Protein AF-A0A8J2KY41-F1 (afdb_monomer_lite)

Structure (mmCIF, N/CA/C/O backbone):
data_AF-A0A8J2KY41-F1
#
_entry.id   AF-A0A8J2KY41-F1
#
loop_
_atom_site.group_PDB
_atom_site.id
_atom_site.type_symbol
_atom_site.label_atom_id
_atom_site.label_alt_id
_atom_site.label_comp_id
_atom_site.label_asym_id
_atom_site.label_entity_id
_atom_site.label_seq_id
_atom_site.pdbx_PDB_ins_code
_atom_site.Cartn_x
_atom_site.Cartn_y
_atom_site.Cartn_z
_atom_site.occupancy
_atom_site.B_iso_or_equiv
_atom_site.auth_seq_id
_atom_site.auth_comp_id
_atom_site.auth_asym_id
_atom_site.auth_atom_id
_atom_site.pdbx_PDB_model_num
ATOM 1 N N . SER A 1 1 ? -44.365 -17.331 -13.940 1.00 38.38 1 SER A N 1
ATOM 2 C CA . SER A 1 1 ? -45.331 -16.239 -14.181 1.00 38.38 1 SER A CA 1
ATOM 3 C C . SER A 1 1 ? -45.467 -15.436 -12.897 1.00 38.38 1 SER A C 1
ATOM 5 O O . SER A 1 1 ? -45.402 -16.023 -11.831 1.00 38.38 1 SER A O 1
ATOM 7 N N . VAL A 1 2 ? -45.612 -14.108 -12.963 1.00 37.94 2 VAL A N 1
ATOM 8 C CA . VAL A 1 2 ? -45.698 -13.218 -11.773 1.00 37.94 2 VAL A CA 1
ATOM 9 C C . VAL A 1 2 ? -47.130 -13.176 -11.193 1.00 37.94 2 VAL A C 1
ATOM 11 O O . VAL A 1 2 ? -47.463 -12.345 -10.361 1.00 37.94 2 VAL A O 1
ATOM 14 N N . SER A 1 3 ? -48.003 -14.088 -11.625 1.00 38.97 3 SER A N 1
ATOM 15 C CA . SER A 1 3 ? -49.424 -14.139 -11.258 1.00 38.97 3 SER A CA 1
ATOM 16 C C . SER A 1 3 ? -49.702 -14.623 -9.829 1.00 38.97 3 SER A C 1
ATOM 18 O O . SER A 1 3 ? -50.835 -14.493 -9.370 1.00 38.97 3 SER A O 1
ATOM 20 N N . ASP A 1 4 ? -48.692 -15.145 -9.127 1.00 46.12 4 ASP A N 1
ATOM 21 C CA . ASP A 1 4 ? -48.891 -15.864 -7.859 1.00 46.12 4 ASP A CA 1
ATOM 22 C C . ASP A 1 4 ? -48.496 -15.054 -6.616 1.00 46.12 4 ASP A C 1
ATOM 24 O O . ASP A 1 4 ? -48.674 -15.514 -5.490 1.00 46.12 4 ASP A O 1
ATOM 28 N N . VAL A 1 5 ? -48.017 -13.815 -6.776 1.00 53.19 5 VAL A N 1
ATOM 29 C CA . VAL A 1 5 ? -47.635 -12.961 -5.639 1.00 53.19 5 VAL A CA 1
ATOM 30 C C . VAL A 1 5 ? -48.867 -12.226 -5.090 1.00 53.19 5 VAL A C 1
ATOM 32 O O . VAL A 1 5 ? -48.998 -11.008 -5.188 1.00 53.19 5 VAL A O 1
ATOM 35 N N . LYS A 1 6 ? -49.821 -12.971 -4.522 1.00 50.59 6 LYS A N 1
ATOM 36 C CA . LYS A 1 6 ? -50.889 -12.392 -3.690 1.00 50.59 6 LYS A CA 1
ATOM 37 C C . LYS A 1 6 ? -50.361 -12.230 -2.261 1.00 50.59 6 LYS A C 1
ATOM 39 O O . LYS A 1 6 ? -49.942 -13.210 -1.661 1.00 50.59 6 LYS A O 1
ATOM 44 N N . GLY A 1 7 ? -50.403 -11.011 -1.714 1.00 63.09 7 GLY A N 1
ATOM 45 C CA . GLY A 1 7 ? -50.144 -10.761 -0.283 1.00 63.09 7 GLY A CA 1
ATOM 46 C C . GLY A 1 7 ? -49.012 -9.787 0.065 1.00 63.09 7 GLY A C 1
ATOM 47 O O . GLY A 1 7 ? -48.775 -9.554 1.246 1.00 63.09 7 GLY A O 1
ATOM 48 N N . VAL A 1 8 ? -48.325 -9.182 -0.909 1.00 68.50 8 VAL A N 1
ATOM 49 C CA . VAL A 1 8 ? -47.316 -8.144 -0.619 1.00 68.50 8 VAL A CA 1
ATOM 50 C C . VAL A 1 8 ? -48.023 -6.837 -0.251 1.00 68.50 8 VAL A C 1
ATOM 52 O O . VAL A 1 8 ? -48.616 -6.193 -1.110 1.00 68.50 8 VAL A O 1
ATOM 55 N N . GLY A 1 9 ? -47.982 -6.460 1.031 1.00 72.25 9 GLY A N 1
ATOM 56 C CA . GLY A 1 9 ? -48.594 -5.219 1.528 1.00 72.25 9 GLY A CA 1
ATOM 57 C C . GLY A 1 9 ? -47.709 -3.978 1.373 1.00 72.25 9 GLY A C 1
ATOM 58 O O . GLY A 1 9 ? -48.222 -2.877 1.186 1.00 72.25 9 GLY A O 1
ATOM 59 N N . GLN A 1 10 ? -46.384 -4.143 1.424 1.00 76.81 10 GLN A N 1
ATOM 60 C CA . GLN A 1 10 ? -45.406 -3.054 1.321 1.00 76.81 10 GLN A CA 1
ATOM 61 C C . GLN A 1 10 ? -44.188 -3.488 0.506 1.00 76.81 10 GLN A C 1
ATOM 63 O O . GLN A 1 10 ? -43.802 -4.656 0.524 1.00 76.81 10 GLN A O 1
ATOM 68 N N . VAL A 1 11 ? -43.569 -2.530 -0.180 1.00 78.88 11 VAL A N 1
ATOM 69 C CA . VAL A 1 11 ? -42.325 -2.706 -0.932 1.00 78.88 11 VAL A CA 1
ATOM 70 C C . VAL A 1 11 ? -41.296 -1.716 -0.412 1.00 78.88 11 VAL A C 1
ATOM 72 O O . VAL A 1 11 ? -41.572 -0.521 -0.322 1.00 78.88 11 VAL A O 1
ATOM 75 N N . ILE A 1 12 ? -40.101 -2.205 -0.100 1.00 78.44 12 ILE A N 1
ATOM 76 C CA . ILE A 1 12 ? -38.950 -1.374 0.256 1.00 78.44 12 ILE A CA 1
ATOM 77 C C . ILE A 1 12 ? -37.969 -1.453 -0.910 1.00 78.44 12 ILE A C 1
ATOM 79 O O . ILE A 1 12 ? -37.575 -2.544 -1.321 1.00 78.44 12 ILE A O 1
ATOM 83 N N . LEU A 1 13 ? -37.605 -0.302 -1.470 1.00 81.19 13 LEU A N 1
ATOM 84 C CA . LEU A 1 13 ? -36.593 -0.220 -2.519 1.00 81.19 13 LEU A CA 1
ATOM 85 C C . LEU A 1 13 ? -35.202 -0.194 -1.876 1.00 81.19 13 LEU A C 1
ATOM 87 O O . LEU A 1 13 ? -34.995 0.482 -0.873 1.00 81.19 13 LEU A O 1
ATOM 91 N N . VAL A 1 14 ? -34.259 -0.958 -2.427 1.00 74.62 14 VAL A N 1
ATOM 92 C CA . VAL A 1 14 ? -32.922 -1.140 -1.848 1.00 74.62 14 VAL A CA 1
ATOM 93 C C . VAL A 1 14 ? -31.858 -1.028 -2.940 1.00 74.62 14 VAL A C 1
ATOM 95 O O . VAL A 1 14 ? -31.965 -1.669 -3.983 1.00 74.62 14 VAL A O 1
ATOM 98 N N . GLY A 1 15 ? -30.817 -0.231 -2.692 1.00 66.44 15 GLY A N 1
ATOM 99 C CA . GLY A 1 15 ? -29.701 0.024 -3.604 1.00 66.44 15 GLY A CA 1
ATOM 100 C C . GLY A 1 15 ? -29.922 1.234 -4.518 1.00 66.44 15 GLY A C 1
ATOM 101 O O . GLY A 1 15 ? -31.019 1.455 -5.029 1.00 66.44 15 GLY A O 1
ATOM 102 N N . GLY A 1 16 ? -28.863 2.012 -4.777 1.00 69.69 16 GLY A N 1
ATOM 103 C CA . GLY A 1 16 ? -28.950 3.319 -5.455 1.00 69.69 16 GLY A CA 1
ATOM 104 C C . GLY A 1 16 ? -29.598 3.299 -6.849 1.00 69.69 16 GLY A C 1
ATOM 105 O O . GLY A 1 16 ? -30.277 4.250 -7.231 1.00 69.69 16 GLY A O 1
ATOM 106 N N . SER A 1 17 ? -29.492 2.187 -7.587 1.00 74.44 17 SER A N 1
ATOM 107 C CA . SER A 1 17 ? -30.153 2.042 -8.897 1.00 74.44 17 SER A CA 1
ATOM 108 C C . SER A 1 17 ? -31.683 2.060 -8.804 1.00 74.44 17 SER A C 1
ATOM 110 O O . SER A 1 17 ? -32.346 2.457 -9.759 1.00 74.44 17 SER A O 1
ATOM 112 N N . THR A 1 18 ? -32.269 1.696 -7.658 1.00 76.44 18 THR A N 1
ATOM 113 C CA . THR A 1 18 ? -33.731 1.692 -7.466 1.00 76.44 18 THR A CA 1
ATOM 114 C C . THR A 1 18 ? -34.354 3.089 -7.418 1.00 76.44 18 THR A C 1
ATOM 116 O O . THR A 1 18 ? -35.566 3.205 -7.581 1.00 76.44 18 THR A O 1
ATOM 119 N N . ARG A 1 19 ? -33.542 4.157 -7.313 1.00 69.88 19 ARG A N 1
ATOM 120 C CA . ARG A 1 19 ? -33.988 5.557 -7.445 1.00 69.88 19 ARG A CA 1
ATOM 121 C C . ARG A 1 19 ? -34.394 5.935 -8.873 1.00 69.88 19 ARG A C 1
ATOM 123 O O . ARG A 1 19 ? -34.979 6.995 -9.079 1.00 69.88 19 ARG A O 1
ATOM 130 N N . ILE A 1 20 ? -34.074 5.109 -9.874 1.00 82.44 20 ILE A N 1
ATOM 131 C CA . ILE A 1 20 ? -34.474 5.364 -11.260 1.00 82.44 20 ILE A CA 1
ATOM 132 C C . ILE A 1 20 ? -36.014 5.351 -11.329 1.00 82.44 20 ILE A C 1
ATOM 134 O O . ILE A 1 20 ? -36.612 4.295 -11.107 1.00 82.44 20 ILE A O 1
ATOM 138 N N . PRO A 1 21 ? -36.681 6.453 -11.733 1.00 80.25 21 PRO A N 1
ATOM 139 C CA . PRO A 1 21 ? -38.149 6.547 -11.711 1.00 80.25 21 PRO A CA 1
ATOM 140 C C . PRO A 1 21 ? -38.854 5.456 -12.526 1.00 80.25 21 PRO A C 1
ATOM 142 O O . PRO A 1 21 ? -39.981 5.049 -12.244 1.00 80.25 21 PRO A O 1
ATOM 145 N N . ARG A 1 22 ? -38.173 4.943 -13.557 1.00 82.25 22 ARG A N 1
ATOM 146 C CA . ARG A 1 22 ? -38.662 3.833 -14.376 1.00 82.25 22 ARG A CA 1
ATOM 147 C C . ARG A 1 22 ? -38.748 2.520 -13.594 1.00 82.25 22 ARG A C 1
ATOM 149 O O . ARG A 1 22 ? -39.677 1.761 -13.845 1.00 82.25 22 ARG A O 1
ATOM 156 N N . ILE A 1 23 ? -37.826 2.261 -12.667 1.00 78.69 23 ILE A N 1
ATOM 157 C CA . ILE A 1 23 ? -37.836 1.056 -11.827 1.00 78.69 23 ILE A CA 1
ATOM 158 C C . ILE A 1 23 ? -39.015 1.114 -10.863 1.00 78.69 23 ILE A C 1
ATOM 160 O O . ILE A 1 23 ? -39.795 0.169 -10.816 1.00 78.69 23 ILE A O 1
ATOM 164 N N . GLU A 1 24 ? -39.225 2.248 -10.193 1.00 79.44 24 GLU A N 1
ATOM 165 C CA . GLU A 1 24 ? -40.389 2.436 -9.323 1.00 79.44 24 GLU A CA 1
ATOM 166 C C . GLU A 1 24 ? -41.705 2.239 -10.095 1.00 79.44 24 GLU A C 1
ATOM 168 O O . GLU A 1 24 ? -42.598 1.520 -9.650 1.00 79.44 24 GLU A O 1
ATOM 173 N N . LYS A 1 25 ? -41.806 2.799 -11.308 1.00 81.88 25 LYS A N 1
ATOM 174 C CA . LYS A 1 25 ? -42.982 2.623 -12.171 1.00 81.88 25 LYS A CA 1
ATOM 175 C C . LYS A 1 25 ? -43.214 1.158 -12.556 1.00 81.88 25 LYS A C 1
ATOM 177 O O . LYS A 1 25 ? -44.358 0.714 -12.566 1.00 81.88 25 LYS A O 1
ATOM 182 N N . ILE A 1 26 ? -42.153 0.406 -12.855 1.00 82.81 26 ILE A N 1
ATOM 183 C CA . ILE A 1 26 ? -42.236 -1.033 -13.150 1.00 82.81 26 ILE A CA 1
ATOM 184 C C . ILE A 1 26 ? -42.711 -1.806 -11.915 1.00 82.81 26 ILE A C 1
ATOM 186 O O . ILE A 1 26 ? -43.617 -2.627 -12.026 1.00 82.81 26 ILE A O 1
ATOM 190 N N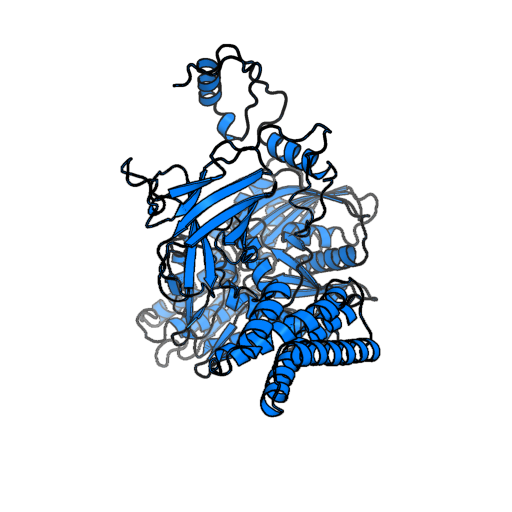 . VAL A 1 27 ? -42.162 -1.508 -10.737 1.00 81.06 27 VAL A N 1
ATOM 191 C CA . VAL A 1 27 ? -42.556 -2.144 -9.471 1.00 81.06 27 VAL A CA 1
ATOM 192 C C . VAL A 1 27 ? -44.030 -1.874 -9.158 1.00 81.06 27 VAL A C 1
ATOM 194 O O . VAL A 1 27 ? -44.756 -2.812 -8.841 1.00 81.06 27 VAL A O 1
ATOM 197 N N . ARG A 1 28 ? -44.511 -0.636 -9.339 1.00 78.56 28 ARG A N 1
ATOM 198 C CA . ARG A 1 28 ? -45.935 -0.281 -9.166 1.00 78.56 28 ARG A CA 1
ATOM 199 C C . ARG A 1 28 ? -46.855 -1.004 -10.152 1.00 78.56 28 ARG A C 1
ATOM 201 O O . ARG A 1 28 ? -47.964 -1.374 -9.786 1.00 78.56 28 ARG A O 1
ATOM 208 N N . LEU A 1 29 ? -46.409 -1.218 -11.392 1.00 80.44 29 LEU A N 1
ATOM 209 C CA . LEU A 1 29 ? -47.174 -1.974 -12.391 1.00 80.44 29 LEU A CA 1
ATOM 210 C C . LEU A 1 29 ? -47.257 -3.469 -12.050 1.00 80.44 29 LEU A C 1
ATOM 212 O O . LEU A 1 29 ? -48.286 -4.092 -12.311 1.00 80.44 29 LEU A O 1
ATOM 216 N N . LEU A 1 30 ? -46.186 -4.031 -11.478 1.00 77.94 30 LEU A N 1
ATOM 217 C CA . LEU A 1 30 ? -46.100 -5.441 -11.089 1.00 77.94 30 LEU A CA 1
ATOM 218 C C . LEU A 1 30 ? -46.841 -5.741 -9.778 1.00 77.94 30 LEU A C 1
ATOM 220 O O . LEU A 1 30 ? -47.462 -6.792 -9.659 1.00 77.94 30 LEU A O 1
ATOM 224 N N . LEU A 1 31 ? -46.791 -4.826 -8.807 1.00 78.38 31 LEU A N 1
ATOM 225 C CA . LEU A 1 31 ? -47.319 -4.999 -7.452 1.00 78.38 31 LEU A CA 1
ATOM 226 C C . LEU A 1 31 ? -48.402 -3.953 -7.163 1.00 78.38 31 LEU A C 1
ATOM 228 O O . LEU A 1 31 ? -48.263 -3.119 -6.273 1.00 78.38 31 LEU A O 1
ATOM 232 N N . GLN A 1 32 ? -49.489 -4.005 -7.937 1.00 67.38 32 GLN A N 1
ATOM 233 C CA . GLN A 1 32 ? -50.530 -2.964 -8.016 1.00 67.38 32 GLN A CA 1
ATOM 234 C C . GLN A 1 32 ? -51.146 -2.544 -6.666 1.00 67.38 32 GLN A C 1
ATOM 236 O O . GLN A 1 32 ? -51.634 -1.423 -6.554 1.00 67.38 32 GLN A O 1
ATOM 241 N N . ASN A 1 33 ? -51.094 -3.410 -5.646 1.00 67.56 33 ASN A N 1
ATOM 242 C CA . ASN A 1 33 ? -51.681 -3.175 -4.321 1.00 67.56 33 ASN A CA 1
ATOM 243 C C . ASN A 1 33 ? -50.651 -2.923 -3.205 1.00 67.56 33 ASN A C 1
ATOM 245 O O . ASN A 1 33 ? -51.050 -2.735 -2.058 1.00 67.56 33 ASN A O 1
ATOM 249 N N . ALA A 1 34 ? -49.350 -2.955 -3.503 1.00 75.25 34 ALA A N 1
ATOM 250 C CA . ALA A 1 34 ? -48.311 -2.824 -2.488 1.00 75.25 34 ALA A CA 1
ATOM 251 C C . ALA A 1 34 ? -47.829 -1.371 -2.372 1.00 75.25 34 ALA A C 1
ATOM 253 O O . ALA A 1 34 ? -47.460 -0.736 -3.364 1.00 75.25 34 ALA A O 1
ATOM 254 N N . GLU A 1 35 ? -47.801 -0.837 -1.153 1.00 79.00 35 GLU A N 1
ATOM 255 C CA . GLU A 1 35 ? -47.298 0.514 -0.899 1.00 79.00 35 GLU A CA 1
ATOM 256 C C . GLU A 1 35 ? -45.763 0.530 -0.957 1.00 79.00 35 GLU A C 1
ATOM 258 O O . GLU A 1 35 ? -45.100 -0.174 -0.194 1.00 79.00 35 GLU A O 1
ATOM 263 N N . ILE A 1 36 ? -45.176 1.345 -1.839 1.00 79.56 36 ILE A N 1
ATOM 264 C CA . ILE A 1 36 ? -43.725 1.575 -1.843 1.00 79.56 36 ILE A CA 1
ATOM 265 C C . ILE A 1 36 ? -43.378 2.533 -0.701 1.00 79.56 36 ILE A C 1
ATOM 267 O O . ILE A 1 36 ? -43.750 3.708 -0.745 1.00 79.56 36 ILE A O 1
ATOM 271 N N . LYS A 1 37 ? -42.658 2.038 0.308 1.00 74.88 37 LYS A N 1
ATOM 272 C CA . LYS A 1 37 ? -42.205 2.830 1.452 1.00 74.88 37 LYS A CA 1
ATOM 273 C C . LYS A 1 37 ? -40.851 3.472 1.187 1.00 74.88 37 LYS A C 1
ATOM 275 O O . LYS A 1 37 ? -39.844 2.786 1.045 1.00 74.88 37 LYS A O 1
ATOM 280 N N . ASN A 1 38 ? -40.837 4.800 1.259 1.00 68.31 38 ASN A N 1
ATOM 281 C CA . ASN A 1 38 ? -39.639 5.636 1.128 1.00 68.31 38 ASN A CA 1
ATOM 282 C C . ASN A 1 38 ? -39.134 6.158 2.486 1.00 68.31 38 ASN A C 1
ATOM 284 O O . ASN A 1 38 ? -38.423 7.155 2.550 1.00 68.31 38 ASN A O 1
ATOM 288 N N . THR A 1 39 ? -39.545 5.529 3.591 1.00 68.75 39 THR A N 1
ATOM 289 C CA . THR A 1 39 ? -39.224 5.973 4.960 1.00 68.75 39 THR A CA 1
ATOM 290 C C . THR A 1 39 ? -37.815 5.599 5.411 1.00 68.75 39 THR A C 1
ATOM 292 O O . THR A 1 39 ? -37.392 6.019 6.482 1.00 68.75 39 THR A O 1
ATOM 295 N N . ILE A 1 40 ? -37.114 4.774 4.636 1.00 65.69 40 ILE A N 1
ATOM 296 C CA . ILE A 1 40 ? -35.756 4.322 4.921 1.00 65.69 40 ILE A CA 1
ATOM 297 C C . ILE A 1 40 ? -34.921 4.652 3.693 1.00 65.69 40 ILE A C 1
ATOM 299 O O . ILE A 1 40 ? -35.371 4.455 2.563 1.00 65.69 40 ILE A O 1
ATOM 303 N N . ASP A 1 41 ? -33.728 5.189 3.910 1.00 76.31 41 ASP A N 1
ATOM 304 C CA . ASP A 1 41 ? -32.839 5.520 2.813 1.00 76.31 41 ASP A CA 1
ATOM 305 C C . ASP A 1 41 ? -32.323 4.240 2.136 1.00 76.31 41 ASP A C 1
ATOM 307 O O . ASP A 1 41 ? -31.746 3.348 2.761 1.00 76.31 41 ASP A O 1
ATOM 311 N N . VAL A 1 42 ? -32.577 4.147 0.831 1.00 72.88 42 VAL A N 1
ATOM 312 C CA . VAL A 1 42 ? -32.357 2.946 0.014 1.00 72.88 42 VAL A CA 1
ATOM 313 C C . VAL A 1 42 ? -30.880 2.562 -0.091 1.00 72.88 42 VAL A C 1
ATOM 315 O O . VAL A 1 42 ? -30.567 1.421 -0.426 1.00 72.88 42 VAL A O 1
ATOM 318 N N . GLU A 1 43 ? -29.970 3.501 0.179 1.00 66.81 43 GLU A N 1
ATOM 319 C CA . GLU A 1 43 ? -28.520 3.276 0.172 1.00 66.81 43 GLU A CA 1
ATOM 320 C C . GLU A 1 43 ? -28.002 2.736 1.504 1.00 66.81 43 GLU A C 1
ATOM 322 O O . GLU A 1 43 ? -27.067 1.938 1.517 1.00 66.81 43 GLU A O 1
ATOM 327 N N . THR A 1 44 ? -28.647 3.102 2.611 1.00 65.50 44 THR A N 1
ATOM 328 C CA . THR A 1 44 ? -28.196 2.768 3.967 1.00 65.50 44 THR A CA 1
ATOM 329 C C . THR A 1 44 ? -28.999 1.640 4.605 1.00 65.50 44 THR A C 1
ATOM 331 O O . THR A 1 44 ? -28.516 1.014 5.540 1.00 65.50 44 THR A O 1
ATOM 334 N N . VAL A 1 45 ? -30.187 1.295 4.093 1.00 71.56 45 VAL A N 1
ATOM 335 C CA . VAL A 1 45 ? -31.068 0.262 4.681 1.00 71.56 45 VAL A CA 1
ATOM 336 C C . VAL A 1 45 ? -30.400 -1.110 4.842 1.00 71.56 45 VAL A C 1
ATOM 338 O O . VAL A 1 45 ? -30.654 -1.803 5.826 1.00 71.56 45 VAL A O 1
ATOM 341 N N . VAL A 1 46 ? -29.505 -1.487 3.922 1.00 64.31 46 VAL A N 1
ATOM 342 C CA . VAL A 1 46 ? -28.731 -2.739 4.025 1.00 64.31 46 VAL A CA 1
ATOM 343 C C . VAL A 1 46 ? -27.713 -2.654 5.158 1.00 64.31 46 VAL A C 1
ATOM 345 O O . VAL A 1 46 ? -27.629 -3.570 5.974 1.00 64.31 46 VAL A O 1
ATOM 348 N N . ALA A 1 47 ? -26.971 -1.547 5.234 1.00 60.06 47 ALA A N 1
ATOM 349 C CA . ALA A 1 47 ? -25.984 -1.308 6.282 1.00 60.06 47 ALA A CA 1
ATOM 350 C C . ALA A 1 47 ? -26.648 -1.199 7.664 1.00 60.06 47 ALA A C 1
ATOM 352 O O . ALA A 1 47 ? -26.168 -1.790 8.627 1.00 60.06 47 ALA A O 1
ATOM 353 N N . LEU A 1 48 ? -27.804 -0.537 7.748 1.00 63.19 48 LEU A N 1
ATOM 354 C CA . LEU A 1 48 ? -28.618 -0.427 8.955 1.00 63.19 48 LEU A CA 1
ATOM 355 C C . LEU A 1 48 ? -29.097 -1.805 9.433 1.00 63.19 48 LEU A C 1
ATOM 357 O O . LEU A 1 48 ? -28.967 -2.122 10.613 1.00 63.19 48 LEU A O 1
ATOM 361 N N . GLY A 1 49 ? -29.595 -2.647 8.521 1.00 59.22 49 GLY A N 1
ATOM 362 C CA . GLY A 1 49 ? -29.966 -4.030 8.831 1.00 59.22 49 GLY A CA 1
ATOM 363 C C . GLY A 1 49 ? -28.776 -4.859 9.325 1.00 59.22 49 GLY A C 1
ATOM 364 O O . GLY A 1 49 ? -28.891 -5.558 10.330 1.00 59.22 49 GLY A O 1
ATOM 365 N N . ALA A 1 50 ? -27.614 -4.724 8.679 1.00 53.72 50 ALA A N 1
ATOM 366 C CA . ALA A 1 50 ? -26.381 -5.387 9.098 1.00 53.72 50 ALA A CA 1
ATOM 367 C C . ALA A 1 50 ? -25.898 -4.913 10.482 1.00 53.72 50 ALA A C 1
ATOM 369 O O . ALA A 1 50 ? -25.479 -5.733 11.296 1.00 53.72 50 ALA A O 1
ATOM 370 N N . ALA A 1 51 ? -26.002 -3.616 10.784 1.00 53.19 51 ALA A N 1
ATOM 371 C CA . ALA A 1 51 ? -25.638 -3.044 12.080 1.00 53.19 51 ALA A CA 1
ATOM 372 C C . ALA A 1 51 ? -26.586 -3.494 13.206 1.00 53.19 51 ALA A C 1
ATOM 374 O O . ALA A 1 51 ? -26.131 -3.838 14.297 1.00 53.19 51 ALA A O 1
ATOM 375 N N . ILE A 1 52 ? -27.896 -3.549 12.938 1.00 57.66 52 ILE A N 1
ATOM 376 C CA . ILE A 1 52 ? -28.893 -4.097 13.871 1.00 57.66 52 ILE A CA 1
ATOM 377 C C . ILE A 1 52 ? -28.589 -5.574 14.152 1.00 57.66 52 ILE A C 1
ATOM 379 O O . ILE A 1 52 ? -28.546 -5.983 15.313 1.00 57.66 52 ILE A O 1
ATOM 383 N N . GLN A 1 53 ? -28.311 -6.363 13.110 1.00 52.72 53 GLN A N 1
ATOM 384 C CA . GLN A 1 53 ? -27.942 -7.770 13.258 1.00 52.72 53 GLN A CA 1
ATOM 385 C C . GLN A 1 53 ? -26.649 -7.938 14.066 1.00 52.72 53 GLN A C 1
ATOM 387 O O . GLN A 1 53 ? -26.609 -8.756 14.979 1.00 52.72 53 GLN A O 1
ATOM 392 N N . ALA A 1 54 ? -25.618 -7.136 13.789 1.00 48.62 54 ALA A N 1
ATOM 393 C CA . ALA A 1 54 ? -24.350 -7.165 14.518 1.00 48.62 54 ALA A CA 1
ATOM 394 C C . ALA A 1 54 ? -24.507 -6.838 16.015 1.00 48.62 54 ALA A C 1
ATOM 396 O O . ALA A 1 54 ? -23.755 -7.349 16.840 1.00 48.62 54 ALA A O 1
ATOM 397 N N . ASN A 1 55 ? -25.496 -6.013 16.374 1.00 43.56 55 ASN A N 1
ATOM 398 C CA . ASN A 1 55 ? -25.807 -5.668 17.763 1.00 43.56 55 ASN A CA 1
ATOM 399 C C . ASN A 1 55 ? -26.743 -6.686 18.452 1.00 43.56 55 ASN A C 1
ATOM 401 O O . ASN A 1 55 ? -26.966 -6.629 19.663 1.00 43.56 55 ASN A O 1
ATOM 405 N N . SER A 1 56 ? -27.294 -7.634 17.692 1.00 43.84 56 SER A N 1
ATOM 406 C CA . SER A 1 56 ? -28.088 -8.743 18.215 1.00 43.84 56 SER A CA 1
ATOM 407 C C . SER A 1 56 ? -27.117 -9.822 18.683 1.00 43.84 56 SER A C 1
ATOM 409 O O . SER A 1 56 ? -26.438 -10.421 17.856 1.00 43.84 56 SER A O 1
ATOM 411 N N . LYS A 1 57 ? -27.002 -10.077 19.994 1.00 38.47 57 LYS A N 1
ATOM 412 C CA . LYS A 1 57 ? -26.108 -11.132 20.509 1.00 38.47 57 LYS A CA 1
ATOM 413 C C . LYS A 1 57 ? -26.421 -12.467 19.807 1.00 38.47 57 LYS A C 1
ATOM 415 O O . LYS A 1 57 ? -27.525 -12.972 20.018 1.00 38.47 57 LYS A O 1
ATOM 420 N N . PRO A 1 58 ? -25.508 -13.072 19.024 1.00 40.91 58 PRO A N 1
ATOM 421 C CA . PRO A 1 58 ? -25.741 -14.421 18.532 1.00 40.91 58 PRO A CA 1
ATOM 422 C C . PRO A 1 58 ? -25.617 -15.392 19.716 1.00 40.91 58 PRO A C 1
ATOM 424 O O . PRO A 1 58 ? -24.599 -15.370 20.412 1.00 40.91 58 PRO A O 1
ATOM 427 N N . PRO A 1 59 ? -26.609 -16.256 19.986 1.00 38.41 59 PRO A N 1
ATOM 428 C CA . PRO A 1 59 ? -26.446 -17.332 20.945 1.00 38.41 59 PRO A CA 1
ATOM 429 C C . PRO A 1 59 ? -25.828 -18.535 20.223 1.00 38.41 59 PRO A C 1
ATOM 431 O O . PRO A 1 59 ? -26.500 -19.540 20.061 1.00 38.41 59 PRO A O 1
ATOM 434 N N . PHE A 1 60 ? -24.586 -18.449 19.735 1.00 40.53 60 PHE A N 1
ATOM 435 C CA . PHE A 1 60 ? -23.900 -19.626 19.185 1.00 40.53 60 PHE A CA 1
ATOM 436 C C . PHE A 1 60 ? -22.393 -19.589 19.443 1.00 40.53 60 PHE A C 1
ATOM 438 O O . PHE A 1 60 ? -21.716 -18.602 19.171 1.00 40.53 60 PHE A O 1
ATOM 445 N N . THR A 1 61 ? -21.887 -20.697 19.981 1.00 36.09 61 THR A N 1
ATOM 446 C CA . THR A 1 61 ? -20.471 -21.040 20.102 1.00 36.09 61 THR A CA 1
ATOM 447 C C . THR A 1 61 ? -19.928 -21.470 18.734 1.00 36.09 61 THR A C 1
ATOM 449 O O . THR A 1 61 ? -20.594 -22.201 18.003 1.00 36.09 61 THR A O 1
ATOM 452 N N . GLU A 1 62 ? -18.717 -21.031 18.377 1.00 36.91 62 GLU A N 1
ATOM 453 C CA . GLU A 1 62 ? -18.128 -21.197 17.032 1.00 36.91 62 GLU A CA 1
ATOM 454 C C . GLU A 1 62 ? -17.885 -22.655 16.590 1.00 36.91 62 GLU A C 1
ATOM 456 O O . GLU A 1 62 ? -17.614 -22.908 15.417 1.00 36.91 62 GLU A O 1
ATOM 461 N N . HIS A 1 63 ? -18.062 -23.650 17.460 1.00 39.19 63 HIS A N 1
ATOM 462 C CA . HIS A 1 63 ? -17.890 -25.058 17.105 1.00 39.19 63 HIS A CA 1
ATOM 463 C C . HIS A 1 63 ? -18.855 -25.946 17.908 1.00 39.19 63 HIS A C 1
ATOM 465 O O . HIS A 1 63 ? -18.604 -26.187 19.085 1.00 39.19 63 HIS A O 1
ATOM 471 N N . PRO A 1 64 ? -19.963 -26.444 17.326 1.00 38.59 64 PRO A N 1
ATOM 472 C CA . PRO A 1 64 ? -20.698 -27.544 17.936 1.00 38.59 64 PRO A CA 1
ATOM 473 C C . PRO A 1 64 ? -19.904 -28.843 17.737 1.00 38.59 64 PRO A C 1
ATOM 475 O O . PRO A 1 64 ? -19.603 -29.228 16.603 1.00 38.59 64 PRO A O 1
ATOM 478 N N . ASP A 1 65 ? -19.551 -29.502 18.838 1.00 40.06 65 ASP A N 1
ATOM 479 C CA . ASP A 1 65 ? -18.898 -30.812 18.833 1.00 40.06 65 ASP A CA 1
ATOM 480 C C . ASP A 1 65 ? -19.817 -31.888 18.231 1.00 40.06 65 ASP A C 1
ATOM 482 O O . ASP A 1 65 ? -21.046 -31.812 18.314 1.00 40.06 65 ASP A O 1
ATOM 486 N N . ALA A 1 66 ? -19.224 -32.933 17.645 1.00 39.00 66 ALA A N 1
ATOM 487 C CA . ALA A 1 66 ? -19.921 -33.968 16.870 1.00 39.00 66 ALA A CA 1
ATOM 488 C C . ALA A 1 66 ? -21.045 -34.715 17.625 1.00 39.00 66 ALA A C 1
ATOM 490 O O . ALA A 1 66 ? -21.932 -35.278 16.986 1.00 39.00 66 ALA A O 1
ATOM 491 N N . SER A 1 67 ? -21.053 -34.691 18.960 1.00 39.72 67 SER A N 1
ATOM 492 C CA . SER A 1 67 ? -22.105 -35.279 19.802 1.00 39.72 67 SER A CA 1
ATOM 493 C C . SER A 1 67 ? -23.364 -34.408 19.943 1.00 39.72 67 SER A C 1
ATOM 495 O O . SER A 1 67 ? -24.380 -34.892 20.435 1.00 39.72 67 SER A O 1
ATOM 497 N N . THR A 1 68 ? -23.328 -33.143 19.507 1.00 44.72 68 THR A N 1
ATOM 498 C CA . THR A 1 68 ? -24.424 -32.166 19.695 1.00 44.72 68 THR A CA 1
ATOM 499 C C . THR A 1 68 ? -25.252 -31.886 18.438 1.00 44.72 68 THR A C 1
ATOM 501 O O . THR A 1 68 ? -26.303 -31.258 18.515 1.00 44.72 68 THR A O 1
ATOM 504 N N . LEU A 1 69 ? -24.841 -32.398 17.274 1.00 41.91 69 LEU A N 1
ATOM 505 C CA . LEU A 1 69 ? -25.543 -32.166 16.002 1.00 41.91 69 LEU A CA 1
ATOM 506 C C . LEU A 1 69 ? -26.896 -32.891 15.903 1.00 41.91 69 LEU A C 1
ATOM 508 O O . LEU A 1 69 ? -27.767 -32.451 15.160 1.00 41.91 69 LEU A O 1
ATOM 512 N N . SER A 1 70 ? -27.094 -33.977 16.653 1.00 38.56 70 SER A N 1
ATOM 513 C CA . SER A 1 70 ? -28.349 -34.741 16.669 1.00 38.56 70 SER A CA 1
ATOM 514 C C . SER A 1 70 ? -29.400 -34.208 17.651 1.00 38.56 70 SER A C 1
ATOM 516 O O . SER A 1 70 ? -30.519 -34.711 17.647 1.00 38.56 70 SER A O 1
ATOM 518 N N . SER A 1 71 ? -29.056 -33.239 18.507 1.00 37.97 71 SER A N 1
ATOM 519 C CA . SER A 1 71 ? -29.901 -32.767 19.619 1.00 37.97 71 SER A CA 1
ATOM 520 C C . SER A 1 71 ? -30.294 -31.287 19.542 1.00 37.97 71 SER A C 1
ATOM 522 O O . SER A 1 71 ? -30.901 -30.765 20.476 1.00 37.97 71 SER A O 1
ATOM 524 N N . LEU A 1 72 ? -29.981 -30.599 18.443 1.00 37.81 72 LEU A N 1
ATOM 525 C CA . LEU A 1 72 ? -30.368 -29.204 18.239 1.00 37.81 72 LEU A CA 1
ATOM 526 C C . LEU A 1 72 ? -31.830 -29.113 17.768 1.00 37.81 72 LEU A C 1
ATOM 528 O O . LEU A 1 72 ? -32.106 -29.143 16.571 1.00 37.81 72 LEU A O 1
ATOM 532 N N . GLU A 1 73 ? -32.770 -28.964 18.704 1.00 37.56 73 GLU A N 1
ATOM 533 C CA . GLU A 1 73 ? -34.035 -28.288 18.394 1.00 37.56 73 GLU A CA 1
ATOM 534 C C . GLU A 1 73 ? -33.797 -26.767 18.331 1.00 37.56 73 GLU A C 1
ATOM 536 O O . GLU A 1 73 ? -33.056 -26.224 19.157 1.00 37.56 73 GLU A O 1
ATOM 541 N N . PRO A 1 74 ? -34.397 -26.050 17.364 1.00 35.72 74 PRO A N 1
ATOM 542 C CA . PRO A 1 74 ? -34.212 -24.610 17.247 1.00 35.72 74 PRO A CA 1
ATOM 543 C C . PRO A 1 74 ? -34.887 -23.876 18.423 1.00 35.72 74 PRO A C 1
ATOM 545 O O . PRO A 1 74 ? -36.081 -24.079 18.660 1.00 35.72 74 PRO A O 1
ATOM 548 N N . PRO A 1 75 ? -34.181 -22.992 19.156 1.00 32.44 75 PRO A N 1
ATOM 549 C CA . PRO A 1 75 ? -34.807 -22.185 20.195 1.00 32.44 75 PRO A CA 1
ATOM 550 C C . PRO A 1 75 ? -35.709 -21.096 19.590 1.00 32.44 75 PRO A C 1
ATOM 552 O O . PRO A 1 75 ? -35.344 -20.389 18.652 1.00 32.44 75 PRO A O 1
ATOM 555 N N . LEU A 1 76 ? -36.894 -20.944 20.182 1.00 38.97 76 LEU A N 1
ATOM 556 C CA . LEU A 1 76 ? -37.910 -19.936 19.869 1.00 38.97 76 LEU A CA 1
ATOM 557 C C . LEU A 1 76 ? -37.614 -18.594 20.573 1.00 38.97 76 LEU A C 1
ATOM 559 O O . LEU A 1 76 ? -38.037 -18.444 21.713 1.00 38.97 76 LEU A O 1
ATOM 563 N N . VAL A 1 77 ? -36.972 -17.610 19.914 1.00 30.16 77 VAL A N 1
ATOM 564 C CA . VAL A 1 77 ? -37.087 -16.146 20.202 1.00 30.16 77 VAL A CA 1
ATOM 565 C C . VAL A 1 77 ? -36.787 -15.329 18.912 1.00 30.16 77 VAL A C 1
ATOM 567 O O . VAL A 1 77 ? -35.919 -15.734 18.140 1.00 30.16 77 VAL A O 1
ATOM 570 N N . PRO A 1 78 ? -37.483 -14.199 18.623 1.00 38.56 78 PRO A N 1
ATOM 571 C CA . PRO A 1 78 ? -37.910 -13.854 17.266 1.00 38.56 78 PRO A CA 1
ATOM 572 C C . PRO A 1 78 ? -37.242 -12.591 16.689 1.00 38.56 78 PRO A C 1
ATOM 574 O O . PRO A 1 78 ? -37.872 -11.548 16.607 1.00 38.56 78 PRO A O 1
ATOM 577 N N . VAL A 1 79 ? -35.993 -12.674 16.233 1.00 36.00 79 VAL A N 1
ATOM 578 C CA . VAL A 1 79 ? -35.515 -11.890 15.068 1.00 36.00 79 VAL A CA 1
ATOM 579 C C . VAL A 1 79 ? -34.518 -12.766 14.310 1.00 36.00 79 VAL A C 1
ATOM 581 O O . VAL A 1 79 ? -33.368 -12.419 14.074 1.00 36.00 79 VAL A O 1
ATOM 584 N N . ILE A 1 80 ? -34.949 -13.979 13.984 1.00 40.66 80 ILE A N 1
ATOM 585 C CA . ILE A 1 80 ? -34.338 -14.710 12.883 1.00 40.66 80 ILE A CA 1
ATOM 586 C C . ILE A 1 80 ? -35.001 -14.117 11.648 1.00 40.66 80 ILE A C 1
ATOM 588 O O . ILE A 1 80 ? -36.224 -13.951 11.618 1.00 40.66 80 ILE A O 1
ATOM 592 N N . ALA A 1 81 ? -34.213 -13.752 10.644 1.00 40.00 81 ALA A N 1
ATOM 593 C CA . ALA A 1 81 ? -34.737 -13.604 9.303 1.00 40.00 81 ALA A CA 1
ATOM 594 C C . ALA A 1 81 ? -35.340 -14.958 8.894 1.00 40.00 81 ALA A C 1
ATOM 596 O O . ALA A 1 81 ? -34.664 -15.779 8.280 1.00 40.00 81 ALA A O 1
ATOM 597 N N . ASN A 1 82 ? -36.599 -15.207 9.268 1.00 39.91 82 ASN A N 1
ATOM 598 C CA . ASN A 1 82 ? -37.448 -16.220 8.660 1.00 39.91 82 ASN A CA 1
ATOM 599 C C . ASN A 1 82 ? -37.547 -15.817 7.183 1.00 39.91 82 ASN A C 1
ATOM 601 O O . ASN A 1 82 ? -38.418 -15.029 6.814 1.00 39.91 82 ASN A O 1
ATOM 605 N N . GLY A 1 83 ? -36.569 -16.207 6.363 1.00 47.12 83 GLY A N 1
ATOM 606 C CA . GLY A 1 83 ? -36.522 -15.780 4.968 1.00 47.12 83 GLY A CA 1
ATOM 607 C C . GLY A 1 83 ? -35.170 -15.775 4.261 1.00 47.12 83 GLY A C 1
ATOM 608 O O . GLY A 1 83 ? -35.181 -15.679 3.034 1.00 47.12 83 GLY A O 1
ATOM 609 N N . VAL A 1 84 ? -34.017 -15.904 4.935 1.00 51.75 84 VAL A N 1
ATOM 610 C CA . VAL A 1 84 ? -32.774 -16.163 4.179 1.00 51.75 84 VAL A CA 1
ATOM 611 C C . VAL A 1 84 ? -32.772 -17.634 3.800 1.00 51.75 84 VAL A C 1
ATOM 613 O O . VAL A 1 84 ? -32.586 -18.511 4.640 1.00 51.75 84 VAL A O 1
ATOM 616 N N . SER A 1 85 ? -33.044 -17.893 2.529 1.00 60.28 85 SER A N 1
ATOM 617 C CA . SER A 1 85 ? -33.065 -19.231 1.964 1.00 60.28 85 SER A CA 1
ATOM 618 C C . SER A 1 85 ? -31.923 -19.424 0.977 1.00 60.28 85 SER A C 1
ATOM 620 O O . SER A 1 85 ? -31.410 -18.460 0.405 1.00 60.28 85 SER A O 1
ATOM 622 N N . THR A 1 86 ? -31.506 -20.670 0.778 1.00 61.25 86 THR A N 1
ATOM 623 C CA . THR A 1 86 ? -30.486 -21.020 -0.210 1.00 61.25 86 THR A CA 1
ATOM 624 C C . THR A 1 86 ? -30.891 -20.514 -1.601 1.00 61.25 86 THR A C 1
ATOM 626 O O . THR A 1 86 ? -31.953 -20.890 -2.110 1.00 61.25 86 THR A O 1
ATOM 629 N N . PRO A 1 87 ? -30.075 -19.663 -2.253 1.00 65.50 87 PRO A N 1
ATOM 630 C CA . PRO A 1 87 ? -30.439 -19.072 -3.541 1.00 65.50 87 PRO A CA 1
ATOM 631 C C . PRO A 1 87 ? -30.385 -20.086 -4.693 1.00 65.50 87 PRO A C 1
ATOM 633 O O . PRO A 1 87 ? -31.036 -19.885 -5.718 1.00 65.50 87 PRO A O 1
ATOM 636 N N . VAL A 1 88 ? -29.637 -21.176 -4.516 1.00 78.94 88 VAL A N 1
ATOM 637 C CA . VAL A 1 88 ? -29.455 -22.283 -5.462 1.00 78.94 88 VAL A CA 1
ATOM 638 C C . VAL A 1 88 ? -29.445 -23.612 -4.706 1.00 78.94 88 VAL A C 1
ATOM 640 O O . VAL A 1 88 ? -29.309 -23.635 -3.480 1.00 78.94 88 VAL A O 1
ATOM 643 N N . ALA A 1 89 ? -29.609 -24.723 -5.421 1.00 84.81 89 ALA A N 1
ATOM 644 C CA . ALA A 1 89 ? -29.453 -26.045 -4.826 1.00 84.81 89 ALA A CA 1
ATOM 645 C C . ALA A 1 89 ? -27.967 -26.373 -4.612 1.00 84.81 89 ALA A C 1
ATOM 647 O O . ALA A 1 89 ? -27.119 -25.981 -5.413 1.00 84.81 89 ALA A O 1
ATOM 648 N N . ILE A 1 90 ? -27.664 -27.120 -3.549 1.00 87.62 90 ILE A N 1
ATOM 649 C CA . ILE A 1 90 ? -26.326 -27.646 -3.255 1.00 87.62 90 ILE A CA 1
ATOM 650 C C . ILE A 1 90 ? -26.406 -29.166 -3.275 1.00 87.62 90 ILE A C 1
ATOM 652 O O . ILE A 1 90 ? -27.298 -29.778 -2.675 1.00 87.62 90 ILE A O 1
ATOM 656 N N . GLY A 1 91 ? -25.471 -29.786 -3.976 1.00 88.12 91 GLY A N 1
ATOM 657 C CA . GLY A 1 91 ? -25.472 -31.222 -4.183 1.00 88.12 91 GLY A CA 1
ATOM 658 C C . GLY A 1 91 ? -24.115 -31.743 -4.604 1.00 88.12 91 GLY A C 1
ATOM 659 O O . GLY A 1 91 ? -23.115 -31.030 -4.571 1.00 88.12 91 GLY A O 1
ATOM 660 N N . ILE A 1 92 ? -24.089 -33.002 -5.009 1.00 86.12 92 ILE A N 1
ATOM 661 C CA . ILE A 1 92 ? -22.872 -33.679 -5.449 1.00 86.12 92 ILE A CA 1
ATOM 662 C C . ILE A 1 92 ? -22.974 -34.089 -6.914 1.00 86.12 92 ILE A C 1
ATOM 664 O O . ILE A 1 92 ? -24.068 -34.359 -7.412 1.00 86.12 92 ILE A O 1
ATOM 668 N N . HIS A 1 93 ? -21.840 -34.173 -7.600 1.00 80.81 93 HIS A N 1
ATOM 669 C CA . HIS A 1 93 ? -21.775 -34.890 -8.869 1.00 80.81 93 HIS A CA 1
ATOM 670 C C . HIS A 1 93 ? -21.698 -36.393 -8.600 1.00 80.81 93 HIS A C 1
ATOM 672 O O . HIS A 1 93 ? -20.885 -36.839 -7.788 1.00 80.81 93 HIS A O 1
ATOM 678 N N . PHE A 1 94 ? -22.532 -37.173 -9.284 1.00 70.75 94 PHE A N 1
ATOM 679 C CA . PHE A 1 94 ? -22.471 -38.631 -9.243 1.00 70.75 94 PHE A CA 1
ATOM 680 C C . PHE A 1 94 ? -22.487 -39.207 -10.660 1.00 70.75 94 PHE A C 1
ATOM 682 O O . PHE A 1 94 ? -23.197 -38.727 -11.541 1.00 70.75 94 PHE A O 1
ATOM 689 N N . THR A 1 95 ? -21.699 -40.259 -10.872 1.00 55.44 95 THR A N 1
ATOM 690 C CA . THR A 1 95 ? -21.558 -40.940 -12.167 1.00 55.44 95 THR A CA 1
ATOM 691 C C . THR A 1 95 ? -22.466 -42.163 -12.306 1.00 55.44 95 THR A C 1
ATOM 693 O O . THR A 1 95 ? -22.724 -42.593 -13.428 1.00 55.44 95 THR A O 1
ATOM 696 N N . TYR A 1 96 ? -22.979 -42.729 -11.204 1.00 54.00 96 TYR A N 1
ATOM 697 C CA . TYR A 1 96 ? -23.829 -43.925 -11.245 1.00 54.00 96 TYR A CA 1
ATOM 698 C C . TYR A 1 96 ? -24.764 -44.019 -10.026 1.00 54.00 96 TYR A C 1
ATOM 700 O O . TYR A 1 96 ? -24.316 -44.361 -8.938 1.00 54.00 96 TYR A O 1
ATOM 708 N N . ASP A 1 97 ? -26.066 -43.769 -10.203 1.00 51.88 97 ASP A N 1
ATOM 709 C CA . ASP A 1 97 ? -27.103 -44.125 -9.220 1.00 51.88 97 ASP A CA 1
ATOM 710 C C . ASP A 1 97 ? -28.148 -45.025 -9.894 1.00 51.88 97 ASP A C 1
ATOM 712 O O . ASP A 1 97 ? -28.815 -44.625 -10.855 1.00 51.88 97 ASP A O 1
ATOM 716 N N . TRP A 1 98 ? -28.293 -46.257 -9.394 1.00 47.69 98 TRP A N 1
ATOM 717 C CA . TRP A 1 98 ? -29.218 -47.247 -9.951 1.00 47.69 98 TRP A CA 1
ATOM 718 C C . TRP A 1 98 ? -30.694 -46.818 -9.813 1.00 47.69 98 TRP A C 1
ATOM 720 O O . TRP A 1 98 ? -31.528 -47.256 -10.601 1.00 47.69 98 TRP A O 1
ATOM 730 N N . GLN A 1 99 ? -31.028 -45.930 -8.859 1.00 46.03 99 GLN A N 1
ATOM 731 C CA . GLN A 1 99 ? -32.403 -45.453 -8.660 1.00 46.03 99 GLN A CA 1
ATOM 732 C C . GLN A 1 99 ? -32.801 -44.382 -9.686 1.00 46.03 99 GLN A C 1
ATOM 734 O O . GLN A 1 99 ? -33.990 -44.153 -9.899 1.00 46.03 99 GLN A O 1
ATOM 739 N N . ILE A 1 100 ? -31.830 -43.737 -10.342 1.00 50.72 100 ILE A N 1
ATOM 740 C CA . ILE A 1 100 ? -32.056 -42.559 -11.197 1.00 50.72 100 ILE A CA 1
ATOM 741 C C . ILE A 1 100 ? -32.028 -42.916 -12.697 1.00 50.72 100 ILE A C 1
ATOM 743 O O . ILE A 1 100 ? -32.554 -42.170 -13.526 1.00 50.72 100 ILE A O 1
ATOM 747 N N . GLN A 1 101 ? -31.543 -44.109 -13.066 1.00 44.34 101 GLN A N 1
ATOM 748 C CA . GLN A 1 101 ? -31.528 -44.578 -14.463 1.00 44.34 101 GLN A CA 1
ATOM 749 C C . GLN A 1 101 ? -32.917 -44.809 -15.092 1.00 44.34 101 GLN A C 1
ATOM 751 O O . GLN A 1 101 ? -33.002 -45.003 -16.301 1.00 44.34 101 GLN A O 1
ATOM 756 N N . GLN A 1 102 ? -34.011 -44.726 -14.331 1.00 45.47 102 GLN A N 1
ATOM 757 C CA . GLN A 1 102 ? -35.368 -44.797 -14.892 1.00 45.47 102 GLN A CA 1
ATOM 758 C C . GLN A 1 102 ? -35.825 -43.477 -15.552 1.00 45.47 102 GLN A C 1
ATOM 760 O O . GLN A 1 102 ? -36.720 -43.519 -16.389 1.00 45.47 102 GLN A O 1
ATOM 765 N N . ASN A 1 103 ? -35.210 -42.322 -15.239 1.00 44.59 103 ASN A N 1
ATOM 766 C CA . ASN A 1 103 ? -35.775 -41.002 -15.584 1.00 44.59 103 ASN A CA 1
ATOM 767 C C . ASN A 1 103 ? -34.861 -40.032 -16.360 1.00 44.59 103 ASN A C 1
ATOM 769 O O . ASN A 1 103 ? -35.214 -38.867 -16.494 1.00 44.59 103 ASN A O 1
ATOM 773 N N . ASN A 1 104 ? -33.740 -40.495 -16.923 1.00 49.38 104 ASN A N 1
ATOM 774 C CA . ASN A 1 104 ? -33.061 -39.839 -18.051 1.00 49.38 104 ASN A CA 1
ATOM 775 C C . ASN A 1 104 ? -32.856 -38.298 -17.933 1.00 49.38 104 ASN A C 1
ATOM 777 O O . ASN A 1 104 ? -33.570 -37.581 -18.627 1.00 49.38 104 ASN A O 1
ATOM 781 N N . GLN A 1 105 ? -31.891 -37.807 -17.116 1.00 51.47 105 GLN A N 1
ATOM 782 C CA . GLN A 1 105 ? -31.166 -36.495 -17.233 1.00 51.47 105 GLN A CA 1
ATOM 783 C C . GLN A 1 105 ? -30.788 -35.790 -15.895 1.00 51.47 105 GLN A C 1
ATOM 785 O O . GLN A 1 105 ? -31.042 -34.597 -15.738 1.00 51.47 105 GLN A O 1
ATOM 790 N N . THR A 1 106 ? -30.134 -36.435 -14.921 1.00 61.66 106 THR A N 1
ATOM 791 C CA . THR A 1 106 ? -29.488 -35.666 -13.825 1.00 61.66 106 THR A CA 1
ATOM 792 C C . THR A 1 106 ? -28.221 -36.368 -13.324 1.00 61.66 106 THR A C 1
ATOM 794 O O . THR A 1 106 ? -28.332 -37.461 -12.777 1.00 61.66 106 THR A O 1
ATOM 797 N N . ASN A 1 107 ? -27.039 -35.760 -13.470 1.00 74.62 107 ASN A N 1
ATOM 798 C CA . ASN A 1 107 ? -25.805 -36.154 -12.753 1.00 74.62 107 ASN A CA 1
ATOM 799 C C . ASN A 1 107 ? -25.586 -35.277 -11.495 1.00 74.62 107 ASN A C 1
ATOM 801 O O . ASN A 1 107 ? -24.583 -35.431 -10.799 1.00 74.62 107 ASN A O 1
ATOM 805 N N . PHE A 1 108 ? -26.521 -34.363 -11.186 1.00 84.88 108 PHE A N 1
ATOM 806 C CA . PHE A 1 108 ? -26.493 -33.512 -9.996 1.00 84.88 108 PHE A CA 1
ATOM 807 C C . PHE A 1 108 ? -27.418 -34.019 -8.882 1.00 84.88 108 PHE A C 1
ATOM 809 O O . PHE A 1 108 ? -28.646 -33.947 -8.952 1.00 84.88 108 PHE A O 1
ATOM 816 N N . GLY A 1 109 ? -26.813 -34.546 -7.821 1.00 85.75 109 GLY A N 1
ATOM 817 C CA . GLY A 1 109 ? -27.483 -35.111 -6.660 1.00 85.75 109 GLY A CA 1
ATOM 818 C C . GLY A 1 109 ? -27.742 -34.060 -5.591 1.00 85.75 109 GLY A C 1
ATOM 819 O O . GLY A 1 109 ? -26.916 -33.878 -4.701 1.00 85.75 109 GLY A O 1
ATOM 820 N N . ILE A 1 110 ? -28.891 -33.383 -5.656 1.00 86.56 110 ILE A N 1
ATOM 821 C CA . ILE A 1 110 ? -29.264 -32.326 -4.697 1.00 86.56 110 ILE A CA 1
ATOM 822 C C . ILE A 1 110 ? -29.388 -32.897 -3.275 1.00 86.56 110 ILE A C 1
ATOM 824 O O . ILE A 1 110 ? -30.137 -33.861 -3.071 1.00 86.56 110 ILE A O 1
ATOM 828 N N . VAL A 1 111 ? -28.693 -32.270 -2.316 1.00 87.69 111 VAL A N 1
ATOM 829 C CA . VAL A 1 111 ? -28.759 -32.545 -0.866 1.00 87.69 111 VAL A CA 1
ATOM 830 C C . VAL A 1 111 ? -29.486 -31.413 -0.140 1.00 87.69 111 VAL A C 1
ATOM 832 O O . VAL A 1 111 ? -30.472 -31.674 0.544 1.00 87.69 111 VAL A O 1
ATOM 835 N N . ILE A 1 112 ? -29.064 -30.157 -0.337 1.00 85.38 112 ILE A N 1
ATOM 836 C CA . ILE A 1 112 ? -29.787 -28.974 0.151 1.00 85.38 112 ILE A CA 1
ATOM 837 C C . ILE A 1 112 ? -30.561 -28.372 -1.032 1.00 85.38 112 ILE A C 1
ATOM 839 O O . ILE A 1 112 ? -29.938 -27.870 -1.970 1.00 85.38 112 ILE A O 1
ATOM 843 N N . PRO A 1 113 ? -31.905 -28.414 -1.038 1.00 83.56 113 PRO A N 1
ATOM 844 C CA . PRO A 1 113 ? -32.688 -27.829 -2.119 1.00 83.56 113 PRO A CA 1
ATOM 845 C C . PRO A 1 113 ? -32.623 -26.299 -2.084 1.00 83.56 113 PRO A C 1
ATOM 847 O O . PRO A 1 113 ? -32.417 -25.698 -1.029 1.00 83.56 113 PRO A O 1
ATOM 850 N N . LYS A 1 114 ? -32.849 -25.669 -3.239 1.00 79.38 114 LYS A N 1
ATOM 851 C CA . LYS A 1 114 ? -33.079 -24.224 -3.349 1.00 79.38 114 LYS A CA 1
ATOM 852 C C . LYS A 1 114 ? -34.272 -23.807 -2.488 1.00 79.38 114 LYS A C 1
ATOM 854 O O . LYS A 1 114 ? -35.275 -24.518 -2.439 1.00 79.38 114 LYS A O 1
ATOM 859 N N . GLY A 1 115 ? -34.187 -22.643 -1.854 1.00 70.50 115 GLY A N 1
ATOM 860 C CA . GLY A 1 115 ? -35.259 -22.119 -1.011 1.00 70.50 115 GLY A CA 1
ATOM 861 C C . GLY A 1 115 ? -35.281 -22.709 0.404 1.00 70.50 115 GLY A C 1
ATOM 862 O O . GLY A 1 115 ? -36.219 -22.443 1.152 1.00 70.50 115 GLY A O 1
ATOM 863 N N . LYS A 1 116 ? -34.261 -23.479 0.805 1.00 76.31 116 LYS A N 1
ATOM 864 C CA . LYS A 1 116 ? -34.143 -23.997 2.174 1.00 76.31 116 LYS A CA 1
ATOM 865 C C . LYS A 1 116 ? -33.658 -22.890 3.108 1.00 76.31 116 LYS A C 1
ATOM 867 O O . LYS A 1 116 ? -32.648 -22.260 2.817 1.00 76.31 116 LYS A O 1
ATOM 872 N N . GLU A 1 117 ? -34.365 -22.654 4.210 1.00 71.00 117 GLU A N 1
ATOM 873 C CA . GLU A 1 117 ? -33.983 -21.655 5.222 1.00 71.00 117 GLU A CA 1
ATOM 874 C C . GLU A 1 117 ? -32.585 -21.928 5.794 1.00 71.00 117 GLU A C 1
ATOM 876 O O . GLU A 1 117 ? -32.212 -23.082 5.982 1.00 71.00 117 GLU A O 1
ATOM 881 N N . ILE A 1 118 ? -31.810 -20.876 6.050 1.00 62.53 118 ILE A N 1
ATOM 882 C CA . ILE A 1 118 ? -30.449 -20.942 6.594 1.00 62.53 118 ILE A CA 1
ATOM 883 C C . ILE A 1 118 ? -30.459 -20.377 8.030 1.00 62.53 118 ILE A C 1
ATOM 885 O O . ILE A 1 118 ? -31.073 -19.331 8.250 1.00 62.53 118 ILE A O 1
ATOM 889 N N . PRO A 1 119 ? -29.761 -20.999 9.004 1.00 64.88 119 PRO A N 1
ATOM 890 C CA . PRO A 1 119 ? -28.935 -22.200 8.876 1.00 64.88 119 PRO A CA 1
ATOM 891 C C . PRO A 1 119 ? -29.768 -23.464 8.646 1.00 64.88 119 PRO A C 1
ATOM 893 O O . PRO A 1 119 ? -30.857 -23.608 9.196 1.00 64.88 119 PRO A O 1
ATOM 896 N N . CYS A 1 120 ? -29.248 -24.404 7.856 1.00 69.31 120 CYS A N 1
ATOM 897 C CA . CYS A 1 120 ? -29.907 -25.692 7.648 1.00 69.31 120 CYS A CA 1
ATOM 898 C C . CYS A 1 120 ? -28.960 -26.874 7.720 1.00 69.31 120 CYS A C 1
ATOM 900 O O . CYS A 1 120 ? -27.789 -26.802 7.367 1.00 69.31 120 CYS A O 1
ATOM 902 N N . PHE A 1 121 ? -29.546 -27.999 8.113 1.00 79.94 121 PHE A N 1
ATOM 903 C CA . PHE A 1 121 ? -28.984 -29.327 7.974 1.00 79.94 121 PHE A CA 1
ATOM 904 C C . PHE A 1 121 ? -29.817 -30.117 6.958 1.00 79.94 121 PHE A C 1
ATOM 906 O O . PHE A 1 121 ? -31.051 -30.051 6.972 1.00 79.94 121 PHE A O 1
ATOM 913 N N . ALA A 1 122 ? -29.157 -30.866 6.081 1.00 77.69 122 ALA A N 1
ATOM 914 C CA . ALA A 1 122 ? -29.796 -31.813 5.179 1.00 77.69 122 ALA A CA 1
ATOM 915 C C . ALA A 1 122 ? -28.927 -33.059 5.015 1.00 77.69 122 ALA A C 1
ATOM 917 O O . ALA A 1 122 ? -27.701 -32.981 5.040 1.00 77.69 122 ALA A O 1
ATOM 918 N N . GLU A 1 123 ? -29.558 -34.208 4.798 1.00 83.69 123 GLU A N 1
ATOM 919 C CA . GLU A 1 123 ? -28.851 -35.446 4.500 1.00 83.69 123 GLU A CA 1
ATOM 920 C C . GLU A 1 123 ? -29.524 -36.223 3.375 1.00 83.69 123 GLU A C 1
ATOM 922 O O . GLU A 1 123 ? -30.744 -36.173 3.203 1.00 83.69 123 GLU A O 1
ATOM 927 N N . LYS A 1 124 ? -28.718 -36.944 2.594 1.00 83.12 124 LYS A N 1
ATOM 928 C CA . LYS A 1 124 ? -29.203 -37.808 1.520 1.00 83.12 124 LYS A CA 1
ATOM 929 C C . LYS A 1 124 ? -28.241 -38.960 1.272 1.00 83.12 124 LYS A C 1
ATOM 931 O O . LYS A 1 124 ? -27.026 -38.801 1.362 1.00 83.12 124 LYS A O 1
ATOM 936 N N . ASN A 1 125 ? -28.799 -40.121 0.947 1.00 81.50 125 ASN A N 1
ATOM 937 C CA . ASN A 1 125 ? -28.021 -41.309 0.625 1.00 81.50 125 ASN A CA 1
ATOM 938 C C . ASN A 1 125 ? -27.742 -41.365 -0.879 1.00 81.50 125 ASN A C 1
ATOM 940 O O . ASN A 1 125 ? -28.643 -41.121 -1.678 1.00 81.50 125 ASN A O 1
ATOM 944 N N . PHE A 1 126 ? -26.522 -41.744 -1.239 1.00 77.12 126 PHE A N 1
ATOM 945 C CA . PHE A 1 126 ? -26.075 -41.941 -2.612 1.00 77.12 126 PHE A CA 1
ATOM 946 C C . PHE A 1 126 ? -25.359 -43.280 -2.746 1.00 77.12 126 PHE A C 1
ATOM 948 O O . PHE A 1 126 ? -24.736 -43.767 -1.800 1.00 77.12 126 PHE A O 1
ATOM 955 N N . TRP A 1 127 ? -25.444 -43.866 -3.932 1.00 72.00 127 TRP A N 1
ATOM 956 C CA . TRP A 1 127 ? -24.714 -45.076 -4.289 1.00 72.00 127 TRP A CA 1
ATOM 957 C C . TRP A 1 127 ? -23.523 -44.692 -5.154 1.00 72.00 127 TRP A C 1
ATOM 959 O O . TRP A 1 127 ? -23.667 -43.877 -6.060 1.00 72.00 127 TRP A O 1
ATOM 969 N N . PHE A 1 128 ? -22.357 -45.275 -4.884 1.00 66.94 128 PHE A N 1
ATOM 970 C CA . PHE A 1 128 ? -21.159 -45.035 -5.684 1.00 66.94 128 PHE A CA 1
ATOM 971 C C . PHE A 1 128 ? -20.614 -46.350 -6.264 1.00 66.94 128 PHE A C 1
ATOM 973 O O . PHE A 1 128 ? -20.582 -47.368 -5.556 1.00 66.94 128 PHE A O 1
ATOM 980 N N . PRO A 1 129 ? -20.189 -46.361 -7.545 1.00 56.78 129 PRO A N 1
ATOM 981 C CA . PRO A 1 129 ? -19.395 -47.452 -8.099 1.00 56.78 129 PRO A CA 1
ATOM 982 C C . PRO A 1 129 ? -18.005 -47.442 -7.444 1.00 56.78 129 PRO A C 1
ATOM 984 O O . PRO A 1 129 ? -17.454 -46.378 -7.167 1.00 56.78 129 PRO A O 1
ATOM 987 N N . GLN A 1 130 ? -17.453 -48.616 -7.139 1.00 55.47 130 GLN A N 1
ATOM 988 C CA . GLN A 1 130 ? -16.148 -48.702 -6.486 1.00 55.47 130 GLN A CA 1
ATOM 989 C C . GLN A 1 130 ? -15.028 -48.651 -7.535 1.00 55.47 130 GLN A C 1
ATOM 991 O O . GLN A 1 130 ? -14.882 -49.604 -8.294 1.00 55.47 130 GLN A O 1
ATOM 996 N N . ASP A 1 131 ? -14.227 -47.581 -7.524 1.00 47.88 131 ASP A N 1
ATOM 997 C CA . ASP A 1 131 ? -12.912 -47.513 -8.176 1.00 47.88 131 ASP A CA 1
ATOM 998 C C . ASP A 1 131 ? -11.800 -47.343 -7.124 1.00 47.88 131 ASP A C 1
ATOM 1000 O O . ASP A 1 131 ? -12.028 -46.892 -6.001 1.00 47.88 131 ASP A O 1
ATOM 1004 N N . ASN A 1 132 ? -10.606 -47.824 -7.469 1.00 42.84 132 ASN A N 1
ATOM 1005 C CA . ASN A 1 132 ? -9.494 -48.132 -6.567 1.00 42.84 132 ASN A CA 1
ATOM 1006 C C . ASN A 1 132 ? -9.057 -46.987 -5.630 1.00 42.84 132 ASN A C 1
ATOM 1008 O O . ASN A 1 132 ? -8.461 -46.012 -6.073 1.00 42.84 132 ASN A O 1
ATOM 1012 N N . GLY A 1 133 ? -9.191 -47.208 -4.318 1.00 49.94 133 GLY A N 1
ATOM 1013 C CA . GLY A 1 133 ? -8.362 -46.581 -3.277 1.00 49.94 133 GLY A CA 1
ATOM 1014 C C . GLY A 1 133 ? -8.758 -45.170 -2.841 1.00 49.94 133 GLY A C 1
ATOM 1015 O O . GLY A 1 133 ? -8.713 -44.901 -1.648 1.00 49.94 133 GLY A O 1
ATOM 1016 N N . GLU A 1 134 ? -9.223 -44.318 -3.752 1.00 53.22 134 GLU A N 1
ATOM 1017 C CA . GLU A 1 134 ? -9.561 -42.917 -3.474 1.00 53.22 134 GLU A CA 1
ATOM 1018 C C . GLU A 1 134 ? -10.830 -42.526 -4.249 1.00 53.22 134 GLU A C 1
ATOM 1020 O O . GLU A 1 134 ? -10.888 -42.658 -5.471 1.00 53.22 134 GLU A O 1
ATOM 1025 N N . ALA A 1 135 ? -11.869 -42.057 -3.553 1.00 62.41 135 ALA A N 1
ATOM 1026 C CA . ALA A 1 135 ? -13.097 -41.562 -4.171 1.00 62.41 135 ALA A CA 1
ATOM 1027 C C . ALA A 1 135 ? -13.248 -40.058 -3.924 1.00 62.41 135 ALA A C 1
ATOM 1029 O O . ALA A 1 135 ? -13.416 -39.613 -2.793 1.00 62.41 135 ALA A O 1
ATOM 1030 N N . VAL A 1 136 ? -13.228 -39.261 -4.993 1.00 69.25 136 VAL A N 1
ATOM 1031 C CA . VAL A 1 136 ? -13.404 -37.805 -4.917 1.00 69.25 136 VAL A CA 1
ATOM 1032 C C . VAL A 1 136 ? -14.857 -37.447 -5.221 1.00 69.25 136 VAL A C 1
ATOM 1034 O O . VAL A 1 136 ? -15.292 -37.494 -6.371 1.00 69.25 136 VAL A O 1
ATOM 1037 N N . ILE A 1 137 ? -15.613 -37.058 -4.196 1.00 76.12 137 ILE A N 1
ATOM 1038 C CA . ILE A 1 137 ? -16.975 -36.537 -4.340 1.00 76.12 137 ILE A CA 1
ATOM 1039 C C . ILE A 1 137 ? -16.890 -35.031 -4.557 1.00 76.12 137 ILE A C 1
ATOM 1041 O O . ILE A 1 137 ? -16.515 -34.287 -3.659 1.00 76.12 137 ILE A O 1
ATOM 1045 N N . ARG A 1 138 ? -17.263 -34.553 -5.740 1.00 78.56 138 ARG A N 1
ATOM 1046 C CA . ARG A 1 138 ? -17.279 -33.114 -6.026 1.00 78.56 138 ARG A CA 1
ATOM 1047 C C . ARG A 1 138 ? -18.621 -32.501 -5.650 1.00 78.56 138 ARG A C 1
ATOM 1049 O O . ARG A 1 138 ? -19.667 -33.024 -6.037 1.00 78.56 138 ARG A O 1
ATOM 1056 N N . ILE A 1 139 ? -18.580 -31.401 -4.908 1.00 84.31 139 ILE A N 1
ATOM 1057 C CA . ILE A 1 139 ? -19.755 -30.664 -4.443 1.00 84.31 139 ILE A CA 1
ATOM 1058 C C . ILE A 1 139 ? -19.964 -29.461 -5.356 1.00 84.31 139 ILE A C 1
ATOM 1060 O O . ILE A 1 139 ? -19.023 -28.726 -5.652 1.00 84.31 139 ILE A O 1
ATOM 1064 N N . PHE A 1 140 ? -21.204 -29.265 -5.787 1.00 81.56 140 PHE A N 1
ATOM 1065 C CA . PHE A 1 140 ? -21.602 -28.212 -6.712 1.00 81.56 140 PHE A CA 1
ATOM 1066 C C . PHE A 1 140 ? -22.773 -27.414 -6.151 1.00 81.56 140 PHE A C 1
ATOM 1068 O O . PHE A 1 140 ? -23.595 -27.938 -5.391 1.00 81.56 140 PHE A O 1
ATOM 1075 N N . GLN A 1 141 ? -22.867 -26.162 -6.585 1.00 83.75 141 GLN A N 1
ATOM 1076 C CA . GLN A 1 141 ? -24.012 -25.297 -6.351 1.00 83.75 141 GLN A CA 1
ATOM 1077 C C . GLN A 1 141 ? -24.567 -24.772 -7.675 1.00 83.75 141 GLN A C 1
ATOM 1079 O O . GLN A 1 141 ? -23.818 -24.332 -8.545 1.00 83.75 141 GLN A O 1
ATOM 1084 N N . GLY A 1 142 ? -25.885 -24.815 -7.843 1.00 80.12 142 GLY A N 1
ATOM 1085 C CA . GLY A 1 142 ? -26.530 -24.261 -9.027 1.00 80.12 142 GLY A CA 1
ATOM 1086 C C . GLY A 1 142 ? -27.931 -24.802 -9.282 1.00 80.12 142 GLY A C 1
ATOM 1087 O O . GLY A 1 142 ? -28.458 -25.619 -8.528 1.00 80.12 142 GLY A O 1
ATOM 1088 N N . ASP A 1 143 ? -28.545 -24.291 -10.346 1.00 79.81 143 ASP A N 1
ATOM 1089 C CA . ASP A 1 143 ? -29.918 -24.615 -10.748 1.00 79.81 143 ASP A CA 1
ATOM 1090 C C . ASP A 1 143 ? -29.971 -25.653 -11.887 1.00 79.81 143 ASP A C 1
ATOM 1092 O O . ASP A 1 143 ? -31.053 -26.109 -12.259 1.00 79.81 143 ASP A O 1
ATOM 1096 N N . SER A 1 144 ? -28.823 -26.024 -12.468 1.00 80.81 144 SER A N 1
ATOM 1097 C CA . SER A 1 144 ? -28.767 -27.026 -13.530 1.00 80.81 144 SER A CA 1
ATOM 1098 C C . SER A 1 144 ? -28.925 -28.430 -12.953 1.00 80.81 144 SER A C 1
ATOM 1100 O O . SER A 1 144 ? -28.316 -28.790 -11.949 1.00 80.81 144 SER A O 1
ATOM 1102 N N . ASN A 1 145 ? -29.683 -29.263 -13.658 1.00 78.31 145 ASN A N 1
ATOM 1103 C CA . ASN A 1 145 ? -29.744 -30.710 -13.437 1.00 78.31 145 ASN A CA 1
ATOM 1104 C C . ASN A 1 145 ? -28.431 -31.430 -13.810 1.00 78.31 145 ASN A C 1
ATOM 1106 O O . ASN A 1 145 ? -28.225 -32.591 -13.448 1.00 78.31 145 ASN A O 1
ATOM 1110 N N . ASP A 1 146 ? -27.569 -30.728 -14.546 1.00 79.06 146 ASP A N 1
ATOM 1111 C CA . ASP A 1 146 ? -26.235 -31.143 -14.958 1.00 79.06 146 ASP A CA 1
ATOM 1112 C C . ASP A 1 146 ? -25.172 -30.482 -14.064 1.00 79.06 146 ASP A C 1
ATOM 1114 O O . ASP A 1 146 ? -24.999 -29.261 -14.130 1.00 79.06 146 ASP A O 1
ATOM 1118 N N . ALA A 1 147 ? -24.492 -31.271 -13.228 1.00 78.00 147 ALA A N 1
ATOM 1119 C CA . ALA A 1 147 ? -23.523 -30.816 -12.234 1.00 78.00 147 ALA A CA 1
ATOM 1120 C C . ALA A 1 147 ? -22.323 -30.107 -12.871 1.00 78.00 147 ALA A C 1
ATOM 1122 O O . ALA A 1 147 ? -21.838 -29.134 -12.311 1.00 78.00 147 ALA A O 1
ATOM 1123 N N . GLU A 1 148 ? -21.886 -30.519 -14.065 1.00 76.38 148 GLU A N 1
ATOM 1124 C CA . GLU A 1 148 ? -20.748 -29.893 -14.758 1.00 76.38 148 GLU A CA 1
ATOM 1125 C C . GLU A 1 148 ? -21.063 -28.479 -15.274 1.00 76.38 148 GLU A C 1
ATOM 1127 O O . GLU A 1 148 ? -20.156 -27.719 -15.610 1.00 76.38 148 GLU A O 1
ATOM 1132 N N . LYS A 1 149 ? -22.350 -28.109 -15.330 1.00 79.12 149 LYS A N 1
ATOM 1133 C CA . LYS A 1 149 ? -22.813 -26.750 -15.658 1.00 79.12 149 LYS A CA 1
ATOM 1134 C C . LYS A 1 149 ? -23.079 -25.892 -14.422 1.00 79.12 149 LYS A C 1
ATOM 1136 O O . LYS A 1 149 ? -23.456 -24.732 -14.573 1.00 79.12 149 LYS A O 1
ATOM 1141 N N . ASN A 1 150 ? -22.940 -26.469 -13.233 1.00 78.56 150 ASN A N 1
ATOM 1142 C CA . ASN A 1 150 ? -23.048 -25.776 -11.958 1.00 78.56 150 ASN A CA 1
ATOM 1143 C C . ASN A 1 150 ? -21.654 -25.369 -11.462 1.00 78.56 150 ASN A C 1
ATOM 1145 O O . ASN A 1 150 ? -20.638 -25.894 -11.916 1.00 78.56 150 ASN A O 1
ATOM 1149 N N . ASP A 1 151 ? -21.603 -24.446 -10.505 1.00 74.62 151 ASP A N 1
ATOM 1150 C CA . ASP A 1 151 ? -20.341 -23.980 -9.939 1.00 74.62 151 ASP A CA 1
ATOM 1151 C C . ASP A 1 151 ? -19.793 -25.016 -8.950 1.00 74.62 151 ASP A C 1
ATOM 1153 O O . ASP A 1 151 ? -20.473 -25.407 -7.997 1.00 74.62 151 ASP A O 1
ATOM 1157 N N . GLU A 1 152 ? -18.556 -25.471 -9.164 1.00 77.31 152 GLU A N 1
ATOM 1158 C CA . GLU A 1 152 ? -17.879 -26.381 -8.236 1.00 77.31 152 GLU A CA 1
ATOM 1159 C C . GLU A 1 152 ? -17.516 -25.630 -6.946 1.00 77.31 152 GLU A C 1
ATOM 1161 O O . GLU A 1 152 ? -16.744 -24.669 -6.962 1.00 77.31 152 GLU A O 1
ATOM 1166 N N . VAL A 1 153 ? -18.073 -26.089 -5.824 1.00 73.75 153 VAL A N 1
ATOM 1167 C CA . VAL A 1 153 ? -17.786 -25.577 -4.475 1.00 73.75 153 VAL A CA 1
ATOM 1168 C C . VAL A 1 153 ? -16.465 -26.157 -3.973 1.00 73.75 153 VAL A C 1
ATOM 1170 O O . VAL A 1 153 ? -15.634 -25.442 -3.421 1.00 73.75 153 VAL A O 1
ATOM 1173 N N . GLY A 1 154 ? -16.248 -27.456 -4.191 1.00 69.94 154 GLY A N 1
ATOM 1174 C CA . GLY A 1 154 ? -14.991 -28.116 -3.858 1.00 69.94 154 GLY A CA 1
ATOM 1175 C C . GLY A 1 154 ? -15.098 -29.641 -3.768 1.00 69.94 154 GLY A C 1
ATOM 1176 O O . GLY A 1 154 ? -16.203 -30.195 -3.756 1.00 69.94 154 GLY A O 1
ATOM 1177 N N . PRO A 1 155 ? -13.953 -30.340 -3.712 1.00 71.12 155 PRO A N 1
ATOM 1178 C CA . PRO A 1 155 ? -13.912 -31.786 -3.560 1.00 71.12 155 PRO A CA 1
ATOM 1179 C C . PRO A 1 155 ? -14.001 -32.224 -2.089 1.00 71.12 155 PRO A C 1
ATOM 1181 O O . PRO A 1 155 ? -13.413 -31.615 -1.199 1.00 71.12 155 PRO A O 1
ATOM 1184 N N . LEU A 1 156 ? -14.679 -33.346 -1.861 1.00 70.88 156 LEU A N 1
ATOM 1185 C CA . LEU A 1 156 ? -14.604 -34.189 -0.673 1.00 70.88 156 LEU A CA 1
ATOM 1186 C C . LEU A 1 156 ? -13.856 -35.468 -1.065 1.00 70.88 156 LEU A C 1
ATOM 1188 O O . LEU A 1 156 ? -14.382 -36.301 -1.802 1.00 70.88 156 LEU A O 1
ATOM 1192 N N . VAL A 1 157 ? -12.619 -35.607 -0.598 1.00 65.38 157 VAL A N 1
ATOM 1193 C CA . VAL A 1 157 ? -11.772 -36.771 -0.889 1.00 65.38 157 VAL A CA 1
ATOM 1194 C C . VAL A 1 157 ? -12.012 -37.847 0.170 1.00 65.38 157 VAL A C 1
ATOM 1196 O O . VAL A 1 157 ? -11.823 -37.607 1.361 1.00 65.38 157 VAL A O 1
ATOM 1199 N N . LEU A 1 158 ? -12.449 -39.028 -0.263 1.00 61.03 158 LEU A N 1
ATOM 1200 C CA . LEU A 1 158 ? -12.654 -40.208 0.570 1.00 61.03 158 LEU A CA 1
ATOM 1201 C C . LEU A 1 158 ? -11.533 -41.215 0.308 1.00 61.03 158 LEU A C 1
ATOM 1203 O O . LEU A 1 158 ? -11.423 -41.751 -0.791 1.00 61.03 158 LEU A O 1
ATOM 1207 N N . ASP A 1 159 ? -10.739 -41.504 1.331 1.00 51.16 159 ASP A N 1
ATOM 1208 C CA . ASP A 1 159 ? -9.648 -42.482 1.288 1.00 51.16 159 ASP A CA 1
ATOM 1209 C C . ASP A 1 159 ? -9.974 -43.686 2.200 1.00 51.16 159 ASP A C 1
ATOM 1211 O O . ASP A 1 159 ? -10.760 -43.577 3.148 1.00 51.16 159 ASP A O 1
ATOM 1215 N N . GLY A 1 160 ? -9.396 -44.856 1.921 1.00 49.16 160 GLY A N 1
ATOM 1216 C CA . GLY A 1 160 ? -9.524 -46.051 2.766 1.00 49.16 160 GLY A CA 1
ATOM 1217 C C . GLY A 1 160 ? -10.817 -46.858 2.589 1.00 49.16 160 GLY A C 1
ATOM 1218 O O . GLY A 1 160 ? -11.232 -47.567 3.506 1.00 49.16 160 GLY A O 1
ATOM 1219 N N . ILE A 1 161 ? -11.465 -46.787 1.423 1.00 52.44 161 ILE A N 1
ATOM 1220 C CA . ILE A 1 161 ? -12.662 -47.590 1.125 1.00 52.44 161 ILE A CA 1
ATOM 1221 C C . ILE A 1 161 ? -12.265 -49.071 0.976 1.00 52.44 161 ILE A C 1
ATOM 1223 O O . ILE A 1 161 ? -11.586 -49.455 0.022 1.00 52.44 161 ILE A O 1
ATOM 1227 N N . ALA A 1 162 ? -12.700 -49.922 1.913 1.00 45.91 162 ALA A N 1
ATOM 1228 C CA . ALA A 1 162 ? -12.403 -51.356 1.903 1.00 45.91 162 ALA A CA 1
ATOM 1229 C C . ALA A 1 162 ? -12.882 -52.042 0.607 1.00 45.91 162 ALA A C 1
ATOM 1231 O O . ALA A 1 162 ? -13.998 -51.808 0.136 1.00 45.91 162 ALA A O 1
ATOM 1232 N N . ARG A 1 163 ? -12.051 -52.930 0.042 1.00 49.12 163 ARG A N 1
ATOM 1233 C CA . ARG A 1 163 ? -12.395 -53.736 -1.143 1.00 49.12 163 ARG A CA 1
ATOM 1234 C C . ARG A 1 163 ? -13.598 -54.634 -0.832 1.00 49.12 163 ARG A C 1
ATOM 1236 O O . ARG A 1 163 ? -13.468 -55.552 -0.025 1.00 49.12 163 ARG A O 1
ATOM 1243 N N . ASN A 1 164 ? -14.742 -54.424 -1.485 1.00 48.72 164 ASN A N 1
ATOM 1244 C CA . ASN A 1 164 ? -15.872 -55.352 -1.405 1.00 48.72 164 ASN A CA 1
ATOM 1245 C C . ASN A 1 164 ? -16.574 -55.473 -2.768 1.00 48.72 164 ASN A C 1
ATOM 1247 O O . ASN A 1 164 ? -16.582 -54.552 -3.563 1.00 48.72 164 ASN A O 1
ATOM 1251 N N . LYS A 1 165 ? -17.175 -56.621 -3.080 1.00 42.25 165 LYS A N 1
ATOM 1252 C CA . LYS A 1 165 ? -17.745 -56.907 -4.409 1.00 42.25 165 LYS A CA 1
ATOM 1253 C C . LYS A 1 165 ? -19.123 -56.257 -4.667 1.00 42.25 165 LYS A C 1
ATOM 1255 O O . LYS A 1 165 ? -19.795 -56.657 -5.613 1.00 42.25 165 LYS A O 1
ATOM 1260 N N . GLN A 1 166 ? -19.578 -55.313 -3.838 1.00 53.94 166 GLN A N 1
ATOM 1261 C CA . GLN A 1 166 ? -20.912 -54.690 -3.923 1.00 53.94 166 GLN A CA 1
ATOM 1262 C C . GLN A 1 166 ? -20.836 -53.157 -3.822 1.00 53.94 166 GLN A C 1
ATOM 1264 O O . GLN A 1 166 ? -19.894 -52.624 -3.242 1.00 53.94 166 GLN A O 1
ATOM 1269 N N . HIS A 1 167 ? -21.835 -52.458 -4.380 1.00 58.81 167 HIS A N 1
ATOM 1270 C CA . HIS A 1 167 ? -21.956 -50.993 -4.345 1.00 58.81 167 HIS A CA 1
ATOM 1271 C C . HIS A 1 167 ? -21.836 -50.428 -2.918 1.00 58.81 167 HIS A C 1
ATOM 1273 O O . HIS A 1 167 ? -22.414 -50.977 -1.979 1.00 58.81 167 HIS A O 1
ATOM 1279 N N . CYS A 1 168 ? -21.128 -49.305 -2.765 1.00 64.56 168 CYS A N 1
ATOM 1280 C CA . CYS A 1 168 ? -21.003 -48.606 -1.486 1.00 64.56 168 CYS A CA 1
ATOM 1281 C C . CYS A 1 168 ? -22.126 -47.566 -1.355 1.00 64.56 168 CYS A C 1
ATOM 1283 O O . CYS A 1 168 ? -22.285 -46.719 -2.238 1.00 64.56 168 CYS A O 1
ATOM 1285 N N . GLN A 1 169 ? -22.910 -47.634 -0.274 1.00 72.31 169 GLN A N 1
ATOM 1286 C CA . GLN A 1 169 ? -23.944 -46.643 0.027 1.00 72.31 169 GLN A CA 1
ATOM 1287 C C . GLN A 1 169 ? -23.396 -45.609 1.007 1.00 72.31 169 GLN A C 1
ATOM 1289 O O . GLN A 1 169 ? -23.025 -45.951 2.130 1.00 72.31 169 GLN A O 1
ATOM 1294 N N . LEU A 1 170 ? -23.379 -44.344 0.597 1.00 73.75 170 LEU A N 1
ATOM 1295 C CA . LEU A 1 170 ? -22.889 -43.237 1.408 1.00 73.75 170 LEU A CA 1
ATOM 1296 C C . LEU A 1 170 ? -24.032 -42.319 1.804 1.00 73.75 170 LEU A C 1
ATOM 1298 O O . LEU A 1 170 ? -24.776 -41.842 0.951 1.00 73.75 170 LEU A O 1
ATOM 1302 N N . LYS A 1 171 ? -24.142 -42.026 3.095 1.00 77.38 171 LYS A N 1
ATOM 1303 C CA . LYS A 1 171 ? -24.966 -40.935 3.601 1.00 77.38 171 LYS A CA 1
ATOM 1304 C C . LYS A 1 171 ? -24.148 -39.650 3.560 1.00 77.38 171 LYS A C 1
ATOM 1306 O O . LYS A 1 171 ? -23.178 -39.523 4.299 1.00 77.38 171 LYS A O 1
ATOM 1311 N N . ILE A 1 172 ? -24.549 -38.703 2.722 1.00 81.88 172 ILE A N 1
ATOM 1312 C CA . ILE A 1 172 ? -23.964 -37.364 2.667 1.00 81.88 172 ILE A CA 1
ATOM 1313 C C . ILE A 1 172 ? -24.805 -36.434 3.532 1.00 81.88 172 ILE A C 1
ATOM 1315 O O . ILE A 1 172 ? -26.002 -36.284 3.296 1.00 81.88 172 ILE A O 1
ATOM 1319 N N . GLN A 1 173 ? -24.181 -35.817 4.527 1.00 79.75 173 GLN A N 1
ATOM 1320 C CA . GLN A 1 173 ? -24.786 -34.847 5.433 1.00 79.75 173 GLN A CA 1
ATOM 1321 C C . GLN A 1 173 ? -24.152 -33.480 5.175 1.00 79.75 173 GLN A C 1
ATOM 1323 O O . GLN A 1 173 ? -22.931 -33.366 5.095 1.00 79.75 173 GLN A O 1
ATOM 1328 N N . MET A 1 174 ? -24.968 -32.443 5.038 1.00 84.44 174 MET A N 1
ATOM 1329 C CA . MET A 1 174 ? -24.536 -31.071 4.799 1.00 84.44 174 MET A CA 1
ATOM 1330 C C . MET A 1 174 ? -25.161 -30.146 5.839 1.00 84.44 174 MET A C 1
ATOM 1332 O O . MET A 1 174 ? -26.370 -30.180 6.055 1.00 84.44 174 MET A O 1
ATOM 1336 N N . TYR A 1 175 ? -24.341 -29.302 6.455 1.00 77.75 175 TYR A N 1
ATOM 1337 C CA . TYR A 1 175 ? -24.775 -28.212 7.318 1.00 77.75 175 TYR A CA 1
ATOM 1338 C C . TYR A 1 175 ? -24.318 -26.886 6.723 1.00 77.75 175 TYR A C 1
ATOM 1340 O O . TYR A 1 175 ? -23.121 -26.680 6.541 1.00 77.75 175 TYR A O 1
ATOM 1348 N N . LEU A 1 176 ? -25.259 -25.994 6.439 1.00 70.62 176 LEU A N 1
ATOM 1349 C CA . LEU A 1 176 ? -25.000 -24.643 5.969 1.00 70.62 176 LEU A CA 1
ATOM 1350 C C . LEU A 1 176 ? -25.273 -23.652 7.100 1.00 70.62 176 LEU A C 1
ATOM 1352 O O . LEU A 1 176 ? -26.405 -23.552 7.576 1.00 70.62 176 LEU A O 1
ATOM 1356 N N . SER A 1 177 ? -24.239 -22.933 7.536 1.00 66.56 177 SER A N 1
ATOM 1357 C CA . SER A 1 177 ? -24.340 -21.937 8.605 1.00 66.56 177 SER A CA 1
ATOM 1358 C C . SER A 1 177 ? -24.968 -20.625 8.121 1.00 66.56 177 SER A C 1
ATOM 1360 O O . SER A 1 177 ? -24.985 -20.328 6.926 1.00 66.56 177 SER A O 1
ATOM 1362 N N . ALA A 1 178 ? -25.422 -19.791 9.064 1.00 57.16 178 ALA A N 1
ATOM 1363 C CA . ALA A 1 178 ? -25.900 -18.431 8.784 1.00 57.16 178 ALA A CA 1
ATOM 1364 C C . ALA A 1 178 ? -24.844 -17.536 8.103 1.00 57.16 178 ALA A C 1
ATOM 1366 O O . ALA A 1 178 ? -25.201 -16.560 7.450 1.00 57.16 178 ALA A O 1
ATOM 1367 N N . ASN A 1 179 ? -23.561 -17.896 8.218 1.00 54.19 179 ASN A N 1
ATOM 1368 C CA . ASN A 1 179 ? -22.436 -17.174 7.626 1.00 54.19 179 ASN A CA 1
ATOM 1369 C C . ASN A 1 179 ? -22.041 -17.706 6.234 1.00 54.19 179 ASN A C 1
ATOM 1371 O O . ASN A 1 179 ? -21.099 -17.189 5.641 1.00 54.19 179 ASN A O 1
ATOM 1375 N N . GLY A 1 180 ? -22.733 -18.724 5.702 1.00 57.72 180 GLY A N 1
ATOM 1376 C CA . GLY A 1 180 ? -22.421 -19.314 4.394 1.00 57.72 180 GLY A CA 1
ATOM 1377 C C . GLY A 1 180 ? -21.347 -20.397 4.396 1.00 57.72 180 GLY A C 1
ATOM 1378 O O . GLY A 1 180 ? -20.834 -20.753 3.337 1.00 57.72 180 GLY A O 1
ATOM 1379 N N . GLU A 1 181 ? -21.003 -20.932 5.565 1.00 63.59 181 GLU A N 1
ATOM 1380 C CA . GLU A 1 181 ? -20.049 -22.033 5.675 1.00 63.59 181 GLU A CA 1
ATOM 1381 C C . GLU A 1 181 ? -20.781 -23.366 5.507 1.00 63.59 181 GLU A C 1
ATOM 1383 O O . GLU A 1 181 ? -21.734 -23.656 6.237 1.00 63.59 181 GLU A O 1
ATOM 1388 N N . LEU A 1 182 ? -20.319 -24.196 4.574 1.00 67.31 182 LEU A N 1
ATOM 1389 C CA . LEU A 1 182 ? -20.852 -25.526 4.308 1.00 67.31 182 LEU A CA 1
ATOM 1390 C C . LEU A 1 182 ? -19.970 -26.592 4.947 1.00 67.31 182 LEU A C 1
ATOM 1392 O O . LEU A 1 182 ? -18.862 -26.854 4.496 1.00 67.31 182 LEU A O 1
ATOM 1396 N N . LYS A 1 183 ? -20.472 -27.280 5.964 1.00 70.75 183 LYS A N 1
ATOM 1397 C CA . LYS A 1 183 ? -19.829 -28.477 6.514 1.00 70.75 183 LYS A CA 1
ATOM 1398 C C . LYS A 1 183 ? -20.438 -29.705 5.857 1.00 70.75 183 LYS A C 1
ATOM 1400 O O . LYS A 1 183 ? -21.639 -29.925 5.981 1.00 70.75 183 LYS A O 1
ATOM 1405 N N . VAL A 1 184 ? -19.625 -30.509 5.180 1.00 68.50 184 VAL A N 1
ATOM 1406 C CA . VAL A 1 184 ? -20.052 -31.754 4.529 1.00 68.50 184 VAL A CA 1
ATOM 1407 C C . VAL A 1 184 ? -19.426 -32.955 5.223 1.00 68.50 184 VAL A C 1
ATOM 1409 O O . VAL A 1 184 ? -18.239 -32.955 5.543 1.00 68.50 184 VAL A O 1
ATOM 1412 N N . ARG A 1 185 ? -20.226 -33.994 5.447 1.00 71.88 185 ARG A N 1
ATOM 1413 C CA . ARG A 1 185 ? -19.820 -35.288 5.999 1.00 71.88 185 ARG A CA 1
ATOM 1414 C C . ARG A 1 185 ? -20.325 -36.410 5.107 1.00 71.88 185 ARG A C 1
ATOM 1416 O O . ARG A 1 185 ? -21.443 -36.337 4.607 1.00 71.88 185 ARG A O 1
ATOM 1423 N N . ALA A 1 186 ? -19.522 -37.455 4.951 1.00 69.44 186 ALA A N 1
ATOM 1424 C CA . ALA A 1 186 ? -19.938 -38.703 4.331 1.00 69.44 186 ALA A CA 1
ATOM 1425 C C . ALA A 1 186 ? -19.823 -39.841 5.352 1.00 69.44 186 ALA A C 1
ATOM 1427 O O . ALA A 1 186 ? -18.778 -40.012 5.971 1.00 69.44 186 ALA A O 1
ATOM 1428 N N . THR A 1 187 ? -20.875 -40.635 5.511 1.00 66.56 187 THR A N 1
ATOM 1429 C CA . THR A 1 187 ? -20.885 -41.827 6.370 1.00 66.56 187 THR A CA 1
ATOM 1430 C C . THR A 1 187 ? -21.173 -43.056 5.516 1.00 66.56 187 THR A C 1
ATOM 1432 O O . THR A 1 187 ? -22.128 -43.060 4.737 1.00 66.56 187 THR A O 1
ATOM 1435 N N . ASN A 1 188 ? -20.368 -44.109 5.655 1.00 67.06 188 ASN A N 1
ATOM 1436 C CA . ASN A 1 188 ? -20.618 -45.381 4.982 1.00 67.06 188 ASN A CA 1
ATOM 1437 C C . ASN A 1 188 ? -21.755 -46.132 5.686 1.00 67.06 188 ASN A C 1
ATOM 1439 O O . ASN A 1 188 ? -21.694 -46.380 6.889 1.00 67.06 188 ASN A O 1
ATOM 1443 N N . MET A 1 189 ? -22.779 -46.518 4.928 1.00 61.50 189 MET A N 1
ATOM 1444 C CA . MET A 1 189 ? -23.970 -47.205 5.433 1.00 61.50 189 MET A CA 1
ATOM 1445 C C . MET A 1 189 ? -23.876 -48.743 5.342 1.00 61.50 189 MET A C 1
ATOM 1447 O O . MET A 1 189 ? -24.866 -49.429 5.590 1.00 61.50 189 MET A O 1
ATOM 1451 N N . GLY A 1 190 ? -22.714 -49.295 4.969 1.00 54.84 190 GLY A N 1
ATOM 1452 C CA . GLY A 1 190 ? -22.467 -50.738 4.864 1.00 54.84 190 GLY A CA 1
ATOM 1453 C C . GLY A 1 190 ? -22.394 -51.495 6.203 1.00 54.84 190 GLY A C 1
ATOM 1454 O O . GLY A 1 190 ? -22.590 -50.938 7.279 1.00 54.84 190 GLY A O 1
ATOM 1455 N N . TRP A 1 191 ? -22.079 -52.799 6.134 1.00 40.16 191 TRP A N 1
ATOM 1456 C CA . TRP A 1 191 ? -22.018 -53.724 7.289 1.00 40.16 191 TRP A CA 1
ATOM 1457 C C . TRP A 1 191 ? -21.030 -53.311 8.394 1.00 40.16 191 TRP A C 1
ATOM 1459 O O . TRP A 1 191 ? -21.175 -53.733 9.538 1.00 40.16 191 TRP A O 1
ATOM 1469 N N . LEU A 1 192 ? -20.044 -52.485 8.055 1.00 41.75 192 LEU A N 1
ATOM 1470 C CA . LEU A 1 192 ? -19.133 -51.834 8.987 1.00 41.75 192 LEU A CA 1
ATOM 1471 C C . LEU A 1 192 ? -19.466 -50.337 8.923 1.00 41.75 192 LEU A C 1
ATOM 1473 O O . LEU A 1 192 ? -19.241 -49.704 7.891 1.00 41.75 192 LEU A O 1
ATOM 1477 N N . LYS A 1 193 ? -20.077 -49.790 9.981 1.00 41.56 193 LYS A N 1
ATOM 1478 C CA . LYS A 1 193 ? -20.396 -48.358 10.076 1.00 41.56 193 LYS A CA 1
ATOM 1479 C C . LYS A 1 193 ? -19.085 -47.580 10.202 1.00 41.56 193 LYS A C 1
ATOM 1481 O O . LYS A 1 193 ? -18.517 -47.523 11.284 1.00 41.56 193 LYS A O 1
ATOM 1486 N N . TYR A 1 194 ? -18.597 -47.021 9.100 1.00 48.50 194 TYR A N 1
ATOM 1487 C CA . TYR A 1 194 ? -17.450 -46.114 9.099 1.00 48.50 194 TYR A CA 1
ATOM 1488 C C . TYR A 1 194 ? -17.944 -44.671 9.031 1.00 48.50 194 TYR A C 1
ATOM 1490 O O . TYR A 1 194 ? -18.643 -44.299 8.084 1.00 48.50 194 TYR A O 1
ATOM 1498 N N . ASP A 1 195 ? -17.543 -43.851 10.000 1.00 39.66 195 ASP A N 1
ATOM 1499 C CA . ASP A 1 195 ? -17.774 -42.410 9.982 1.00 39.66 195 ASP A CA 1
ATOM 1500 C C . ASP A 1 195 ? -16.550 -41.683 9.403 1.00 39.66 195 ASP A C 1
ATOM 1502 O O . ASP A 1 195 ? -15.510 -41.585 10.054 1.00 39.66 195 ASP A O 1
ATOM 1506 N N . TRP A 1 196 ? -16.656 -41.138 8.185 1.00 49.69 196 TRP A N 1
ATOM 1507 C CA . TRP A 1 196 ? -15.599 -40.285 7.632 1.00 49.69 196 TRP A CA 1
ATOM 1508 C C . TRP A 1 196 ? -15.806 -38.836 8.094 1.00 49.69 196 TRP A C 1
ATOM 1510 O O . TRP A 1 196 ? -16.907 -38.286 8.011 1.00 49.69 196 TRP A O 1
ATOM 1520 N N . LYS A 1 197 ? -14.759 -38.224 8.667 1.00 46.34 197 LYS A N 1
ATOM 1521 C CA . LYS A 1 197 ? -14.836 -36.895 9.302 1.00 46.34 197 LYS A CA 1
ATOM 1522 C C . LYS A 1 197 ? -14.984 -35.752 8.280 1.00 46.34 197 LYS A C 1
ATOM 1524 O O . LYS A 1 197 ? -14.602 -35.864 7.121 1.00 46.34 197 LYS A O 1
ATOM 1529 N N . PHE A 1 198 ? -15.577 -34.661 8.769 1.00 41.91 198 PHE A N 1
ATOM 1530 C CA . PHE A 1 198 ? -16.102 -33.495 8.051 1.00 41.91 198 PHE A CA 1
ATOM 1531 C C . PHE A 1 198 ? -15.083 -32.737 7.181 1.00 41.91 198 PHE A C 1
ATOM 1533 O O . PHE A 1 198 ? -13.950 -32.508 7.598 1.00 41.91 198 PHE A O 1
ATOM 1540 N N . THR A 1 199 ? -15.532 -32.230 6.030 1.00 46.53 199 THR A N 1
ATOM 1541 C CA . THR A 1 199 ? -14.878 -31.137 5.292 1.00 46.53 199 THR A CA 1
ATOM 1542 C C . THR A 1 199 ? -15.698 -29.861 5.460 1.00 46.53 199 THR A C 1
ATOM 1544 O O . THR A 1 199 ? -16.891 -29.847 5.164 1.00 46.53 199 THR A O 1
ATOM 1547 N N . THR A 1 200 ? -15.071 -28.785 5.934 1.00 43.16 200 THR A N 1
ATOM 1548 C CA . THR A 1 200 ? -15.663 -27.441 5.897 1.00 43.16 200 THR A CA 1
ATOM 1549 C C . THR A 1 200 ? -15.264 -26.782 4.582 1.00 43.16 200 THR A C 1
ATOM 1551 O O . THR A 1 200 ? -14.077 -26.643 4.294 1.00 43.16 200 THR A O 1
ATOM 1554 N N . LEU A 1 201 ? -16.253 -26.396 3.789 1.00 48.59 201 LEU A N 1
ATOM 1555 C CA . LEU A 1 201 ? -16.125 -25.670 2.535 1.00 48.59 201 LEU A CA 1
ATOM 1556 C C . LEU A 1 201 ? -16.763 -24.293 2.711 1.00 48.59 201 LEU A C 1
ATOM 1558 O O . LEU A 1 201 ? -17.875 -24.175 3.221 1.00 48.59 201 LEU A O 1
ATOM 1562 N N . ASP A 1 202 ? -16.069 -23.246 2.289 1.00 48.47 202 ASP A N 1
ATOM 1563 C CA . ASP A 1 202 ? -16.644 -21.905 2.221 1.00 48.47 202 ASP A CA 1
ATOM 1564 C C . ASP A 1 202 ? -17.353 -21.757 0.868 1.00 48.47 202 ASP A C 1
ATOM 1566 O O . ASP A 1 202 ? -16.705 -21.782 -0.180 1.00 48.47 202 ASP A O 1
ATOM 1570 N N . ILE A 1 203 ? -18.686 -21.636 0.877 1.00 41.72 203 ILE A N 1
ATOM 1571 C CA . ILE A 1 203 ? -19.484 -21.554 -0.359 1.00 41.72 203 ILE A CA 1
ATOM 1572 C C . ILE A 1 203 ? -19.146 -20.282 -1.153 1.00 41.72 203 ILE A C 1
ATOM 1574 O O . ILE A 1 203 ? -19.309 -20.240 -2.375 1.00 41.72 203 ILE A O 1
ATOM 1578 N N . PHE A 1 204 ? -18.643 -19.243 -0.483 1.00 38.81 204 PHE A N 1
ATOM 1579 C CA . PHE A 1 204 ? -18.352 -17.952 -1.095 1.00 38.81 204 PHE A CA 1
ATOM 1580 C C . PHE A 1 204 ? -16.909 -17.820 -1.611 1.00 38.81 204 PHE A C 1
ATOM 1582 O O . PHE A 1 204 ? -16.573 -16.799 -2.215 1.00 38.81 204 PHE A O 1
ATOM 1589 N N . GLN A 1 205 ? -16.064 -18.847 -1.448 1.00 38.91 205 GLN A N 1
ATOM 1590 C CA . GLN A 1 205 ? -14.694 -18.873 -1.970 1.00 38.91 205 GLN A CA 1
ATOM 1591 C C . GLN A 1 205 ? -14.551 -19.851 -3.140 1.00 38.91 205 GLN A C 1
ATOM 1593 O O . GLN A 1 205 ? -14.174 -21.009 -2.986 1.00 38.91 205 GLN A O 1
ATOM 1598 N N . THR A 1 206 ? -14.760 -19.368 -4.364 1.00 34.03 206 THR A N 1
ATOM 1599 C CA . THR A 1 206 ? -14.329 -20.105 -5.558 1.00 34.03 206 THR A CA 1
ATOM 1600 C C . THR A 1 206 ? -12.796 -20.183 -5.599 1.00 34.03 206 THR A C 1
ATOM 1602 O O . THR A 1 206 ? -12.139 -19.142 -5.662 1.00 34.03 206 THR A O 1
ATOM 1605 N N . ARG A 1 207 ? -12.249 -21.407 -5.688 1.00 33.28 207 ARG A N 1
ATOM 1606 C CA . ARG A 1 207 ? -10.840 -21.774 -5.990 1.00 33.28 207 ARG A CA 1
ATOM 1607 C C . ARG A 1 207 ? -9.871 -21.996 -4.817 1.00 33.28 207 ARG A C 1
ATOM 1609 O O . ARG A 1 207 ? -8.747 -21.492 -4.844 1.00 33.28 207 ARG A O 1
ATOM 1616 N N . ARG A 1 208 ? -10.188 -22.908 -3.895 1.00 32.56 208 ARG A N 1
ATOM 1617 C CA . ARG A 1 208 ? -9.135 -23.716 -3.250 1.00 32.56 208 ARG A CA 1
ATOM 1618 C C . ARG A 1 208 ? -9.451 -25.202 -3.321 1.00 32.56 208 ARG A C 1
ATOM 1620 O O . ARG A 1 208 ? -10.415 -25.677 -2.743 1.00 32.56 208 ARG A O 1
ATOM 1627 N N . SER A 1 209 ? -8.588 -25.941 -4.011 1.00 27.91 209 SER A N 1
ATOM 1628 C CA . SER A 1 209 ? -8.440 -27.381 -3.841 1.00 27.91 209 SER A CA 1
ATOM 1629 C C . SER A 1 209 ? -7.773 -27.639 -2.490 1.00 27.91 209 SER A C 1
ATOM 1631 O O . SER A 1 209 ? -6.549 -27.569 -2.367 1.00 27.91 209 SER A O 1
ATOM 1633 N N . SER A 1 210 ? -8.579 -27.897 -1.470 1.00 31.44 210 SER A N 1
ATOM 1634 C CA . SER A 1 210 ? -8.149 -28.394 -0.167 1.00 31.44 210 SER A CA 1
ATOM 1635 C C . SER A 1 210 ? -7.872 -29.899 -0.272 1.00 31.44 210 SER A C 1
ATOM 1637 O O . SER A 1 210 ? -8.792 -30.707 -0.267 1.00 31.44 210 SER A O 1
ATOM 1639 N N . HIS A 1 211 ? -6.599 -30.287 -0.389 1.00 24.31 211 HIS A N 1
ATOM 1640 C CA . HIS A 1 211 ? -6.187 -31.666 -0.112 1.00 24.31 211 HIS A CA 1
ATOM 1641 C C . HIS A 1 211 ? -6.011 -31.802 1.398 1.00 24.31 211 HIS A C 1
ATOM 1643 O O . HIS A 1 211 ? -5.096 -31.196 1.957 1.00 24.31 211 HIS A O 1
ATOM 1649 N N . PHE A 1 212 ? -6.857 -32.592 2.056 1.00 32.53 212 PHE A N 1
ATOM 1650 C CA . PHE A 1 212 ? -6.640 -32.969 3.449 1.00 32.53 212 PHE A CA 1
ATOM 1651 C C . PHE A 1 212 ? -6.891 -34.464 3.645 1.00 32.53 212 PHE A C 1
ATOM 1653 O O . PHE A 1 212 ? -7.951 -34.983 3.308 1.00 32.53 212 PHE A O 1
ATOM 1660 N N . LEU A 1 213 ? -5.873 -35.130 4.195 1.00 25.22 213 LEU A N 1
ATOM 1661 C CA . LEU A 1 213 ? -5.882 -36.519 4.643 1.00 25.22 213 LEU A CA 1
ATOM 1662 C C . LEU A 1 213 ? -6.925 -36.707 5.754 1.00 25.22 213 LEU A C 1
ATOM 1664 O O . LEU A 1 213 ? -6.876 -36.028 6.783 1.00 25.22 213 LEU A O 1
ATOM 1668 N N . VAL A 1 214 ? -7.844 -37.654 5.569 1.00 29.36 214 VAL A N 1
ATOM 1669 C CA . VAL A 1 214 ? -8.772 -38.087 6.618 1.00 29.36 214 VAL A CA 1
ATOM 1670 C C . VAL A 1 214 ? -7.999 -38.925 7.637 1.00 29.36 214 VAL A C 1
ATOM 1672 O O . VAL A 1 214 ? -7.453 -39.977 7.317 1.00 29.36 214 VAL A O 1
ATOM 1675 N N . HIS A 1 215 ? -7.971 -38.473 8.891 1.00 32.81 215 HIS A N 1
ATOM 1676 C CA . HIS A 1 215 ? -7.443 -39.253 10.008 1.00 32.81 215 HIS A CA 1
ATOM 1677 C C . HIS A 1 215 ? -8.278 -40.532 10.213 1.00 32.81 215 HIS A C 1
ATOM 1679 O O . HIS A 1 215 ? -9.440 -40.435 10.624 1.00 32.81 215 HIS A O 1
ATOM 1685 N N . ARG A 1 216 ? -7.666 -41.714 10.018 1.00 36.78 216 ARG A N 1
ATOM 1686 C CA . ARG A 1 216 ? -8.155 -43.055 10.424 1.00 36.78 216 ARG A CA 1
ATOM 1687 C C . ARG A 1 216 ? -8.265 -43.166 11.957 1.00 36.78 216 ARG A C 1
ATOM 1689 O O . ARG A 1 216 ? -7.550 -43.928 12.589 1.00 36.78 216 ARG A O 1
ATOM 1696 N N . SER A 1 217 ? -9.107 -42.338 12.570 1.00 36.31 217 SER A N 1
ATOM 1697 C CA . SER A 1 217 ? -9.051 -42.007 14.001 1.00 36.31 217 SER A CA 1
ATOM 1698 C C . SER A 1 217 ? -10.245 -42.494 14.817 1.00 36.31 217 SER A C 1
ATOM 1700 O O . SER A 1 217 ? -10.659 -41.812 15.750 1.00 36.31 217 SER A O 1
ATOM 1702 N N . ASP A 1 218 ? -10.816 -43.644 14.460 1.00 42.12 218 ASP A N 1
ATOM 1703 C CA . ASP A 1 218 ? -11.848 -44.286 15.274 1.00 42.12 218 ASP A CA 1
ATOM 1704 C C . ASP A 1 218 ? -11.229 -45.421 16.122 1.00 42.12 218 ASP A C 1
ATOM 1706 O O . ASP A 1 218 ? -10.819 -46.449 15.563 1.00 42.12 218 ASP A O 1
ATOM 1710 N N . PRO A 1 219 ? -11.131 -45.256 17.458 1.00 42.59 219 PRO A N 1
ATOM 1711 C CA . PRO A 1 219 ? -10.645 -46.292 18.371 1.00 42.59 219 PRO A CA 1
ATOM 1712 C C . PRO A 1 219 ? -11.448 -47.599 18.284 1.00 42.59 219 PRO A C 1
ATOM 1714 O O . PRO A 1 219 ? -10.903 -48.681 18.517 1.00 42.59 219 PRO A O 1
ATOM 1717 N N . GLU A 1 220 ? -12.732 -47.534 17.924 1.00 46.88 220 GLU A N 1
ATOM 1718 C CA . GLU A 1 220 ? -13.619 -48.698 17.852 1.00 46.88 220 GLU A CA 1
ATOM 1719 C C . GLU A 1 220 ? -13.292 -49.571 16.625 1.00 46.88 220 GLU A C 1
ATOM 1721 O O . GLU A 1 220 ? -13.213 -50.803 16.720 1.00 46.88 220 GLU A O 1
ATOM 1726 N N . TYR A 1 221 ? -12.957 -48.942 15.493 1.00 44.06 221 TYR A N 1
ATOM 1727 C CA . TYR A 1 221 ? -12.460 -49.629 14.297 1.00 44.06 221 TYR A CA 1
ATOM 1728 C C . TYR A 1 221 ? -11.119 -50.322 14.547 1.00 44.06 221 TYR A C 1
ATOM 1730 O O . TYR A 1 221 ? -10.939 -51.480 14.173 1.00 44.06 221 TYR A O 1
ATOM 1738 N N . LEU A 1 222 ? -10.180 -49.640 15.201 1.00 44.06 222 LEU A N 1
ATOM 1739 C CA . LEU A 1 222 ? -8.824 -50.151 15.400 1.00 44.06 222 LEU A CA 1
ATOM 1740 C C . LEU A 1 222 ? -8.780 -51.295 16.424 1.00 44.06 222 LEU A C 1
ATOM 1742 O O . LEU A 1 222 ? -8.027 -52.252 16.238 1.00 44.06 222 LEU A O 1
ATOM 1746 N N . ASN A 1 223 ? -9.668 -51.279 17.421 1.00 48.31 223 ASN A N 1
ATOM 1747 C CA . ASN A 1 223 ? -9.896 -52.420 18.312 1.00 48.31 223 ASN A CA 1
ATOM 1748 C C . ASN A 1 223 ? -10.523 -53.621 17.584 1.00 48.31 223 ASN A C 1
ATOM 1750 O O . ASN A 1 223 ? -10.138 -54.774 17.820 1.00 48.31 223 ASN A O 1
ATOM 1754 N N . THR A 1 224 ? -11.447 -53.367 16.655 1.00 52.16 224 THR A N 1
ATOM 1755 C CA . THR A 1 224 ? -12.081 -54.411 15.834 1.00 52.16 224 THR A CA 1
ATOM 1756 C C . THR A 1 224 ? -11.086 -55.018 14.833 1.00 52.16 224 THR A C 1
ATOM 1758 O O . THR A 1 224 ? -11.001 -56.240 14.700 1.00 52.16 224 THR A O 1
ATOM 1761 N N . PHE A 1 225 ? -10.261 -54.188 14.193 1.00 45.25 225 PHE A N 1
ATOM 1762 C CA . PHE A 1 225 ? -9.189 -54.588 13.277 1.00 45.25 225 PHE A CA 1
ATOM 1763 C C . PHE A 1 225 ? -8.060 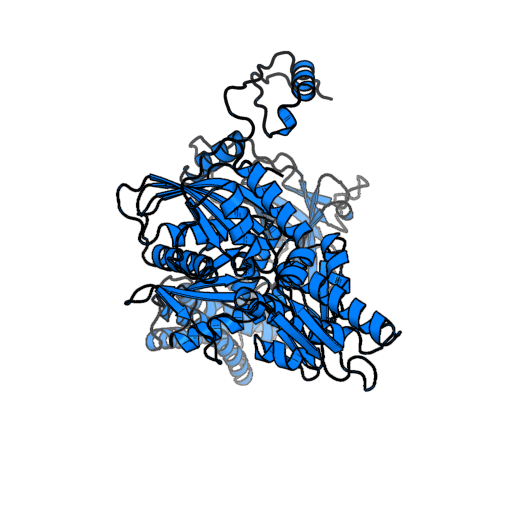-55.347 13.997 1.00 45.25 225 PHE A C 1
ATOM 1765 O O . PHE A 1 225 ? -7.632 -56.404 13.532 1.00 45.25 225 PHE A O 1
ATOM 1772 N N . GLY A 1 226 ? -7.639 -54.883 15.180 1.00 49.03 226 GLY A N 1
ATOM 1773 C CA . GLY A 1 226 ? -6.676 -55.590 16.032 1.00 49.03 226 GLY A CA 1
ATOM 1774 C C . GLY A 1 226 ? -7.181 -56.969 16.474 1.00 49.03 226 GLY A C 1
ATOM 1775 O O . GLY A 1 226 ? -6.433 -57.948 16.480 1.00 49.03 226 GLY A O 1
ATOM 1776 N N . SER A 1 227 ? -8.481 -57.091 16.752 1.00 52.50 227 SER A N 1
ATOM 1777 C CA . SER A 1 227 ? -9.116 -58.379 17.067 1.00 52.50 227 SER A CA 1
ATOM 1778 C C . SER A 1 227 ? -9.118 -59.343 15.871 1.00 52.50 227 SER A C 1
ATOM 1780 O O . SER A 1 227 ? -8.878 -60.536 16.050 1.00 52.50 227 SER A O 1
ATOM 1782 N N . GLN A 1 228 ? -9.310 -58.841 14.647 1.00 49.47 228 GLN A N 1
ATOM 1783 C CA . GLN A 1 228 ? -9.252 -59.645 13.418 1.00 49.47 228 GLN A CA 1
ATOM 1784 C C . GLN A 1 228 ? -7.822 -60.104 13.079 1.00 49.47 228 GLN A C 1
ATOM 1786 O O . GLN A 1 228 ? -7.621 -61.264 12.711 1.00 49.47 228 GLN A O 1
ATOM 1791 N N . LEU A 1 229 ? -6.814 -59.252 13.288 1.00 47.44 229 LEU A N 1
ATOM 1792 C CA . LEU A 1 229 ? -5.397 -59.594 13.093 1.00 47.44 229 LEU A CA 1
ATOM 1793 C C . LEU A 1 229 ? -4.905 -60.698 14.040 1.00 47.44 229 LEU A C 1
ATOM 1795 O O . LEU A 1 229 ? -4.127 -61.556 13.626 1.00 47.44 229 LEU A O 1
ATOM 1799 N N . LYS A 1 230 ? -5.408 -60.745 15.283 1.00 47.62 230 LYS A N 1
ATOM 1800 C CA . LYS A 1 230 ? -5.121 -61.847 16.225 1.00 47.62 230 LYS A CA 1
ATOM 1801 C C . LYS A 1 230 ? -5.610 -63.209 15.725 1.00 47.62 230 LYS A C 1
ATOM 1803 O O . LYS A 1 230 ? -5.049 -64.231 16.111 1.00 47.62 230 LYS A O 1
ATOM 1808 N N . THR A 1 231 ? -6.645 -63.229 14.883 1.00 46.41 231 THR A N 1
ATOM 1809 C CA . THR A 1 231 ? -7.254 -64.464 14.360 1.00 46.41 231 THR A CA 1
ATOM 1810 C C . THR A 1 231 ? -6.713 -64.905 13.000 1.00 46.41 231 THR A C 1
ATOM 1812 O O . THR A 1 231 ? -6.954 -66.043 12.602 1.00 46.41 231 THR A O 1
ATOM 1815 N N . ASN A 1 232 ? -5.966 -64.053 12.286 1.00 45.97 232 ASN A N 1
ATOM 1816 C CA . ASN A 1 232 ? -5.405 -64.387 10.976 1.00 45.97 232 ASN A CA 1
ATOM 1817 C C . ASN A 1 232 ? -4.024 -63.723 10.758 1.00 45.97 232 ASN A C 1
ATOM 1819 O O . ASN A 1 232 ? -3.956 -62.586 10.285 1.00 45.97 232 ASN A O 1
ATOM 1823 N N . PRO A 1 233 ? -2.912 -64.421 11.069 1.00 46.19 233 PRO A N 1
ATOM 1824 C CA . PRO A 1 233 ? -1.560 -63.843 11.070 1.00 46.19 233 PRO A CA 1
ATOM 1825 C C . PRO A 1 233 ? -1.001 -63.478 9.684 1.00 46.19 233 PRO A C 1
ATOM 1827 O O . PRO A 1 233 ? 0.103 -62.950 9.593 1.00 46.19 233 PRO A O 1
ATOM 1830 N N . VAL A 1 234 ? -1.719 -63.787 8.597 1.00 43.34 234 VAL A N 1
ATOM 1831 C CA . VAL A 1 234 ? -1.221 -63.667 7.212 1.00 43.34 234 VAL A CA 1
ATOM 1832 C C . VAL A 1 234 ? -1.386 -62.244 6.638 1.00 43.34 234 VAL A C 1
ATOM 1834 O O . VAL A 1 234 ? -0.902 -61.955 5.550 1.00 43.34 234 VAL A O 1
ATOM 1837 N N . LEU A 1 235 ? -1.998 -61.308 7.375 1.00 45.78 235 LEU A N 1
ATOM 1838 C CA . LEU A 1 235 ? -2.137 -59.891 6.987 1.00 45.78 235 LEU A CA 1
ATOM 1839 C C . LEU A 1 235 ? -0.995 -59.009 7.538 1.00 45.78 235 LEU A C 1
ATOM 1841 O O . LEU A 1 235 ? -1.227 -57.958 8.137 1.00 45.78 235 LEU A O 1
ATOM 1845 N N . ALA A 1 236 ? 0.253 -59.441 7.361 1.00 46.72 236 ALA A N 1
ATOM 1846 C CA . ALA A 1 236 ? 1.440 -58.674 7.739 1.00 46.72 236 ALA A CA 1
ATOM 1847 C C . ALA A 1 236 ? 2.030 -57.955 6.512 1.00 46.72 236 ALA A C 1
ATOM 1849 O O . ALA A 1 236 ? 2.890 -58.496 5.825 1.00 46.72 236 ALA A O 1
ATOM 1850 N N . ASP A 1 237 ? 1.560 -56.735 6.242 1.00 54.78 237 ASP A N 1
ATOM 1851 C CA . ASP A 1 237 ? 2.130 -55.824 5.238 1.00 54.78 237 ASP A CA 1
ATOM 1852 C C . ASP A 1 237 ? 2.160 -54.379 5.785 1.00 54.78 237 ASP A C 1
ATOM 1854 O O . ASP A 1 237 ? 1.614 -54.100 6.856 1.00 54.78 237 ASP A O 1
ATOM 1858 N N . GLN A 1 238 ? 2.798 -53.457 5.060 1.00 47.94 238 GLN A N 1
ATOM 1859 C CA . GLN A 1 238 ? 2.947 -52.014 5.303 1.00 47.94 238 GLN A CA 1
ATOM 1860 C C . GLN A 1 238 ? 1.676 -51.331 5.849 1.00 47.94 238 GLN A C 1
ATOM 1862 O O . GLN A 1 238 ? 1.759 -50.448 6.703 1.00 47.94 238 GLN A O 1
ATOM 1867 N N . HIS A 1 239 ? 0.497 -51.819 5.461 1.00 48.84 239 HIS A N 1
ATOM 1868 C CA . HIS A 1 239 ? -0.803 -51.340 5.931 1.00 48.84 239 HIS A CA 1
ATOM 1869 C C . HIS A 1 239 ? -1.064 -51.552 7.432 1.00 48.84 239 HIS A C 1
ATOM 1871 O O . HIS A 1 239 ? -1.737 -50.741 8.074 1.00 48.84 239 HIS A O 1
ATOM 1877 N N . THR A 1 240 ? -0.508 -52.616 8.013 1.00 55.47 240 THR A N 1
ATOM 1878 C CA . THR A 1 240 ? -0.562 -52.888 9.456 1.00 55.47 240 THR A CA 1
ATOM 1879 C C . THR A 1 240 ? 0.309 -51.888 10.213 1.00 55.47 240 THR A C 1
ATOM 1881 O O . THR A 1 240 ? -0.087 -51.424 11.277 1.00 55.47 240 THR A O 1
ATOM 1884 N N . ARG A 1 241 ? 1.440 -51.462 9.631 1.00 57.59 241 ARG A N 1
ATOM 1885 C CA . ARG A 1 241 ? 2.317 -50.437 10.221 1.00 57.59 241 ARG A CA 1
ATOM 1886 C C . ARG A 1 241 ? 1.658 -49.057 10.227 1.00 57.59 241 ARG A C 1
ATOM 1888 O O . ARG A 1 241 ? 1.630 -48.407 11.266 1.00 57.59 241 ARG A O 1
ATOM 1895 N N . GLU A 1 242 ? 1.074 -48.646 9.102 1.00 57.88 242 GLU A N 1
ATOM 1896 C CA . GLU A 1 242 ? 0.347 -47.370 8.980 1.00 57.88 242 GLU A CA 1
ATOM 1897 C C . GLU A 1 242 ? -0.836 -47.304 9.954 1.00 57.88 242 GLU A C 1
ATOM 1899 O O . GLU A 1 242 ? -0.973 -46.341 10.704 1.00 57.88 242 GLU A O 1
ATOM 1904 N N . SER A 1 243 ? -1.627 -48.378 10.032 1.00 58.38 243 SER A N 1
ATOM 1905 C CA . SER A 1 243 ? -2.785 -48.453 10.934 1.00 58.38 243 SER A CA 1
ATOM 1906 C C . SER A 1 243 ? -2.388 -48.438 12.417 1.00 58.38 243 SER A C 1
ATOM 1908 O O . SER A 1 243 ? -3.113 -47.891 13.246 1.00 58.38 243 SER A O 1
ATOM 1910 N N . MET A 1 244 ? -1.229 -49.007 12.763 1.00 64.88 244 MET A N 1
ATOM 1911 C CA . MET A 1 244 ? -0.685 -48.959 14.124 1.00 64.88 244 MET A CA 1
ATOM 1912 C C . MET A 1 244 ? -0.182 -47.568 14.494 1.00 64.88 244 MET A C 1
ATOM 1914 O O . MET A 1 244 ? -0.505 -47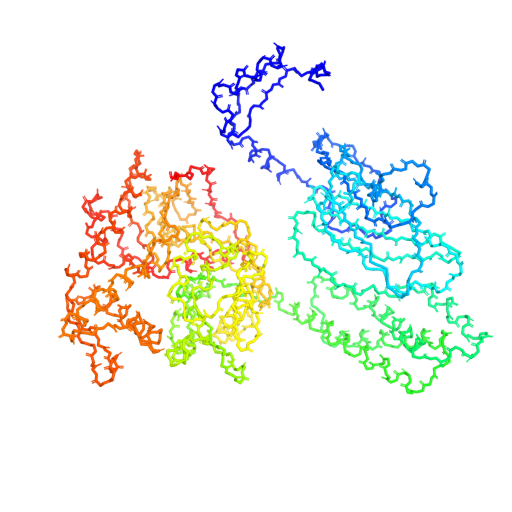.070 15.570 1.00 64.88 244 MET A O 1
ATOM 1918 N N . THR A 1 245 ? 0.563 -46.919 13.600 1.00 64.38 245 THR A N 1
ATOM 1919 C CA . THR A 1 245 ? 1.008 -45.538 13.804 1.00 64.38 245 THR A CA 1
ATOM 1920 C C . THR A 1 245 ? -0.182 -44.586 13.929 1.00 64.38 245 THR A C 1
ATOM 1922 O O . THR A 1 245 ? -0.165 -43.699 14.782 1.00 64.38 245 THR A O 1
ATOM 1925 N N . ASP A 1 246 ? -1.234 -44.778 13.134 1.00 61.97 246 ASP A N 1
ATOM 1926 C CA . ASP A 1 246 ? -2.446 -43.968 13.225 1.00 61.97 246 ASP A CA 1
ATOM 1927 C C . ASP A 1 246 ? -3.169 -44.170 14.563 1.00 61.97 246 ASP A C 1
ATOM 1929 O O . ASP A 1 246 ? -3.516 -43.180 15.204 1.00 61.97 246 ASP A O 1
ATOM 1933 N N . LEU A 1 247 ? -3.303 -45.410 15.055 1.00 65.00 247 LEU A N 1
ATOM 1934 C CA . LEU A 1 247 ? -3.865 -45.673 16.388 1.00 65.00 247 LEU A CA 1
ATOM 1935 C C . LEU A 1 247 ? -3.049 -45.005 17.500 1.00 65.00 247 LEU A C 1
ATOM 1937 O O . LEU A 1 247 ? -3.609 -44.393 18.409 1.00 65.00 247 LEU A O 1
ATOM 1941 N N . ALA A 1 248 ? -1.721 -45.094 17.412 1.00 70.31 248 ALA A N 1
ATOM 1942 C CA . ALA A 1 248 ? -0.817 -44.464 18.366 1.00 70.31 248 ALA A CA 1
ATOM 1943 C C . ALA A 1 248 ? -1.020 -42.947 18.409 1.00 70.31 248 ALA A C 1
ATOM 1945 O O . ALA A 1 248 ? -1.084 -42.355 19.486 1.00 70.31 248 ALA A O 1
ATOM 1946 N N . LYS A 1 249 ? -1.149 -42.324 17.229 1.00 71.69 249 LYS A N 1
ATOM 1947 C CA . LYS A 1 249 ? -1.414 -40.891 17.096 1.00 71.69 249 LYS A CA 1
ATOM 1948 C C . LYS A 1 249 ? -2.744 -40.532 17.741 1.00 71.69 249 LYS A C 1
ATOM 1950 O O . LYS A 1 249 ? -2.764 -39.575 18.492 1.00 71.69 249 LYS A O 1
ATOM 1955 N N . VAL A 1 250 ? -3.813 -41.298 17.541 1.00 65.50 250 VAL A N 1
ATOM 1956 C CA . VAL A 1 250 ? -5.127 -41.001 18.145 1.00 65.50 250 VAL A CA 1
ATOM 1957 C C . VAL A 1 250 ? -5.050 -40.914 19.664 1.00 65.50 250 VAL A C 1
ATOM 1959 O O . VAL A 1 250 ? -5.394 -39.877 20.227 1.00 65.50 250 VAL A O 1
ATOM 1962 N N . TYR A 1 251 ? -4.537 -41.957 20.320 1.00 70.75 251 TYR A N 1
ATOM 1963 C CA . TYR A 1 251 ? -4.412 -41.971 21.781 1.00 70.75 251 TYR A CA 1
ATOM 1964 C C . TYR A 1 251 ? -3.488 -40.866 22.291 1.00 70.75 251 TYR A C 1
ATOM 1966 O O . TYR A 1 251 ? -3.755 -40.231 23.310 1.00 70.75 251 TYR A O 1
ATOM 1974 N N . TYR A 1 252 ? -2.411 -40.600 21.555 1.00 78.62 252 TYR A N 1
ATOM 1975 C CA . TYR A 1 252 ? -1.499 -39.515 21.871 1.00 78.62 252 TYR A CA 1
ATOM 1976 C C . TYR A 1 252 ? -2.174 -38.134 21.749 1.00 78.62 252 TYR A C 1
ATOM 1978 O O . TYR A 1 252 ? -2.021 -37.278 22.621 1.00 78.62 252 TYR A O 1
ATOM 1986 N N . GLN A 1 253 ? -2.954 -37.915 20.689 1.00 76.56 253 GLN A N 1
ATOM 1987 C CA . GLN A 1 253 ? -3.664 -36.666 20.414 1.00 76.56 253 GLN A CA 1
ATOM 1988 C C . GLN A 1 253 ? -4.793 -36.413 21.417 1.00 76.56 253 GLN A C 1
ATOM 1990 O O . GLN A 1 253 ? -4.904 -35.289 21.889 1.00 76.56 253 GLN A O 1
ATOM 1995 N N . GLU A 1 254 ? -5.545 -37.432 21.849 1.00 77.19 254 GLU A N 1
ATOM 1996 C CA . GLU A 1 254 ? -6.574 -37.284 22.897 1.00 77.19 254 GLU A CA 1
ATOM 1997 C C . GLU A 1 254 ? -6.033 -36.638 24.183 1.00 77.19 254 GLU A C 1
ATOM 1999 O O . GLU A 1 254 ? -6.742 -35.896 24.865 1.00 77.19 254 GLU A O 1
ATOM 2004 N N . LYS A 1 255 ? -4.761 -36.891 24.513 1.00 79.06 255 LYS A N 1
ATOM 2005 C CA . LYS A 1 255 ? -4.098 -36.318 25.693 1.00 79.06 255 LYS A CA 1
ATOM 2006 C C . LYS A 1 255 ? -3.482 -34.951 25.427 1.00 79.06 255 LYS A C 1
ATOM 2008 O O . LYS A 1 255 ? -3.478 -34.102 26.319 1.00 79.06 255 LYS A O 1
ATOM 2013 N N . MET A 1 256 ? -2.964 -34.728 24.221 1.00 80.19 256 MET A N 1
ATOM 2014 C CA . MET A 1 256 ? -2.239 -33.503 23.872 1.00 80.19 256 MET A CA 1
ATOM 2015 C C . MET A 1 256 ? -3.152 -32.385 23.337 1.00 80.19 256 MET A C 1
ATOM 2017 O O . MET A 1 256 ? -2.881 -31.211 23.590 1.00 80.19 256 MET A O 1
ATOM 2021 N N . ASP A 1 257 ? -4.252 -32.710 22.654 1.00 76.69 257 ASP A N 1
ATOM 2022 C CA . ASP A 1 257 ? -5.197 -31.752 22.059 1.00 76.69 257 ASP A CA 1
ATOM 2023 C C . ASP A 1 257 ? -5.842 -30.798 23.074 1.00 76.69 257 ASP A C 1
ATOM 2025 O O . ASP A 1 257 ? -5.895 -29.594 22.789 1.00 76.69 257 ASP A O 1
ATOM 2029 N N . PRO A 1 258 ? -6.267 -31.237 24.276 1.00 75.38 258 PRO A N 1
ATOM 2030 C CA . PRO A 1 258 ? -6.773 -30.320 25.296 1.00 75.38 258 PRO A CA 1
ATOM 2031 C C . PRO A 1 258 ? -5.740 -29.258 25.698 1.00 75.38 258 PRO A C 1
ATOM 2033 O O . PRO A 1 258 ? -6.094 -28.105 25.950 1.00 75.38 258 PRO A O 1
ATOM 2036 N N . LEU A 1 259 ? -4.447 -29.608 25.696 1.00 68.75 259 LEU A N 1
ATOM 2037 C CA . LEU A 1 259 ? -3.365 -28.695 26.073 1.00 68.75 259 LEU A CA 1
ATOM 2038 C C . LEU A 1 259 ? -3.098 -27.624 25.027 1.00 68.75 259 LEU A C 1
ATOM 2040 O O . LEU A 1 259 ? -2.681 -26.530 25.391 1.00 68.75 259 LEU A O 1
ATOM 2044 N N . VAL A 1 260 ? -3.304 -27.906 23.738 1.00 62.69 260 VAL A N 1
ATOM 2045 C CA . VAL A 1 260 ? -3.199 -26.889 22.678 1.00 62.69 260 VAL A CA 1
ATOM 2046 C C . VAL A 1 260 ? -4.508 -26.156 22.418 1.00 62.69 260 VAL A C 1
ATOM 2048 O O . VAL A 1 260 ? -4.447 -24.988 22.044 1.00 62.69 260 VAL A O 1
ATOM 2051 N N . SER A 1 261 ? -5.653 -26.761 22.717 1.00 59.22 261 SER A N 1
ATOM 2052 C CA . SER A 1 261 ? -6.966 -26.106 22.637 1.00 59.22 261 SER A CA 1
ATOM 2053 C C . SER A 1 261 ? -7.203 -25.128 23.792 1.00 59.22 261 SER A C 1
ATOM 2055 O O . SER A 1 261 ? -7.954 -24.167 23.647 1.00 59.22 261 SER A O 1
ATOM 2057 N N . SER A 1 262 ? -6.529 -25.326 24.931 1.00 63.41 262 SER A N 1
ATOM 2058 C CA . SER A 1 262 ? -6.552 -24.367 26.037 1.00 63.41 262 SER A CA 1
ATOM 2059 C C . SER A 1 262 ? -5.996 -23.001 25.616 1.00 63.41 262 SER A C 1
ATOM 2061 O O . SER A 1 262 ? -5.192 -22.871 24.696 1.00 63.41 262 SER A O 1
ATOM 2063 N N . LEU A 1 263 ? -6.361 -21.943 26.327 1.00 53.34 263 LEU A N 1
ATOM 2064 C CA . LEU A 1 263 ? -5.832 -20.604 26.068 1.00 53.34 263 LEU A CA 1
ATOM 2065 C C . LEU A 1 263 ? -4.531 -20.300 26.834 1.00 53.34 263 LEU A C 1
ATOM 2067 O O . LEU A 1 263 ? -3.998 -19.199 26.679 1.00 53.34 263 LEU A O 1
ATOM 2071 N N . GLU A 1 264 ? -4.026 -21.244 27.629 1.00 66.38 264 GLU A N 1
ATOM 2072 C CA . GLU A 1 264 ? -2.941 -21.045 28.596 1.00 66.38 264 GLU A CA 1
ATOM 2073 C C . GLU A 1 264 ? -1.654 -21.773 28.188 1.00 66.38 264 GLU A C 1
ATOM 2075 O O . GLU A 1 264 ? -1.689 -22.844 27.581 1.00 66.38 264 GLU A O 1
ATOM 2080 N N . PHE A 1 265 ? -0.505 -21.172 28.513 1.00 79.00 265 PHE A N 1
ATOM 2081 C CA . PHE A 1 265 ? 0.805 -21.797 28.340 1.00 79.00 265 PHE A CA 1
ATOM 2082 C C . PHE A 1 265 ? 1.024 -22.889 29.388 1.00 79.00 265 PHE A C 1
ATOM 2084 O O . PHE A 1 265 ? 0.826 -22.661 30.580 1.00 79.00 265 PHE A O 1
ATOM 2091 N N . VAL A 1 266 ? 1.515 -24.046 28.950 1.00 80.19 266 VAL A N 1
ATOM 2092 C CA . VAL A 1 266 ? 1.903 -25.150 29.834 1.00 80.19 266 VAL A CA 1
ATOM 2093 C C . VAL A 1 266 ? 3.425 -25.185 29.951 1.00 80.19 266 VAL A C 1
ATOM 2095 O O . VAL A 1 266 ? 4.119 -25.184 28.935 1.00 80.19 266 VAL A O 1
ATOM 2098 N N . SER A 1 267 ? 3.959 -25.224 31.177 1.00 81.38 267 SER A N 1
ATOM 2099 C CA . SER A 1 267 ? 5.412 -25.244 31.407 1.00 81.38 267 SER A CA 1
ATOM 2100 C C . SER A 1 267 ? 6.083 -26.437 30.719 1.00 81.38 267 SER A C 1
ATOM 2102 O O . SER A 1 267 ? 5.492 -27.509 30.646 1.00 81.38 267 SER A O 1
ATOM 2104 N N . GLU A 1 268 ? 7.326 -26.280 30.257 1.00 80.38 268 GLU A N 1
ATOM 2105 C CA . GLU A 1 268 ? 8.061 -27.341 29.549 1.00 80.38 268 GLU A CA 1
ATOM 2106 C C . GLU A 1 268 ? 8.153 -28.636 30.366 1.00 80.38 268 GLU A C 1
ATOM 2108 O O . GLU A 1 268 ? 7.937 -29.718 29.831 1.00 80.38 268 GLU A O 1
ATOM 2113 N N . LYS A 1 269 ? 8.362 -28.526 31.684 1.00 81.31 269 LYS A N 1
ATOM 2114 C CA . LYS A 1 269 ? 8.369 -29.675 32.597 1.00 81.31 269 LYS A CA 1
ATOM 2115 C C . LYS A 1 269 ? 7.031 -30.419 32.577 1.00 81.31 269 LYS A C 1
ATOM 2117 O O . LYS A 1 269 ? 6.999 -31.614 32.317 1.00 81.31 269 LYS A O 1
ATOM 2122 N N . THR A 1 270 ? 5.928 -29.707 32.804 1.00 82.12 270 THR A N 1
ATOM 2123 C CA . THR A 1 270 ? 4.578 -30.295 32.815 1.00 82.12 270 THR A CA 1
ATOM 2124 C C . THR A 1 270 ? 4.186 -30.832 31.439 1.00 82.12 270 THR A C 1
ATOM 2126 O O . THR A 1 270 ? 3.542 -31.868 31.328 1.00 82.12 270 THR A O 1
ATOM 2129 N N . PHE A 1 271 ? 4.591 -30.141 30.376 1.00 85.62 271 PHE A N 1
ATOM 2130 C CA . PHE A 1 271 ? 4.325 -30.540 29.002 1.00 85.62 271 PHE A CA 1
ATOM 2131 C C . PHE A 1 271 ? 5.060 -31.838 28.639 1.00 85.62 271 PHE A C 1
ATOM 2133 O O . PHE A 1 271 ? 4.465 -32.721 28.025 1.00 85.62 271 PHE A O 1
ATOM 2140 N N . ASN A 1 272 ? 6.313 -31.985 29.082 1.00 83.75 272 ASN A N 1
ATOM 2141 C CA . ASN A 1 272 ? 7.091 -33.216 28.938 1.00 83.75 272 ASN A CA 1
ATOM 2142 C C . ASN A 1 272 ? 6.510 -34.361 29.783 1.00 83.75 272 ASN A C 1
ATOM 2144 O O . ASN A 1 272 ? 6.379 -35.469 29.278 1.00 83.75 272 ASN A O 1
ATOM 2148 N N . GLU A 1 273 ? 6.071 -34.101 31.018 1.00 84.31 273 GLU A N 1
ATOM 2149 C CA . GLU A 1 273 ? 5.409 -35.112 31.863 1.00 84.31 273 GLU A CA 1
ATOM 2150 C C . GLU A 1 273 ? 4.113 -35.647 31.224 1.00 84.31 273 GLU A C 1
ATOM 2152 O O . GLU A 1 273 ? 3.813 -36.839 31.309 1.00 84.31 273 GLU A O 1
ATOM 2157 N N . ILE A 1 274 ? 3.328 -34.783 30.567 1.00 83.62 274 ILE A N 1
ATOM 2158 C CA . ILE A 1 274 ? 2.110 -35.210 29.861 1.00 83.62 274 ILE A CA 1
ATOM 2159 C C . ILE A 1 274 ? 2.459 -35.937 28.559 1.00 83.62 274 ILE A C 1
ATOM 2161 O O . ILE A 1 274 ? 1.814 -36.932 28.235 1.00 83.62 274 ILE A O 1
ATOM 2165 N N . HIS A 1 275 ? 3.500 -35.497 27.849 1.00 87.31 275 HIS A N 1
ATOM 2166 C CA . HIS A 1 275 ? 4.025 -36.207 26.686 1.00 87.31 275 HIS A CA 1
ATOM 2167 C C . HIS A 1 275 ? 4.449 -37.640 27.028 1.00 87.31 275 HIS A C 1
ATOM 2169 O O . HIS A 1 275 ? 4.059 -38.559 26.308 1.00 87.31 275 HIS A O 1
ATOM 2175 N N . GLU A 1 276 ? 5.213 -37.830 28.105 1.00 84.8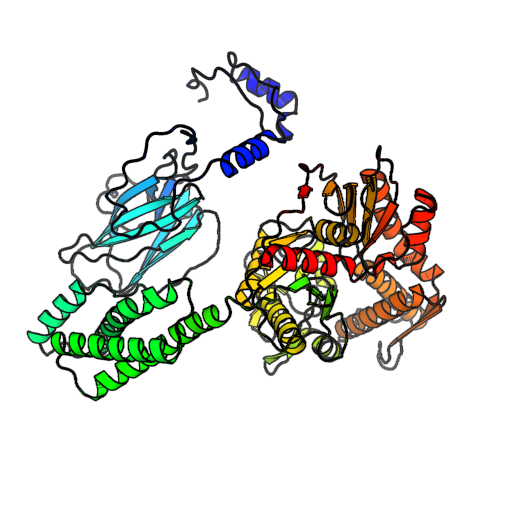8 276 GLU A N 1
ATOM 2176 C CA . GLU A 1 276 ? 5.669 -39.148 28.562 1.00 84.88 276 GLU A CA 1
ATOM 2177 C C . GLU A 1 276 ? 4.482 -40.053 28.900 1.00 84.88 276 GLU A C 1
ATOM 2179 O O . GLU A 1 276 ? 4.391 -41.166 28.386 1.00 84.88 276 GLU A O 1
ATOM 2184 N N . LYS A 1 277 ? 3.500 -39.542 29.653 1.00 84.06 277 LYS A N 1
ATOM 2185 C CA . LYS A 1 277 ? 2.268 -40.289 29.957 1.00 84.06 277 LYS A CA 1
ATOM 2186 C C . LYS A 1 277 ? 1.462 -40.639 28.707 1.00 84.06 277 LYS A C 1
ATOM 2188 O O . LYS A 1 277 ? 0.978 -41.760 28.584 1.00 84.06 277 LYS A O 1
ATOM 2193 N N . ALA A 1 278 ? 1.335 -39.707 27.764 1.00 84.00 278 ALA A N 1
ATOM 2194 C CA . ALA A 1 278 ? 0.630 -39.941 26.506 1.00 84.00 278 ALA A CA 1
ATOM 2195 C C . ALA A 1 278 ? 1.327 -41.014 25.650 1.00 84.00 278 ALA A C 1
ATOM 2197 O O . ALA A 1 278 ? 0.650 -41.809 25.001 1.00 84.00 278 ALA A O 1
ATOM 2198 N N . LEU A 1 279 ? 2.665 -41.071 25.665 1.00 83.50 279 LEU A N 1
ATOM 2199 C CA . LEU A 1 279 ? 3.427 -42.139 25.012 1.00 83.50 279 LEU A CA 1
ATOM 2200 C C . LEU A 1 279 ? 3.210 -43.495 25.692 1.00 83.50 279 LEU A C 1
ATOM 2202 O O . LEU A 1 279 ? 2.952 -44.481 25.002 1.00 83.50 279 LEU A O 1
ATOM 2206 N N . GLU A 1 280 ? 3.307 -43.557 27.022 1.00 81.25 280 GLU A N 1
ATOM 2207 C CA . GLU A 1 280 ? 3.112 -44.797 27.783 1.00 81.25 280 GLU A CA 1
ATOM 2208 C C . GLU A 1 280 ? 1.718 -45.388 27.557 1.00 81.25 280 GLU A C 1
ATOM 2210 O O . GLU A 1 280 ? 1.590 -46.583 27.282 1.00 81.25 280 GLU A O 1
ATOM 2215 N N . GLU A 1 281 ? 0.680 -44.550 27.608 1.00 79.19 281 GLU A N 1
ATOM 2216 C CA . GLU A 1 281 ? -0.701 -44.965 27.366 1.00 79.19 281 GLU A CA 1
ATOM 2217 C C . GLU A 1 281 ? -0.915 -45.406 25.910 1.00 79.19 281 GLU A C 1
ATOM 2219 O O . GLU A 1 281 ? -1.467 -46.483 25.679 1.00 79.19 281 GLU A O 1
ATOM 2224 N N . ALA A 1 282 ? -0.406 -44.654 24.925 1.00 79.44 282 ALA A N 1
ATOM 2225 C CA . ALA A 1 282 ? -0.504 -45.041 23.517 1.00 79.44 282 ALA A CA 1
ATOM 2226 C C . ALA A 1 282 ? 0.176 -46.397 23.245 1.00 79.44 282 ALA A C 1
ATOM 2228 O O . ALA A 1 282 ? -0.379 -47.248 22.550 1.00 79.44 282 ALA A O 1
ATOM 2229 N N . ILE A 1 283 ? 1.352 -46.647 23.832 1.00 78.81 283 ILE A N 1
ATOM 2230 C CA . ILE A 1 283 ? 2.064 -47.930 23.705 1.00 78.81 283 ILE A CA 1
ATOM 2231 C C . ILE A 1 283 ? 1.317 -49.058 24.421 1.00 78.81 283 ILE A C 1
ATOM 2233 O O . ILE A 1 283 ? 1.267 -50.181 23.910 1.00 78.81 283 ILE A O 1
ATOM 2237 N N . LEU A 1 284 ? 0.746 -48.794 25.598 1.00 78.25 284 LEU A N 1
ATOM 2238 C CA . LEU A 1 284 ? -0.027 -49.781 26.347 1.00 78.25 284 LEU A CA 1
ATOM 2239 C C . LEU A 1 284 ? -1.258 -50.241 25.557 1.00 78.25 284 LEU A C 1
ATOM 2241 O O . LEU A 1 284 ? -1.520 -51.443 25.492 1.00 78.25 284 LEU A O 1
ATOM 2245 N N . GLU A 1 285 ? -1.974 -49.317 24.917 1.00 71.00 285 GLU A N 1
ATOM 2246 C CA . GLU A 1 285 ? -3.118 -49.652 24.065 1.00 71.00 285 GLU A CA 1
ATOM 2247 C C . GLU A 1 285 ? -2.688 -50.393 22.791 1.00 71.00 285 GLU A C 1
ATOM 2249 O O . GLU A 1 285 ? -3.288 -51.408 22.426 1.00 71.00 285 GLU A O 1
ATOM 2254 N N . LEU A 1 286 ? -1.569 -50.003 22.171 1.00 70.56 286 LEU A N 1
ATOM 2255 C CA . LEU A 1 286 ? -1.008 -50.748 21.039 1.00 70.56 286 LEU A CA 1
ATOM 2256 C C . LEU A 1 286 ? -0.643 -52.193 21.406 1.00 70.56 286 LEU A C 1
ATOM 2258 O O . LEU A 1 286 ? -0.904 -53.100 20.618 1.00 70.56 286 LEU A O 1
ATOM 2262 N N . ARG A 1 287 ? -0.089 -52.431 22.605 1.00 71.94 287 ARG A N 1
ATOM 2263 C CA . ARG A 1 287 ? 0.226 -53.784 23.114 1.00 71.94 287 ARG A CA 1
ATOM 2264 C C . ARG A 1 287 ? -1.015 -54.650 23.293 1.00 71.94 287 ARG A C 1
ATOM 2266 O O . ARG A 1 287 ? -0.926 -55.870 23.171 1.00 71.94 287 ARG A O 1
ATOM 2273 N N . LYS A 1 288 ? -2.170 -54.045 23.582 1.00 69.12 288 LYS A N 1
ATOM 2274 C CA . LYS A 1 288 ? -3.447 -54.766 23.669 1.00 69.12 288 LYS A CA 1
ATOM 2275 C C . LYS A 1 288 ? -3.980 -55.123 22.285 1.00 69.12 288 LYS A C 1
ATOM 2277 O O . LYS A 1 288 ? -4.570 -56.194 22.136 1.00 69.12 288 LYS A O 1
ATOM 2282 N N . ALA A 1 289 ? -3.772 -54.260 21.292 1.00 61.66 289 ALA A N 1
ATOM 2283 C CA . ALA A 1 289 ? -4.323 -54.415 19.949 1.00 61.66 289 ALA A CA 1
ATOM 2284 C C . ALA A 1 289 ? -3.445 -55.263 19.007 1.00 61.66 289 ALA A C 1
ATOM 2286 O O . ALA A 1 289 ? -3.994 -56.002 18.189 1.00 61.66 289 ALA A O 1
ATOM 2287 N N . PHE A 1 290 ? -2.114 -55.235 19.152 1.00 64.00 290 PHE A N 1
ATOM 2288 C CA . PHE A 1 290 ? -1.176 -55.851 18.203 1.00 64.00 290 PHE A CA 1
ATOM 2289 C C . PHE A 1 290 ? -0.029 -56.623 18.887 1.00 64.00 290 PHE A C 1
ATOM 2291 O O . PHE A 1 290 ? 0.467 -56.202 19.935 1.00 64.00 290 PHE A O 1
ATOM 2298 N N . PRO A 1 291 ? 0.466 -57.723 18.283 1.00 63.88 291 PRO A N 1
ATOM 2299 C CA . PRO A 1 291 ? 1.725 -58.352 18.679 1.00 63.88 291 PRO A CA 1
ATOM 2300 C C . PRO A 1 291 ? 2.907 -57.484 18.211 1.00 63.88 291 PRO A C 1
ATOM 2302 O O . PRO A 1 291 ? 3.352 -57.571 17.069 1.00 63.88 291 PRO A O 1
ATOM 2305 N N . LEU A 1 292 ? 3.384 -56.595 19.083 1.00 65.56 292 LEU A N 1
ATOM 2306 C CA . LEU A 1 292 ? 4.431 -55.620 18.760 1.00 65.56 292 LEU A CA 1
ATOM 2307 C C . LEU A 1 292 ? 5.833 -56.248 18.702 1.00 65.56 292 LEU A C 1
ATOM 2309 O O . LEU A 1 292 ? 6.254 -56.931 19.635 1.00 65.56 292 LEU A O 1
ATOM 2313 N N . THR A 1 293 ? 6.590 -55.931 17.649 1.00 71.38 293 THR A N 1
ATOM 2314 C CA . THR A 1 293 ? 8.051 -56.115 17.591 1.00 71.38 293 THR A CA 1
ATOM 2315 C C . THR A 1 293 ? 8.770 -54.822 17.993 1.00 71.38 293 THR A C 1
ATOM 2317 O O . THR A 1 293 ? 8.212 -53.732 17.859 1.00 71.38 293 THR A O 1
ATOM 2320 N N . SER A 1 294 ? 10.018 -54.918 18.466 1.00 68.56 294 SER A N 1
ATOM 2321 C CA . SER A 1 294 ? 10.804 -53.749 18.901 1.00 68.56 294 SER A CA 1
ATOM 2322 C C . SER A 1 294 ? 10.999 -52.705 17.792 1.00 68.56 294 SER A C 1
ATOM 2324 O O . SER A 1 294 ? 10.842 -51.516 18.039 1.00 68.56 294 SER A O 1
ATOM 2326 N N . GLU A 1 295 ? 11.242 -53.149 16.556 1.00 68.81 295 GLU A N 1
ATOM 2327 C CA . GLU A 1 295 ? 11.430 -52.279 15.381 1.00 68.81 295 GLU A CA 1
ATOM 2328 C C . GLU A 1 295 ? 10.179 -51.440 15.064 1.00 68.81 295 GLU A C 1
ATOM 2330 O O . GLU A 1 295 ? 10.262 -50.272 14.684 1.00 68.81 295 GLU A O 1
ATOM 2335 N N . LEU A 1 296 ? 8.993 -52.019 15.265 1.00 66.50 296 LEU A N 1
ATOM 2336 C CA . LEU A 1 296 ? 7.731 -51.342 14.987 1.00 66.50 296 LEU A CA 1
ATOM 2337 C C . LEU A 1 296 ? 7.405 -50.289 16.053 1.00 66.50 296 LEU A C 1
ATOM 2339 O O . LEU A 1 296 ? 6.912 -49.213 15.726 1.00 66.50 296 LEU A O 1
ATOM 2343 N N . ILE A 1 297 ? 7.749 -50.574 17.313 1.00 70.25 297 ILE A N 1
ATOM 2344 C CA . ILE A 1 297 ? 7.650 -49.611 18.416 1.00 70.25 297 ILE A CA 1
ATOM 2345 C C . ILE A 1 297 ? 8.558 -48.404 18.147 1.00 70.25 297 ILE A C 1
ATOM 2347 O O . ILE A 1 297 ? 8.113 -47.269 18.302 1.00 70.25 297 ILE A O 1
ATOM 2351 N N . GLU A 1 298 ? 9.801 -48.627 17.711 1.00 73.06 298 GLU A N 1
ATOM 2352 C CA . GLU A 1 298 ? 10.755 -47.547 17.423 1.00 73.06 298 GLU A CA 1
ATOM 2353 C C . GLU A 1 298 ? 10.282 -46.627 16.286 1.00 73.06 298 GLU A C 1
ATOM 2355 O O . GLU A 1 298 ? 10.337 -45.402 16.418 1.00 73.06 298 GLU A O 1
ATOM 2360 N N . SER A 1 299 ? 9.746 -47.193 15.199 1.00 72.00 299 SER A N 1
ATOM 2361 C CA . SER A 1 299 ? 9.190 -46.404 14.091 1.00 72.00 299 SER A CA 1
ATOM 2362 C C . SER A 1 299 ? 7.996 -45.554 14.532 1.00 72.00 299 SER A C 1
ATOM 2364 O O . SER A 1 299 ? 7.934 -44.366 14.216 1.00 72.00 299 SER A O 1
ATOM 2366 N N . THR A 1 300 ? 7.057 -46.132 15.284 1.00 72.62 300 THR A N 1
ATOM 2367 C CA . THR A 1 300 ? 5.882 -45.402 15.782 1.00 72.62 300 THR A CA 1
ATOM 2368 C C . THR A 1 300 ? 6.279 -44.314 16.785 1.00 72.62 300 THR A C 1
ATOM 2370 O O . THR A 1 300 ? 5.732 -43.212 16.747 1.00 72.62 300 THR A O 1
ATOM 2373 N N . LEU A 1 301 ? 7.275 -44.571 17.638 1.00 76.31 301 LEU A N 1
ATOM 2374 C CA . LEU A 1 301 ? 7.840 -43.563 18.538 1.00 76.31 301 LEU A CA 1
ATOM 2375 C C . LEU A 1 301 ? 8.439 -42.374 17.773 1.00 76.31 301 LEU A C 1
ATOM 2377 O O . LEU A 1 301 ? 8.198 -41.231 18.154 1.00 76.31 301 LEU A O 1
ATOM 2381 N N . SER A 1 302 ? 9.160 -42.616 16.674 1.00 76.06 302 SER A N 1
ATOM 2382 C CA . SER A 1 302 ? 9.708 -41.551 15.818 1.00 76.06 302 SER A CA 1
ATOM 2383 C C . SER A 1 302 ? 8.615 -40.615 15.272 1.00 76.06 302 SER A C 1
ATOM 2385 O O . SER A 1 302 ? 8.739 -39.386 15.347 1.00 76.06 302 SER A O 1
ATOM 2387 N N . ASP A 1 303 ? 7.495 -41.176 14.804 1.00 74.56 303 ASP A N 1
ATOM 2388 C CA . ASP A 1 303 ? 6.352 -40.401 14.305 1.00 74.56 303 ASP A CA 1
ATOM 2389 C C . ASP A 1 303 ? 5.662 -39.582 15.408 1.00 74.56 303 ASP A C 1
ATOM 2391 O O . ASP A 1 303 ? 5.301 -38.418 15.197 1.00 74.56 303 ASP A O 1
ATOM 2395 N N . LEU A 1 304 ? 5.514 -40.153 16.607 1.00 78.12 304 LEU A N 1
ATOM 2396 C CA . LEU A 1 304 ? 4.958 -39.445 17.764 1.00 78.12 304 LEU A CA 1
ATOM 2397 C C . LEU A 1 304 ? 5.883 -38.331 18.265 1.00 78.12 304 LEU A C 1
ATOM 2399 O O . LEU A 1 304 ? 5.397 -37.277 18.668 1.00 78.12 304 LEU A O 1
ATOM 2403 N N . VAL A 1 305 ? 7.204 -38.495 18.166 1.00 77.69 305 VAL A N 1
ATOM 2404 C CA . VAL A 1 305 ? 8.172 -37.424 18.460 1.00 77.69 305 VAL A CA 1
ATOM 2405 C C . VAL A 1 305 ? 8.039 -36.268 17.462 1.00 77.69 305 VAL A C 1
ATOM 2407 O O . VAL A 1 305 ? 8.124 -35.100 17.849 1.00 77.69 305 VAL A O 1
ATOM 2410 N N . SER A 1 306 ? 7.788 -36.548 16.180 1.00 71.62 306 SER A N 1
ATOM 2411 C CA . SER A 1 306 ? 7.491 -35.502 15.187 1.00 71.62 306 SER A CA 1
ATOM 2412 C C . SER A 1 306 ? 6.214 -34.730 15.544 1.00 71.62 306 SER A C 1
ATOM 2414 O O . SER A 1 306 ? 6.183 -33.495 15.519 1.00 71.62 306 SER A O 1
ATOM 2416 N N . LEU A 1 307 ? 5.175 -35.450 15.969 1.00 75.69 307 LEU A N 1
ATOM 2417 C CA . LEU A 1 307 ? 3.916 -34.862 16.411 1.00 75.69 307 LEU A CA 1
ATOM 2418 C C . LEU A 1 307 ? 4.087 -34.039 17.701 1.00 75.69 307 LEU A C 1
ATOM 2420 O O . LEU A 1 307 ? 3.567 -32.926 17.797 1.00 75.69 307 LEU A O 1
ATOM 2424 N N . PHE A 1 308 ? 4.897 -34.518 18.646 1.00 83.12 308 PHE A N 1
ATOM 2425 C CA . PHE A 1 308 ? 5.272 -33.786 19.852 1.00 83.12 308 PHE A CA 1
ATOM 2426 C C . PHE A 1 308 ? 5.942 -32.447 19.529 1.00 83.12 308 PHE A C 1
ATOM 2428 O O . PHE A 1 308 ? 5.584 -31.427 20.115 1.00 83.12 308 PHE A O 1
ATOM 2435 N N . ARG A 1 309 ? 6.855 -32.399 18.546 1.00 75.31 309 ARG A N 1
ATOM 2436 C CA . ARG A 1 309 ? 7.464 -31.131 18.095 1.00 75.31 309 ARG A CA 1
ATOM 2437 C C . ARG A 1 309 ? 6.409 -30.131 17.617 1.00 75.31 309 ARG A C 1
ATOM 2439 O O . ARG A 1 309 ? 6.520 -28.949 17.936 1.00 75.31 309 ARG A O 1
ATOM 2446 N N . LYS A 1 310 ? 5.371 -30.586 16.904 1.00 75.62 310 LYS A N 1
ATOM 2447 C CA . LYS A 1 310 ? 4.251 -29.736 16.461 1.00 75.62 310 LYS A CA 1
ATOM 2448 C C . LYS A 1 310 ? 3.451 -29.192 17.651 1.00 75.62 310 LYS A C 1
ATOM 2450 O O . LYS A 1 310 ? 3.221 -27.985 17.723 1.00 75.62 310 LYS A O 1
ATOM 2455 N N . TYR A 1 311 ? 3.090 -30.044 18.612 1.00 81.19 311 TYR A N 1
ATOM 2456 C CA . TYR A 1 311 ? 2.411 -29.618 19.843 1.00 81.19 311 TYR A CA 1
ATOM 2457 C C . TYR A 1 311 ? 3.274 -28.662 20.678 1.00 81.19 311 TYR A C 1
ATOM 2459 O O . TYR A 1 311 ? 2.775 -27.651 21.167 1.00 81.19 311 TYR A O 1
ATOM 2467 N N . SER A 1 312 ? 4.575 -28.929 20.791 1.00 78.12 312 SER A N 1
ATOM 2468 C CA . SER A 1 312 ? 5.540 -28.071 21.483 1.00 78.12 312 SER A CA 1
ATOM 2469 C C . SER A 1 312 ? 5.639 -26.693 20.826 1.00 78.12 312 SER A C 1
ATOM 2471 O O . SER A 1 312 ? 5.567 -25.681 21.515 1.00 78.12 312 SER A O 1
ATOM 2473 N N . GLN A 1 313 ? 5.688 -26.613 19.491 1.00 73.19 313 GLN A N 1
ATOM 2474 C CA . GLN A 1 313 ? 5.622 -25.335 18.770 1.00 73.19 313 GLN A CA 1
ATOM 2475 C C . GLN A 1 313 ? 4.320 -24.576 19.058 1.00 73.19 313 GLN A C 1
ATOM 2477 O O . GLN A 1 313 ? 4.352 -23.373 19.308 1.00 73.19 313 GLN A O 1
ATOM 2482 N N . MET A 1 314 ? 3.175 -25.264 19.056 1.00 73.38 314 MET A N 1
ATOM 2483 C CA . MET A 1 314 ? 1.876 -24.655 19.359 1.00 73.38 314 MET A CA 1
ATOM 2484 C C . MET A 1 314 ? 1.778 -24.172 20.814 1.00 73.38 314 MET A C 1
ATOM 2486 O O . MET A 1 314 ? 1.276 -23.078 21.051 1.00 73.38 314 MET A O 1
ATOM 2490 N N . ASN A 1 315 ? 2.292 -24.932 21.783 1.00 80.69 315 ASN A N 1
ATOM 2491 C CA . ASN A 1 315 ? 2.357 -24.515 23.184 1.00 80.69 315 ASN A CA 1
ATOM 2492 C C . ASN A 1 315 ? 3.356 -23.358 23.385 1.00 80.69 315 ASN A C 1
ATOM 2494 O O . ASN A 1 315 ? 3.051 -22.385 24.067 1.00 80.69 315 ASN A O 1
ATOM 2498 N N . ASN A 1 316 ? 4.503 -23.375 22.702 1.00 68.06 316 ASN A N 1
ATOM 2499 C CA . ASN A 1 316 ? 5.466 -22.271 22.723 1.00 68.06 316 ASN A CA 1
ATOM 2500 C C . ASN A 1 316 ? 4.894 -20.970 22.137 1.00 68.06 316 ASN A C 1
ATOM 2502 O O . ASN A 1 316 ? 5.197 -19.897 22.649 1.00 68.06 316 ASN A O 1
ATOM 2506 N N . ARG A 1 317 ? 3.985 -21.031 21.152 1.00 65.88 317 ARG A N 1
ATOM 2507 C CA . ARG A 1 317 ? 3.232 -19.840 20.705 1.00 65.88 317 ARG A CA 1
ATOM 2508 C C . ARG A 1 317 ? 2.389 -19.225 21.830 1.00 65.88 317 ARG A C 1
ATOM 2510 O O . ARG A 1 317 ? 2.206 -18.012 21.854 1.00 65.88 317 ARG A O 1
ATOM 2517 N N . LYS A 1 318 ? 1.918 -20.030 22.790 1.00 66.50 318 LYS A N 1
ATOM 2518 C CA . LYS A 1 318 ? 1.171 -19.558 23.972 1.00 66.50 318 LYS A CA 1
ATOM 2519 C C . LYS A 1 318 ? 2.066 -18.999 25.066 1.00 66.50 318 LYS A C 1
ATOM 2521 O O . LYS A 1 318 ? 1.616 -18.133 25.810 1.00 66.50 318 LYS A O 1
ATOM 2526 N N . LYS A 1 319 ? 3.329 -19.439 25.145 1.00 57.94 319 LYS A N 1
ATOM 2527 C CA . LYS A 1 319 ? 4.353 -18.832 26.019 1.00 57.94 319 LYS A CA 1
ATOM 2528 C C . LYS A 1 319 ? 4.421 -17.318 25.801 1.00 57.94 319 LYS A C 1
ATOM 2530 O O . LYS A 1 319 ? 4.563 -16.551 26.746 1.00 57.94 319 LYS A O 1
ATOM 2535 N N . ASN A 1 320 ? 4.189 -16.912 24.553 1.00 50.34 320 ASN A N 1
ATOM 2536 C CA . ASN A 1 320 ? 4.200 -15.536 24.086 1.00 50.34 320 ASN A CA 1
ATOM 2537 C C . ASN A 1 320 ? 2.796 -14.914 23.987 1.00 50.34 320 ASN A C 1
ATOM 2539 O O . ASN A 1 320 ? 2.621 -13.912 23.303 1.00 50.34 320 ASN A O 1
ATOM 2543 N N . LYS A 1 321 ? 1.782 -15.413 24.710 1.00 47.53 321 LYS A N 1
ATOM 2544 C CA . LYS A 1 321 ? 0.499 -14.691 24.859 1.00 47.53 321 LYS A CA 1
ATOM 2545 C C . LYS A 1 321 ? 0.649 -13.378 25.653 1.00 47.53 321 LYS A C 1
ATOM 2547 O O . LYS A 1 321 ? -0.273 -12.570 25.726 1.00 47.53 321 LYS A O 1
ATOM 2552 N N . HIS A 1 322 ? 1.837 -13.160 26.218 1.00 42.81 322 HIS A N 1
ATOM 2553 C CA . HIS A 1 322 ? 2.327 -11.886 26.738 1.00 42.81 322 HIS A CA 1
ATOM 2554 C C . HIS A 1 322 ? 3.398 -11.224 25.848 1.00 42.81 322 HIS A C 1
ATOM 2556 O O . HIS A 1 322 ? 4.018 -10.267 26.303 1.00 42.81 322 HIS A O 1
ATOM 2562 N N . SER A 1 323 ? 3.603 -11.662 24.593 1.00 47.94 323 SER A N 1
ATOM 2563 C CA . SER A 1 323 ? 4.276 -10.836 23.575 1.00 47.94 323 SER A CA 1
ATOM 2564 C C . SER A 1 323 ? 3.366 -9.638 23.315 1.00 47.94 323 SER A C 1
ATOM 2566 O O . SER A 1 323 ? 2.382 -9.683 22.571 1.00 47.94 323 SER A O 1
ATOM 2568 N N . ARG A 1 324 ? 3.659 -8.577 24.065 1.00 53.12 324 ARG A N 1
ATOM 2569 C CA . ARG A 1 324 ? 2.958 -7.296 24.095 1.00 53.12 324 ARG A CA 1
ATOM 2570 C C . ARG A 1 324 ? 3.281 -6.433 22.884 1.00 53.12 324 ARG A C 1
ATOM 2572 O O . ARG A 1 324 ? 2.863 -5.285 22.866 1.00 53.12 324 ARG A O 1
ATOM 2579 N N . ASN A 1 325 ? 3.908 -6.957 21.833 1.00 68.12 325 ASN A N 1
ATOM 2580 C CA . ASN A 1 325 ? 4.378 -6.110 20.741 1.00 68.12 325 ASN A CA 1
ATOM 2581 C C . ASN A 1 325 ? 3.531 -6.339 19.490 1.00 68.12 325 ASN A C 1
ATOM 2583 O O . ASN A 1 325 ? 3.769 -7.253 18.699 1.00 68.12 325 ASN A O 1
ATOM 2587 N N . ALA A 1 326 ? 2.503 -5.506 19.335 1.00 85.75 326 ALA A N 1
ATOM 2588 C CA . ALA A 1 326 ? 1.840 -5.304 18.067 1.00 85.75 326 ALA A CA 1
ATOM 2589 C C . ALA A 1 326 ? 2.456 -4.069 17.439 1.00 85.75 326 ALA A C 1
ATOM 2591 O O . ALA A 1 326 ? 2.619 -3.031 18.080 1.00 85.75 326 ALA A O 1
ATOM 2592 N N . ILE A 1 327 ? 2.792 -4.196 16.168 1.00 94.12 327 ILE A N 1
ATOM 2593 C CA . ILE A 1 327 ? 3.401 -3.110 15.415 1.00 94.12 327 ILE A CA 1
ATOM 2594 C C . ILE A 1 327 ? 2.409 -2.569 14.387 1.00 94.12 327 ILE A C 1
ATOM 2596 O O . ILE A 1 327 ? 1.526 -3.279 13.900 1.00 94.12 327 ILE A O 1
ATOM 2600 N N . GLY A 1 328 ? 2.553 -1.295 14.053 1.00 95.56 328 GLY A N 1
ATOM 2601 C CA . GLY A 1 328 ? 1.971 -0.712 12.856 1.00 95.56 328 GLY A CA 1
ATOM 2602 C C . GLY A 1 328 ? 2.876 -0.984 11.664 1.00 95.56 328 GLY A C 1
ATOM 2603 O O . GLY A 1 328 ? 4.085 -0.761 11.739 1.00 95.56 328 GLY A O 1
ATOM 2604 N N . ILE A 1 329 ? 2.299 -1.453 10.562 1.00 96.69 329 ILE A N 1
ATOM 2605 C CA . ILE A 1 329 ? 3.014 -1.666 9.304 1.00 96.69 329 ILE A CA 1
ATOM 2606 C C . ILE A 1 329 ? 2.317 -0.859 8.224 1.00 96.69 329 ILE A C 1
ATOM 2608 O O . ILE A 1 329 ? 1.169 -1.143 7.876 1.00 96.69 329 ILE A O 1
ATOM 2612 N N . ASP A 1 330 ? 3.038 0.117 7.677 1.00 93.31 330 ASP A N 1
ATOM 2613 C CA . ASP A 1 330 ? 2.654 0.742 6.423 1.00 93.31 330 ASP A CA 1
ATOM 2614 C C . ASP A 1 330 ? 3.209 -0.082 5.264 1.00 93.31 330 ASP A C 1
ATOM 2616 O O . ASP A 1 330 ? 4.416 -0.074 5.009 1.00 93.31 330 ASP A O 1
ATOM 2620 N N . LEU A 1 331 ? 2.344 -0.848 4.599 1.00 91.19 331 LEU A N 1
ATOM 2621 C CA . LEU A 1 331 ? 2.736 -1.691 3.474 1.00 91.19 331 LEU A CA 1
ATOM 2622 C C . LEU A 1 331 ? 2.611 -0.893 2.177 1.00 91.19 331 LEU A C 1
ATOM 2624 O O . LEU A 1 331 ? 1.635 -1.045 1.446 1.00 91.19 331 LEU A O 1
ATOM 2628 N N . GLY A 1 332 ? 3.574 -0.026 1.873 1.00 85.81 332 GLY A N 1
ATOM 2629 C CA . GLY A 1 332 ? 3.517 0.811 0.676 1.00 85.81 332 GLY A CA 1
ATOM 2630 C C . GLY A 1 332 ? 3.806 0.059 -0.630 1.00 85.81 332 GLY A C 1
ATOM 2631 O O . GLY A 1 332 ? 4.219 -1.098 -0.656 1.00 85.81 332 GLY A O 1
ATOM 2632 N N . THR A 1 333 ? 3.571 0.731 -1.763 1.00 83.44 333 THR A N 1
ATOM 2633 C CA . THR A 1 333 ? 3.877 0.167 -3.096 1.00 83.44 333 THR A CA 1
ATOM 2634 C C . THR A 1 333 ? 5.382 0.146 -3.376 1.00 83.44 333 THR A C 1
ATOM 2636 O O . THR A 1 333 ? 5.882 -0.794 -3.988 1.00 83.44 333 THR A O 1
ATOM 2639 N N . SER A 1 334 ? 6.094 1.197 -2.954 1.00 83.19 334 SER A N 1
ATOM 2640 C CA . SER A 1 334 ? 7.529 1.380 -3.223 1.00 83.19 334 SER A CA 1
ATOM 2641 C C . SER A 1 334 ? 8.390 1.156 -1.985 1.00 83.19 334 SER A C 1
ATOM 2643 O O . SER A 1 334 ? 9.494 0.626 -2.092 1.00 83.19 334 SER A O 1
ATOM 2645 N N . TYR A 1 335 ? 7.892 1.575 -0.824 1.00 88.38 335 TYR A N 1
ATOM 2646 C CA . TYR A 1 335 ? 8.566 1.465 0.459 1.00 88.38 335 TYR A CA 1
ATOM 2647 C C . TYR A 1 335 ? 7.554 1.090 1.527 1.00 88.38 335 TYR A C 1
ATOM 2649 O O . TYR A 1 335 ? 6.439 1.606 1.505 1.00 88.38 335 TYR A O 1
ATOM 2657 N N . SER A 1 336 ? 7.983 0.273 2.478 1.00 92.12 336 SER A N 1
ATOM 2658 C CA . SER A 1 336 ? 7.238 -0.020 3.694 1.00 92.12 336 SER A CA 1
ATOM 2659 C C . SER A 1 336 ? 7.917 0.592 4.914 1.00 92.12 336 SER A C 1
ATOM 2661 O O . SER A 1 336 ? 9.148 0.712 4.948 1.00 92.12 336 SER A O 1
ATOM 2663 N N . TYR A 1 337 ? 7.110 0.935 5.914 1.00 93.00 337 TYR A N 1
ATOM 2664 C CA . TYR A 1 337 ? 7.544 1.479 7.200 1.00 93.00 337 TYR A CA 1
ATOM 2665 C C . TYR A 1 337 ? 6.962 0.649 8.343 1.00 93.00 337 TYR A C 1
ATOM 2667 O O . TYR A 1 337 ? 5.880 0.071 8.216 1.00 93.00 337 TYR A O 1
ATOM 2675 N N . GLN A 1 338 ? 7.670 0.601 9.469 1.00 95.19 338 GLN A N 1
ATOM 2676 C CA . GLN A 1 338 ? 7.238 -0.116 10.666 1.00 95.19 338 GLN A CA 1
ATOM 2677 C C . GLN A 1 338 ? 7.417 0.779 11.893 1.00 95.19 338 GLN A C 1
ATOM 2679 O O . GLN A 1 338 ? 8.430 1.469 12.019 1.00 95.19 338 GLN A O 1
ATOM 2684 N N . ALA A 1 339 ? 6.433 0.784 12.786 1.00 93.62 339 ALA A N 1
ATOM 2685 C CA . ALA A 1 339 ? 6.476 1.557 14.022 1.00 93.62 339 ALA A CA 1
ATOM 2686 C C . ALA A 1 339 ? 5.717 0.842 15.139 1.00 93.62 339 ALA A C 1
ATOM 2688 O O . ALA A 1 339 ? 4.877 -0.021 14.884 1.00 93.62 339 ALA A O 1
ATOM 2689 N N . PHE A 1 340 ? 5.991 1.216 16.379 1.00 91.56 340 PHE A N 1
ATOM 2690 C CA . PHE A 1 340 ? 5.295 0.710 17.556 1.00 91.56 340 PHE A CA 1
ATOM 2691 C C . PHE A 1 340 ? 5.231 1.798 18.630 1.00 91.56 340 PHE A C 1
ATOM 2693 O O . PHE A 1 340 ? 5.938 2.803 18.560 1.00 91.56 340 PHE A O 1
ATOM 2700 N N . VAL A 1 341 ? 4.353 1.615 19.614 1.00 88.31 341 VAL A N 1
ATOM 2701 C CA . VAL A 1 341 ? 4.297 2.488 20.791 1.00 88.31 341 VAL A CA 1
ATOM 2702 C C . VAL A 1 341 ? 4.978 1.756 21.939 1.00 88.31 341 VAL A C 1
ATOM 2704 O O . VAL A 1 341 ? 4.410 0.824 22.506 1.00 88.31 341 VAL A O 1
ATOM 2707 N N . GLY A 1 342 ? 6.212 2.154 22.233 1.00 79.88 342 GLY A N 1
ATOM 2708 C CA . GLY A 1 342 ? 6.988 1.664 23.364 1.00 79.88 342 GLY A CA 1
ATOM 2709 C C . GLY A 1 342 ? 6.678 2.426 24.654 1.00 79.88 342 GLY A C 1
ATOM 2710 O O . GLY A 1 342 ? 5.795 3.283 24.715 1.00 79.88 342 GLY A O 1
ATOM 2711 N N . GLN A 1 343 ? 7.457 2.151 25.702 1.00 76.19 343 GLN A N 1
ATOM 2712 C CA . GLN A 1 343 ? 7.334 2.847 26.993 1.00 76.19 343 GLN A CA 1
ATOM 2713 C C . GLN A 1 343 ? 7.623 4.353 26.882 1.00 76.19 343 GLN A C 1
ATOM 2715 O O . GLN A 1 343 ? 7.057 5.145 27.630 1.00 76.19 343 GLN A O 1
ATOM 2720 N N . ASN A 1 344 ? 8.472 4.744 25.926 1.00 76.94 344 ASN A N 1
ATOM 2721 C CA . ASN A 1 344 ? 8.877 6.131 25.693 1.00 76.94 344 ASN A CA 1
ATOM 2722 C C . ASN A 1 344 ? 8.015 6.840 24.633 1.00 76.94 344 ASN A C 1
ATOM 2724 O O . ASN A 1 344 ? 8.336 7.954 24.216 1.00 76.94 344 ASN A O 1
ATOM 2728 N N . GLY A 1 345 ? 6.919 6.213 24.195 1.00 83.94 345 GLY A N 1
ATOM 2729 C CA . GLY A 1 345 ? 6.036 6.730 23.154 1.00 83.94 345 GLY A CA 1
ATOM 2730 C C . GLY A 1 345 ? 6.290 6.095 21.788 1.00 83.94 345 GLY A C 1
ATOM 2731 O O . GLY A 1 345 ? 6.620 4.918 21.682 1.00 83.94 345 GLY A O 1
ATOM 2732 N N . MET A 1 346 ? 6.051 6.862 20.724 1.00 89.44 346 MET A N 1
ATOM 2733 C CA . MET A 1 346 ? 6.141 6.370 19.346 1.00 89.44 346 MET A CA 1
ATOM 2734 C C . MET A 1 346 ? 7.594 6.137 18.921 1.00 89.44 346 MET A C 1
ATOM 2736 O O . MET A 1 346 ? 8.394 7.073 18.930 1.00 89.44 346 MET A O 1
ATOM 2740 N N . GLU A 1 347 ? 7.891 4.932 18.447 1.00 90.12 347 GLU A N 1
ATOM 2741 C CA . GLU A 1 347 ? 9.206 4.523 17.957 1.00 90.12 347 GLU A CA 1
ATOM 2742 C C . GLU A 1 347 ? 9.091 3.894 16.559 1.00 90.12 347 GLU A C 1
ATOM 2744 O O . GLU A 1 347 ? 8.157 3.143 16.264 1.00 90.12 347 GLU A O 1
ATOM 2749 N N . PHE A 1 348 ? 10.047 4.205 15.682 1.00 90.38 348 PHE A N 1
ATOM 2750 C CA . PHE A 1 348 ? 10.108 3.681 14.316 1.00 90.38 348 PHE A CA 1
ATOM 2751 C C . PHE A 1 348 ? 11.203 2.629 14.210 1.00 90.38 348 PHE A C 1
ATOM 2753 O O . PHE A 1 348 ? 12.313 2.821 14.703 1.00 90.38 348 PHE A O 1
ATOM 2760 N N . ILE A 1 349 ? 10.896 1.534 13.527 1.00 91.69 349 ILE A N 1
ATOM 2761 C CA . ILE A 1 349 ? 11.794 0.392 13.410 1.00 91.69 349 ILE A CA 1
ATOM 2762 C C . ILE A 1 349 ? 12.678 0.594 12.181 1.00 91.69 349 ILE A C 1
ATOM 2764 O O . ILE A 1 349 ? 12.194 0.683 11.050 1.00 91.69 349 ILE A O 1
ATOM 2768 N N . SER A 1 350 ? 13.989 0.654 12.402 1.00 91.56 350 SER A N 1
ATOM 2769 C CA . SER A 1 350 ? 14.977 0.684 11.328 1.00 91.56 350 SER A CA 1
ATOM 2770 C C . SER A 1 350 ? 15.336 -0.721 10.853 1.00 91.56 350 SER A C 1
ATOM 2772 O O . SER A 1 350 ? 15.422 -1.655 11.646 1.00 91.56 350 SER A O 1
ATOM 2774 N N . ASN A 1 351 ? 15.626 -0.864 9.563 1.00 89.62 351 ASN A N 1
ATOM 2775 C CA . ASN A 1 351 ? 16.162 -2.104 9.005 1.00 89.62 351 ASN A CA 1
ATOM 2776 C C . ASN A 1 351 ? 17.680 -2.251 9.240 1.00 89.62 351 ASN A C 1
ATOM 2778 O O . ASN A 1 351 ? 18.328 -1.390 9.830 1.00 89.62 351 ASN A O 1
ATOM 2782 N N . GLN A 1 352 ? 18.262 -3.331 8.711 1.00 86.81 352 GLN A N 1
ATOM 2783 C CA . GLN A 1 352 ? 19.676 -3.702 8.879 1.00 86.81 352 GLN A CA 1
ATOM 2784 C C . GLN A 1 352 ? 20.691 -2.664 8.360 1.00 86.81 352 GLN A C 1
ATOM 2786 O O . GLN A 1 352 ? 21.867 -2.737 8.705 1.00 86.81 352 GLN A O 1
ATOM 2791 N N . VAL A 1 353 ? 20.262 -1.695 7.541 1.00 88.19 353 VAL A N 1
ATOM 2792 C CA . VAL A 1 353 ? 21.104 -0.576 7.073 1.00 88.19 353 VAL A CA 1
ATOM 2793 C C . VAL A 1 353 ? 20.775 0.744 7.783 1.00 88.19 353 VAL A C 1
ATOM 2795 O O . VAL A 1 353 ? 21.116 1.814 7.284 1.00 88.19 353 VAL A O 1
ATOM 2798 N N . ASN A 1 354 ? 20.110 0.679 8.942 1.00 89.44 354 ASN A N 1
ATOM 2799 C CA . ASN A 1 354 ? 19.658 1.815 9.754 1.00 89.44 354 ASN A CA 1
ATOM 2800 C C . ASN A 1 354 ? 18.702 2.777 9.026 1.00 89.44 354 ASN A C 1
ATOM 2802 O O . ASN A 1 354 ? 18.567 3.940 9.404 1.00 89.44 354 ASN A O 1
ATOM 2806 N N . ALA A 1 355 ? 18.017 2.308 7.981 1.00 88.50 355 ALA A N 1
ATOM 2807 C CA . ALA A 1 355 ? 16.994 3.084 7.293 1.00 88.50 355 ALA A CA 1
ATOM 2808 C C . ALA A 1 355 ? 15.606 2.770 7.868 1.00 88.50 355 ALA A C 1
ATOM 2810 O O . ALA A 1 355 ? 15.265 1.609 8.086 1.00 88.50 355 ALA A O 1
ATOM 2811 N N . LEU A 1 356 ? 14.784 3.806 8.064 1.00 89.75 356 LEU A N 1
ATOM 2812 C CA . LEU A 1 356 ? 13.396 3.669 8.540 1.00 89.75 356 LEU A CA 1
ATOM 2813 C C . LEU A 1 356 ? 12.441 3.114 7.474 1.00 89.75 356 LEU A C 1
ATOM 2815 O O . LEU A 1 356 ? 11.341 2.671 7.786 1.00 89.75 356 LEU A O 1
ATOM 2819 N N . ASN A 1 357 ? 12.843 3.168 6.205 1.00 89.00 357 ASN A N 1
ATOM 2820 C CA . ASN A 1 357 ? 12.073 2.655 5.086 1.00 89.00 357 ASN A CA 1
ATOM 2821 C C . ASN A 1 357 ? 12.727 1.408 4.497 1.00 89.00 357 ASN A C 1
ATOM 2823 O O . ASN A 1 357 ? 13.947 1.319 4.380 1.00 89.00 357 ASN A O 1
ATOM 2827 N N . THR A 1 358 ? 11.909 0.463 4.047 1.00 93.69 358 THR A N 1
ATOM 2828 C CA . THR A 1 358 ? 12.386 -0.747 3.370 1.00 93.69 358 THR A CA 1
ATOM 2829 C C . THR A 1 358 ? 11.762 -0.823 1.980 1.00 93.69 358 THR A C 1
ATOM 2831 O O . THR A 1 358 ? 10.538 -0.855 1.893 1.00 93.69 358 THR A O 1
ATOM 2834 N N . PRO A 1 359 ? 12.546 -0.852 0.883 1.00 93.12 359 PRO A N 1
ATOM 2835 C CA . PRO A 1 359 ? 11.997 -1.012 -0.463 1.00 93.12 359 PRO A CA 1
ATOM 2836 C C . PRO A 1 359 ? 11.093 -2.247 -0.572 1.00 93.12 359 PRO A C 1
ATOM 2838 O O . PRO A 1 359 ? 11.468 -3.325 -0.112 1.00 93.12 359 PRO A O 1
ATOM 2841 N N . THR A 1 360 ? 9.917 -2.106 -1.182 1.00 93.94 360 THR A N 1
ATOM 2842 C CA . THR A 1 360 ? 8.938 -3.194 -1.354 1.00 93.94 360 THR A CA 1
ATOM 2843 C C . THR A 1 360 ? 9.290 -4.033 -2.581 1.00 93.94 360 THR A C 1
ATOM 2845 O O . THR A 1 360 ? 8.644 -3.965 -3.630 1.00 93.94 360 THR A O 1
ATOM 2848 N N . CYS A 1 361 ? 10.381 -4.788 -2.474 1.00 95.31 361 CYS A N 1
ATOM 2849 C CA . CYS A 1 361 ? 10.903 -5.606 -3.560 1.00 95.31 361 CYS A CA 1
ATOM 2850 C C . CYS A 1 361 ? 11.560 -6.902 -3.072 1.00 95.31 361 CYS A C 1
ATOM 2852 O O . CYS A 1 361 ? 12.009 -7.018 -1.927 1.00 95.31 361 CYS A O 1
ATOM 2854 N N . VAL A 1 362 ? 11.619 -7.865 -3.988 1.00 96.88 362 VAL A N 1
ATOM 2855 C CA . VAL A 1 362 ? 12.207 -9.194 -3.812 1.00 96.88 362 VAL A CA 1
ATOM 2856 C C . VAL A 1 362 ? 13.151 -9.442 -4.983 1.00 96.88 362 VAL A C 1
ATOM 2858 O O . VAL A 1 362 ? 12.842 -9.062 -6.109 1.00 96.88 362 VAL A O 1
ATOM 2861 N N . ASN A 1 363 ? 14.296 -10.071 -4.741 1.00 96.38 363 ASN A N 1
ATOM 2862 C CA . ASN A 1 363 ? 15.152 -10.592 -5.803 1.00 96.38 363 ASN A CA 1
ATOM 2863 C C . ASN A 1 363 ? 15.434 -12.068 -5.539 1.00 96.38 363 ASN A C 1
ATOM 2865 O O . ASN A 1 363 ? 15.889 -12.394 -4.444 1.00 96.38 363 ASN A O 1
ATOM 2869 N N . ILE A 1 364 ? 15.193 -12.919 -6.536 1.00 95.00 364 ILE A N 1
ATOM 2870 C CA . ILE A 1 364 ? 15.493 -14.357 -6.483 1.00 95.00 364 ILE A CA 1
ATOM 2871 C C . ILE A 1 364 ? 16.506 -14.659 -7.581 1.00 95.00 364 ILE A C 1
ATOM 2873 O O . ILE A 1 364 ? 16.170 -14.556 -8.760 1.00 95.00 364 ILE A O 1
ATOM 2877 N N . ASP A 1 365 ? 17.743 -14.966 -7.203 1.00 90.88 365 ASP A N 1
ATOM 2878 C CA . ASP A 1 365 ? 18.776 -15.312 -8.179 1.00 90.88 365 ASP A CA 1
ATOM 2879 C C . ASP A 1 365 ? 18.684 -16.768 -8.655 1.00 90.88 365 ASP A C 1
ATOM 2881 O O . ASP A 1 365 ? 17.792 -17.523 -8.259 1.00 90.88 365 ASP A O 1
ATOM 2885 N N . ASP A 1 366 ? 19.572 -17.118 -9.581 1.00 87.88 366 ASP A N 1
ATOM 2886 C CA . ASP A 1 366 ? 19.570 -18.390 -10.303 1.00 87.88 366 ASP A CA 1
ATOM 2887 C C . ASP A 1 366 ? 19.860 -19.581 -9.365 1.00 87.88 366 ASP A C 1
ATOM 2889 O O . ASP A 1 366 ? 19.387 -20.690 -9.616 1.00 87.88 366 ASP A O 1
ATOM 2893 N N . ASP A 1 367 ? 20.561 -19.337 -8.249 1.00 88.81 367 ASP A N 1
ATOM 2894 C CA . ASP A 1 367 ? 20.836 -20.316 -7.188 1.00 88.81 367 ASP A CA 1
ATOM 2895 C C . ASP A 1 367 ? 19.657 -20.463 -6.202 1.00 88.81 367 ASP A C 1
ATOM 2897 O O . ASP A 1 367 ? 19.660 -21.326 -5.319 1.00 88.81 367 ASP A O 1
ATOM 2901 N N . GLY A 1 368 ? 18.619 -19.634 -6.352 1.00 88.69 368 GLY A N 1
ATOM 2902 C CA . GLY A 1 368 ? 17.445 -19.604 -5.487 1.00 88.69 368 GLY A CA 1
ATOM 2903 C C . GLY A 1 368 ? 17.630 -18.787 -4.205 1.00 88.69 368 GLY A C 1
ATOM 2904 O O . GLY A 1 368 ? 16.763 -18.852 -3.327 1.00 88.69 368 GLY A O 1
ATOM 2905 N N . GLU A 1 369 ? 18.709 -18.006 -4.076 1.00 93.38 369 GLU A N 1
ATOM 2906 C CA . GLU A 1 369 ? 18.896 -17.086 -2.955 1.00 93.38 369 GLU A CA 1
ATOM 2907 C C . GLU A 1 369 ? 17.861 -15.957 -3.052 1.00 93.38 369 GLU A C 1
ATOM 2909 O O . GLU A 1 369 ? 17.723 -15.273 -4.071 1.00 93.38 369 GLU A O 1
ATOM 2914 N N . ILE A 1 370 ? 17.125 -15.739 -1.961 1.00 95.31 370 ILE A N 1
ATOM 2915 C CA . ILE A 1 370 ? 16.106 -14.694 -1.885 1.00 95.31 370 ILE A CA 1
ATOM 2916 C C . ILE A 1 370 ? 16.647 -13.528 -1.067 1.00 95.31 370 ILE A C 1
ATOM 2918 O O . ILE A 1 370 ? 16.972 -13.669 0.112 1.00 95.31 370 ILE A O 1
ATOM 2922 N N . THR A 1 371 ? 16.678 -12.349 -1.680 1.00 96.25 371 THR A N 1
ATOM 2923 C CA . THR A 1 371 ? 17.030 -11.090 -1.014 1.00 96.25 371 THR A CA 1
ATOM 2924 C C . THR A 1 371 ? 15.862 -10.112 -1.044 1.00 96.25 371 THR A C 1
ATOM 2926 O O . THR A 1 371 ? 14.964 -10.212 -1.884 1.00 96.25 371 THR A O 1
ATOM 2929 N N . PHE A 1 372 ? 15.881 -9.144 -0.124 1.00 96.81 372 PHE A N 1
ATOM 2930 C CA . PHE A 1 372 ? 14.794 -8.184 0.093 1.00 96.81 372 PHE A CA 1
ATOM 2931 C C . PHE A 1 372 ? 15.325 -6.751 0.231 1.00 96.81 372 PHE A C 1
ATOM 2933 O O . PHE A 1 372 ? 16.523 -6.533 0.442 1.00 96.81 372 PHE A O 1
ATOM 2940 N N . GLY A 1 373 ? 14.437 -5.762 0.109 1.00 95.06 373 GLY A N 1
ATOM 2941 C CA . GLY A 1 373 ? 14.737 -4.369 0.444 1.00 95.06 373 GLY A CA 1
ATOM 2942 C C . GLY A 1 373 ? 15.893 -3.769 -0.364 1.00 95.06 373 GLY A C 1
ATOM 2943 O O . GLY A 1 373 ? 15.999 -3.956 -1.577 1.00 95.06 373 GLY A O 1
ATOM 2944 N N . PHE A 1 374 ? 16.783 -3.028 0.301 1.00 92.25 374 PHE A N 1
ATOM 2945 C CA . PHE A 1 374 ? 17.926 -2.386 -0.361 1.00 92.25 374 PHE A CA 1
ATOM 2946 C C . PHE A 1 374 ? 18.906 -3.387 -0.985 1.00 92.25 374 PHE A C 1
ATOM 2948 O O . PHE A 1 374 ? 19.495 -3.088 -2.029 1.00 92.25 374 PHE A O 1
ATOM 2955 N N . THR A 1 375 ? 19.043 -4.579 -0.401 1.00 93.69 375 THR A N 1
ATOM 2956 C CA . THR A 1 375 ? 19.875 -5.656 -0.952 1.00 93.69 375 THR A CA 1
ATOM 2957 C C . THR A 1 375 ? 19.286 -6.170 -2.263 1.00 93.69 375 THR A C 1
ATOM 2959 O O . THR A 1 375 ? 19.987 -6.177 -3.277 1.00 93.69 375 THR A O 1
ATOM 2962 N N . ALA A 1 376 ? 17.984 -6.487 -2.286 1.00 94.69 376 ALA A N 1
ATOM 2963 C CA . ALA A 1 376 ? 17.284 -6.868 -3.517 1.00 94.69 376 ALA A CA 1
ATOM 2964 C C . ALA A 1 376 ? 17.370 -5.776 -4.581 1.00 94.69 376 ALA A C 1
ATOM 2966 O O . ALA A 1 376 ? 17.665 -6.056 -5.737 1.00 94.69 376 ALA A O 1
ATOM 2967 N N . GLN A 1 377 ? 17.159 -4.517 -4.189 1.00 90.81 377 GLN A N 1
ATOM 2968 C CA . GLN A 1 377 ? 17.239 -3.383 -5.105 1.00 90.81 377 GLN A CA 1
ATOM 2969 C C . GLN A 1 377 ? 18.643 -3.206 -5.703 1.00 90.81 377 GLN A C 1
ATOM 2971 O O . GLN A 1 377 ? 18.771 -2.747 -6.834 1.00 90.81 377 GLN A O 1
ATOM 2976 N N . SER A 1 378 ? 19.699 -3.520 -4.953 1.00 89.12 378 SER A N 1
ATOM 2977 C CA . SER A 1 378 ? 21.077 -3.395 -5.435 1.00 89.12 378 SER A CA 1
ATOM 2978 C C . SER A 1 378 ? 21.452 -4.544 -6.373 1.00 89.12 378 SER A C 1
ATOM 2980 O O . SER A 1 378 ? 21.995 -4.282 -7.445 1.00 89.12 378 SER A O 1
ATOM 2982 N N . LYS A 1 379 ? 21.096 -5.791 -6.023 1.00 90.19 379 LYS A N 1
ATOM 2983 C CA . LYS A 1 379 ? 21.291 -6.973 -6.885 1.00 90.19 379 LYS A CA 1
ATOM 2984 C C . LYS A 1 379 ? 20.463 -6.869 -8.178 1.00 90.19 379 LYS A C 1
ATOM 2986 O O . LYS A 1 379 ? 20.985 -7.037 -9.279 1.00 90.19 379 LYS A O 1
ATOM 2991 N N . GLY A 1 380 ? 19.194 -6.494 -8.044 1.00 85.31 380 GLY A N 1
ATOM 2992 C CA . GLY A 1 380 ? 18.201 -6.510 -9.114 1.00 85.31 380 GLY A CA 1
ATOM 2993 C C . GLY A 1 380 ? 18.409 -5.504 -10.245 1.00 85.31 380 GLY A C 1
ATOM 2994 O O . GLY A 1 380 ? 17.833 -5.644 -11.316 1.00 85.31 380 GLY A O 1
ATOM 2995 N N . ILE A 1 381 ? 19.263 -4.498 -10.051 1.00 82.38 381 ILE A N 1
ATOM 2996 C CA . ILE A 1 381 ? 19.644 -3.573 -11.129 1.00 82.38 381 ILE A CA 1
ATOM 2997 C C . ILE A 1 381 ? 20.511 -4.263 -12.183 1.00 82.38 381 ILE A C 1
ATOM 2999 O O . ILE A 1 381 ? 20.435 -3.901 -13.356 1.00 82.38 381 ILE A O 1
ATOM 3003 N N . ASN A 1 382 ? 21.329 -5.234 -11.773 1.00 82.12 382 ASN A N 1
ATOM 3004 C CA . ASN A 1 382 ? 22.244 -5.934 -12.671 1.00 82.12 382 ASN A CA 1
ATOM 3005 C C . ASN A 1 382 ? 21.544 -7.075 -13.413 1.00 82.12 382 ASN A C 1
ATOM 3007 O O . ASN A 1 382 ? 21.847 -7.310 -14.580 1.00 82.12 382 ASN A O 1
ATOM 3011 N N . ILE A 1 383 ? 20.585 -7.740 -12.755 1.00 87.00 383 ILE A N 1
ATOM 3012 C CA . ILE A 1 383 ? 19.787 -8.832 -13.328 1.00 87.00 383 ILE A CA 1
ATOM 3013 C C . ILE A 1 383 ? 18.292 -8.507 -13.149 1.00 87.00 383 ILE A C 1
ATOM 3015 O O . ILE A 1 383 ? 17.645 -9.009 -12.229 1.00 87.00 383 ILE A O 1
ATOM 3019 N N . PRO A 1 384 ? 17.722 -7.640 -14.007 1.00 86.50 384 PRO A N 1
ATOM 3020 C CA . PRO A 1 384 ? 16.358 -7.127 -13.844 1.00 86.50 384 PRO A CA 1
ATOM 3021 C C . PRO A 1 384 ? 15.270 -8.199 -13.906 1.00 86.50 384 PRO A C 1
ATOM 3023 O O . PRO A 1 384 ? 14.222 -8.045 -13.289 1.00 86.50 384 PRO A O 1
ATOM 3026 N N . GLU A 1 385 ? 15.507 -9.285 -14.640 1.00 89.19 385 GLU A N 1
ATOM 3027 C CA . GLU A 1 385 ? 14.557 -10.396 -14.793 1.00 89.19 385 GLU A CA 1
ATOM 3028 C C . GLU A 1 385 ? 14.267 -11.099 -13.457 1.00 89.19 385 GLU A C 1
ATOM 3030 O O . GLU A 1 385 ? 13.168 -11.617 -13.259 1.00 89.19 385 GLU A O 1
ATOM 3035 N N . ASN A 1 386 ? 15.223 -11.026 -12.525 1.00 92.06 386 ASN A N 1
ATOM 3036 C CA . ASN A 1 386 ? 15.168 -11.620 -11.192 1.00 92.06 386 ASN A CA 1
ATOM 3037 C C . ASN A 1 386 ? 14.610 -10.652 -10.135 1.00 92.06 386 ASN A C 1
ATOM 3039 O O . ASN A 1 386 ? 14.429 -11.043 -8.982 1.00 92.06 386 ASN A O 1
ATOM 3043 N N . PHE A 1 387 ? 14.345 -9.395 -10.509 1.00 93.69 387 PHE A N 1
ATOM 3044 C CA . PHE A 1 387 ? 14.015 -8.308 -9.593 1.00 93.69 387 PHE A CA 1
ATOM 3045 C C . PHE A 1 387 ? 12.537 -7.929 -9.630 1.00 93.69 387 PHE A C 1
ATOM 3047 O O . PHE A 1 387 ? 12.073 -7.238 -10.536 1.00 93.69 387 PHE A O 1
ATOM 3054 N N . ILE A 1 388 ? 11.802 -8.316 -8.594 1.00 94.81 388 ILE A N 1
ATOM 3055 C CA . ILE A 1 388 ? 10.359 -8.133 -8.488 1.00 94.81 388 ILE A CA 1
ATOM 3056 C C . ILE A 1 388 ? 10.053 -6.921 -7.609 1.00 94.81 388 ILE A C 1
ATOM 3058 O O . ILE A 1 388 ? 10.462 -6.843 -6.451 1.00 94.81 388 ILE A O 1
ATOM 3062 N N . PHE A 1 389 ? 9.281 -5.989 -8.156 1.00 91.81 389 PHE A N 1
ATOM 3063 C CA . PHE A 1 389 ? 8.777 -4.788 -7.489 1.00 91.81 389 PHE A CA 1
ATOM 3064 C C . PHE A 1 389 ? 7.315 -4.550 -7.898 1.00 91.81 389 PHE A C 1
ATOM 3066 O O . PHE A 1 389 ? 6.763 -5.309 -8.694 1.00 91.81 389 PHE A O 1
ATOM 3073 N N . ASP A 1 390 ? 6.666 -3.524 -7.339 1.00 88.69 390 ASP A N 1
ATOM 3074 C CA . ASP A 1 390 ? 5.244 -3.220 -7.579 1.00 88.69 390 ASP A CA 1
ATOM 3075 C C . ASP A 1 390 ? 4.295 -4.390 -7.224 1.00 88.69 390 ASP A C 1
ATOM 3077 O O . ASP A 1 390 ? 3.189 -4.492 -7.757 1.00 88.69 390 ASP A O 1
ATOM 3081 N N . ILE A 1 391 ? 4.680 -5.264 -6.281 1.00 92.00 391 ILE A N 1
ATOM 3082 C CA . ILE A 1 391 ? 3.888 -6.447 -5.882 1.00 92.00 391 ILE A CA 1
ATOM 3083 C C . ILE A 1 391 ? 2.472 -6.041 -5.446 1.00 92.00 391 ILE A C 1
ATOM 3085 O O . ILE A 1 391 ? 1.487 -6.644 -5.878 1.00 92.00 391 ILE A O 1
ATOM 3089 N N . LYS A 1 392 ? 2.351 -4.942 -4.686 1.00 87.75 392 LYS A N 1
ATOM 3090 C CA . LYS A 1 392 ? 1.064 -4.365 -4.255 1.00 87.75 392 LYS A CA 1
ATOM 3091 C C . LYS A 1 392 ? 0.163 -3.969 -5.437 1.00 87.75 392 LYS A C 1
ATOM 3093 O O . LYS A 1 392 ? -1.056 -4.068 -5.332 1.00 87.75 392 LYS A O 1
ATOM 3098 N N . ARG A 1 393 ? 0.736 -3.571 -6.584 1.00 85.12 393 ARG A N 1
ATOM 3099 C CA . ARG A 1 393 ? -0.022 -3.247 -7.807 1.00 85.12 393 ARG A CA 1
ATOM 3100 C C . ARG A 1 393 ? -0.530 -4.495 -8.529 1.00 85.12 393 ARG A C 1
ATOM 3102 O O . ARG A 1 393 ? -1.524 -4.376 -9.235 1.00 85.12 393 ARG A O 1
ATOM 3109 N N . MET A 1 394 ? 0.096 -5.661 -8.348 1.00 89.06 394 MET A N 1
ATOM 3110 C CA . MET A 1 394 ? -0.320 -6.937 -8.956 1.00 89.06 394 MET A CA 1
ATOM 3111 C C . MET A 1 394 ? -1.356 -7.700 -8.118 1.00 89.06 394 MET A C 1
ATOM 3113 O O . MET A 1 394 ? -2.185 -8.418 -8.675 1.00 89.06 394 MET A O 1
ATOM 3117 N N . LEU A 1 395 ? -1.315 -7.540 -6.792 1.00 86.94 395 LEU A N 1
ATOM 3118 C CA . LEU A 1 395 ? -2.131 -8.293 -5.839 1.00 86.94 395 LEU A CA 1
ATOM 3119 C C . LEU A 1 395 ? -3.631 -8.253 -6.181 1.00 86.94 395 LEU A C 1
ATOM 3121 O O . LEU A 1 395 ? -4.215 -7.178 -6.347 1.00 86.94 395 LEU A O 1
ATOM 3125 N N . GLY A 1 396 ? -4.247 -9.437 -6.269 1.00 81.88 396 GLY A N 1
ATOM 3126 C CA . GLY A 1 396 ? -5.688 -9.613 -6.475 1.00 81.88 396 GLY A CA 1
ATOM 3127 C C . GLY A 1 396 ? -6.233 -9.100 -7.809 1.00 81.88 396 GLY A C 1
ATOM 3128 O O . GLY A 1 396 ? -7.443 -8.924 -7.933 1.00 81.88 396 GLY A O 1
ATOM 3129 N N . ARG A 1 397 ? -5.374 -8.819 -8.799 1.00 85.00 397 ARG A N 1
ATOM 3130 C CA . ARG A 1 397 ? -5.797 -8.311 -10.110 1.00 85.00 397 ARG A CA 1
ATOM 3131 C C . ARG A 1 397 ? -5.744 -9.374 -11.195 1.00 85.00 397 ARG A C 1
ATOM 3133 O O . ARG A 1 397 ? -4.882 -10.247 -11.213 1.00 85.00 397 ARG A O 1
ATOM 3140 N N . HIS A 1 398 ? -6.645 -9.209 -12.156 1.00 85.38 398 HIS A N 1
ATOM 3141 C CA . HIS A 1 398 ? -6.669 -9.981 -13.388 1.00 85.38 398 HIS A CA 1
ATOM 3142 C C . HIS A 1 398 ? -5.647 -9.440 -14.396 1.00 85.38 398 HIS A C 1
ATOM 3144 O O . HIS A 1 398 ? -5.477 -8.223 -14.518 1.00 85.38 398 HIS A O 1
ATOM 3150 N N . ILE A 1 399 ? -5.009 -10.316 -15.173 1.00 85.88 399 ILE A N 1
ATOM 3151 C CA . ILE A 1 399 ? -3.961 -9.918 -16.127 1.00 85.88 399 ILE A CA 1
ATOM 3152 C C . ILE A 1 399 ? -4.478 -8.996 -17.243 1.00 85.88 399 ILE A C 1
ATOM 3154 O O . ILE A 1 399 ? -3.748 -8.137 -17.731 1.00 85.88 399 ILE A O 1
ATOM 3158 N N . GLN A 1 400 ? -5.754 -9.137 -17.613 1.00 84.38 400 GLN A N 1
ATOM 3159 C CA . GLN A 1 400 ? -6.418 -8.294 -18.620 1.00 84.38 400 GLN A CA 1
ATOM 3160 C C . GLN A 1 400 ? -6.846 -6.921 -18.081 1.00 84.38 400 GLN A C 1
ATOM 3162 O O . GLN A 1 400 ? -7.414 -6.124 -18.824 1.00 84.38 400 GLN A O 1
ATOM 3167 N N . ASN A 1 401 ? -6.598 -6.619 -16.802 1.00 81.62 401 ASN A N 1
ATOM 3168 C CA . ASN A 1 401 ? -6.866 -5.288 -16.275 1.00 81.62 401 ASN A CA 1
ATOM 3169 C C . ASN A 1 401 ? -6.090 -4.239 -17.122 1.00 81.62 401 ASN A C 1
ATOM 3171 O O . ASN A 1 401 ? -4.873 -4.387 -17.308 1.00 81.62 401 ASN A O 1
ATOM 3175 N N . PRO A 1 402 ? -6.748 -3.179 -17.640 1.00 81.06 402 PRO A N 1
ATOM 3176 C CA . PRO A 1 402 ? -6.100 -2.191 -18.506 1.00 81.06 402 PRO A CA 1
ATOM 3177 C C . PRO A 1 402 ? -4.861 -1.536 -17.882 1.00 81.06 402 PRO A C 1
ATOM 3179 O O . PRO A 1 402 ? -3.886 -1.265 -18.582 1.00 81.06 402 PRO A O 1
ATOM 3182 N N . GLN A 1 403 ? -4.857 -1.334 -16.563 1.00 74.88 403 GLN A N 1
ATOM 3183 C CA . GLN A 1 403 ? -3.720 -0.754 -15.845 1.00 74.88 403 GLN A CA 1
ATOM 3184 C C . GLN A 1 403 ? -2.551 -1.734 -15.760 1.00 74.88 403 GLN A C 1
ATOM 3186 O O . GLN A 1 403 ? -1.408 -1.342 -15.983 1.00 74.88 403 GLN A O 1
ATOM 3191 N N . ILE A 1 404 ? -2.821 -3.024 -15.532 1.00 83.25 404 ILE A N 1
ATOM 3192 C CA . ILE A 1 404 ? -1.787 -4.069 -15.589 1.00 83.25 404 ILE A CA 1
ATOM 3193 C C . ILE A 1 404 ? -1.159 -4.118 -16.982 1.00 83.25 404 ILE A C 1
ATOM 3195 O O . ILE A 1 404 ? 0.060 -4.208 -17.105 1.00 83.25 404 ILE A O 1
ATOM 3199 N N . SER A 1 405 ? -1.964 -3.970 -18.035 1.00 81.69 405 SER A N 1
ATOM 3200 C CA . SER A 1 405 ? -1.470 -3.951 -19.418 1.00 81.69 405 SER A CA 1
ATOM 3201 C C . SER A 1 405 ? -0.520 -2.779 -19.703 1.00 81.69 405 SER A C 1
ATOM 3203 O O . SER A 1 405 ? 0.421 -2.923 -20.486 1.00 81.69 405 SER A O 1
ATOM 3205 N N . GLN A 1 406 ? -0.737 -1.625 -19.065 1.00 78.69 406 GLN A N 1
ATOM 3206 C CA . GLN A 1 406 ? 0.159 -0.470 -19.162 1.00 78.69 406 GLN A CA 1
ATOM 3207 C C . GLN A 1 406 ? 1.447 -0.680 -18.355 1.00 78.69 406 GLN A C 1
ATOM 3209 O O . GLN A 1 406 ? 2.538 -0.460 -18.881 1.00 78.69 406 GLN A O 1
ATOM 3214 N N . LEU A 1 407 ? 1.328 -1.156 -17.112 1.00 77.75 407 LEU A N 1
ATOM 3215 C CA . LEU A 1 407 ? 2.459 -1.378 -16.205 1.00 77.75 407 LEU A CA 1
ATOM 3216 C C . LEU A 1 407 ? 3.384 -2.504 -16.675 1.00 77.75 407 LEU A C 1
ATOM 3218 O O . LEU A 1 407 ? 4.602 -2.373 -16.573 1.00 77.75 407 LEU A O 1
ATOM 3222 N N . LYS A 1 408 ? 2.828 -3.564 -17.276 1.00 82.75 408 LYS A N 1
ATOM 3223 C CA . LYS A 1 408 ? 3.576 -4.730 -17.775 1.00 82.75 408 LYS A CA 1
ATOM 3224 C C . LYS A 1 408 ? 4.689 -4.371 -18.758 1.00 82.75 408 LYS A C 1
ATOM 3226 O O . LYS A 1 408 ? 5.675 -5.092 -18.836 1.00 82.75 408 LYS A O 1
ATOM 3231 N N . ARG A 1 409 ? 4.578 -3.244 -19.469 1.00 78.44 409 ARG A N 1
ATOM 3232 C CA . ARG A 1 409 ? 5.620 -2.747 -20.390 1.00 78.44 409 ARG A CA 1
ATOM 3233 C C . ARG A 1 409 ? 6.888 -2.269 -19.679 1.00 78.44 409 ARG A C 1
ATOM 3235 O O . ARG A 1 409 ? 7.922 -2.130 -20.320 1.00 78.44 409 ARG A O 1
ATOM 3242 N N . PHE A 1 410 ? 6.795 -1.995 -18.381 1.00 76.69 410 PHE A N 1
ATOM 3243 C CA . PHE A 1 410 ? 7.882 -1.488 -17.546 1.00 76.69 410 PHE A CA 1
ATOM 3244 C C . PHE A 1 410 ? 8.418 -2.539 -16.568 1.00 76.69 410 PHE A C 1
ATOM 3246 O O . PHE A 1 410 ? 9.334 -2.240 -15.801 1.00 76.69 410 PHE A O 1
ATOM 3253 N N . TRP A 1 411 ? 7.857 -3.749 -16.572 1.00 86.62 411 TRP A N 1
ATOM 3254 C CA . TRP A 1 411 ? 8.324 -4.841 -15.732 1.00 86.62 411 TRP A CA 1
ATOM 3255 C C . TRP A 1 411 ? 9.342 -5.695 -16.493 1.00 86.62 411 TRP A C 1
ATOM 3257 O O . TRP A 1 411 ? 9.004 -6.253 -17.536 1.00 86.62 411 TRP A O 1
ATOM 3267 N N . PRO A 1 412 ? 10.587 -5.794 -15.996 1.00 85.88 412 PRO A N 1
ATOM 3268 C CA . PRO A 1 412 ? 11.621 -6.600 -16.637 1.00 85.88 412 PRO A CA 1
ATOM 3269 C C . PRO A 1 412 ? 11.440 -8.109 -16.407 1.00 85.88 412 PRO A C 1
ATOM 3271 O O . PRO A 1 412 ? 11.987 -8.914 -17.153 1.00 85.88 412 PRO A O 1
ATOM 3274 N N . PHE A 1 413 ? 10.675 -8.498 -15.385 1.00 90.00 413 PHE A N 1
ATOM 3275 C CA . PHE A 1 413 ? 10.371 -9.889 -15.059 1.00 90.00 413 PHE A CA 1
ATOM 3276 C C . PHE A 1 413 ? 9.194 -10.427 -15.880 1.00 90.00 413 PHE A C 1
ATOM 3278 O O . PHE A 1 413 ? 8.278 -9.702 -16.281 1.00 90.00 413 PHE A O 1
ATOM 3285 N N . ARG A 1 414 ? 9.193 -11.742 -16.120 1.00 89.62 414 ARG A N 1
ATOM 3286 C CA . ARG A 1 414 ? 8.180 -12.395 -16.957 1.00 89.62 414 ARG A CA 1
ATOM 3287 C C . ARG A 1 414 ? 6.900 -12.647 -16.171 1.00 89.62 414 ARG A C 1
ATOM 3289 O O . ARG A 1 414 ? 6.921 -13.247 -15.101 1.00 89.62 414 ARG A O 1
ATOM 3296 N N . ILE A 1 415 ? 5.770 -12.265 -16.760 1.00 91.38 415 ILE A N 1
ATOM 3297 C CA . ILE A 1 415 ? 4.438 -12.561 -16.225 1.00 91.38 415 ILE A CA 1
ATOM 3298 C C . ILE A 1 415 ? 3.763 -13.641 -17.060 1.00 91.38 415 ILE A C 1
ATOM 3300 O O . ILE A 1 415 ? 3.704 -13.534 -18.287 1.00 91.38 415 ILE A O 1
ATOM 3304 N N . ALA A 1 416 ? 3.204 -14.635 -16.380 1.00 88.75 416 ALA A N 1
ATOM 3305 C CA . ALA A 1 416 ? 2.338 -15.657 -16.940 1.00 88.75 416 ALA A CA 1
ATOM 3306 C C . ALA A 1 416 ? 0.868 -15.389 -16.580 1.00 88.75 416 ALA A C 1
ATOM 3308 O O . ALA A 1 416 ? 0.559 -14.915 -15.487 1.00 88.75 416 ALA A O 1
ATOM 3309 N N . ASP A 1 417 ? -0.019 -15.717 -17.517 1.00 89.06 417 ASP A N 1
ATOM 3310 C CA . ASP A 1 417 ? -1.459 -15.827 -17.293 1.00 89.06 417 ASP A CA 1
ATOM 3311 C C . ASP A 1 417 ? -1.776 -17.266 -16.881 1.00 89.06 417 ASP A C 1
ATOM 3313 O O . ASP A 1 417 ? -1.391 -18.214 -17.575 1.00 89.06 417 ASP A O 1
ATOM 3317 N N . VAL A 1 418 ? -2.459 -17.439 -15.754 1.00 84.69 418 VAL A N 1
ATOM 3318 C CA . VAL A 1 418 ? -3.050 -18.722 -15.379 1.00 84.69 418 VAL A CA 1
ATOM 3319 C C . VAL A 1 418 ? -4.516 -18.479 -15.049 1.00 84.69 418 VAL A C 1
ATOM 3321 O O . VAL A 1 418 ? -4.848 -18.001 -13.966 1.00 84.69 418 VAL A O 1
ATOM 3324 N N . GLN A 1 419 ? -5.394 -18.809 -16.000 1.00 85.50 419 GLN A N 1
ATOM 3325 C CA . GLN A 1 419 ? -6.849 -18.640 -15.877 1.00 85.50 419 GLN A CA 1
ATOM 3326 C C . GLN A 1 419 ? -7.263 -17.222 -15.450 1.00 85.50 419 GLN A C 1
ATOM 3328 O O . GLN A 1 419 ? -8.148 -17.057 -14.603 1.00 85.50 419 GLN A O 1
ATOM 3333 N N . GLY A 1 420 ? -6.589 -16.212 -15.998 1.00 81.06 420 GLY A N 1
ATOM 3334 C CA . GLY A 1 420 ? -6.839 -14.810 -15.711 1.00 81.06 420 GLY A CA 1
ATOM 3335 C C . GLY A 1 420 ? -5.996 -14.213 -14.587 1.00 81.06 420 GLY A C 1
ATOM 3336 O O . GLY A 1 420 ? -5.855 -12.989 -14.504 1.00 81.06 420 GLY A O 1
ATOM 3337 N N . SER A 1 421 ? -5.409 -15.048 -13.732 1.00 85.06 421 SER A N 1
ATOM 3338 C CA . SER A 1 421 ? -4.587 -14.609 -12.605 1.00 85.06 421 SER A CA 1
ATOM 3339 C C . SER A 1 421 ? -3.152 -14.309 -13.034 1.00 85.06 421 SER A C 1
ATOM 3341 O O . SER A 1 421 ? -2.578 -14.978 -13.895 1.00 85.06 421 SER A O 1
ATOM 3343 N N . ILE A 1 422 ? -2.558 -13.301 -12.396 1.00 91.12 422 ILE A N 1
ATOM 3344 C CA . ILE A 1 422 ? -1.165 -12.902 -12.613 1.00 91.12 422 ILE A CA 1
ATOM 3345 C C . ILE A 1 422 ? -0.239 -13.870 -11.874 1.00 91.12 422 ILE A C 1
ATOM 3347 O O . ILE A 1 422 ? -0.376 -14.055 -10.669 1.00 91.12 422 ILE A O 1
ATOM 3351 N N . TYR A 1 423 ? 0.741 -14.428 -12.582 1.00 93.69 423 TYR A N 1
ATOM 3352 C CA . TYR A 1 423 ? 1.862 -15.168 -11.998 1.00 93.69 423 TYR A CA 1
ATOM 3353 C C . TYR A 1 423 ? 3.185 -14.560 -12.457 1.00 93.69 423 TYR A C 1
ATOM 3355 O O . TYR A 1 423 ? 3.329 -14.207 -13.625 1.00 93.69 423 TYR A O 1
ATOM 3363 N N . ILE A 1 424 ? 4.172 -14.486 -11.569 1.00 94.88 424 ILE A N 1
ATOM 3364 C CA . ILE A 1 424 ? 5.543 -14.096 -11.901 1.00 94.88 424 ILE A CA 1
ATOM 3365 C C . ILE A 1 424 ? 6.349 -15.373 -12.158 1.00 94.88 424 ILE A C 1
ATOM 3367 O O . ILE A 1 424 ? 6.393 -16.258 -11.307 1.00 94.88 424 ILE A O 1
ATOM 3371 N N . ASN A 1 425 ? 6.956 -15.494 -13.338 1.00 91.50 425 ASN A N 1
ATOM 3372 C CA . ASN A 1 425 ? 7.796 -16.634 -13.698 1.00 91.50 425 ASN A CA 1
ATOM 3373 C C . ASN A 1 425 ? 9.271 -16.289 -13.464 1.00 91.50 425 ASN A C 1
ATOM 3375 O O . ASN A 1 425 ? 9.817 -15.438 -14.166 1.00 91.50 425 ASN A O 1
ATOM 3379 N N . LEU A 1 426 ? 9.889 -16.969 -12.501 1.00 90.38 426 LEU A N 1
ATOM 3380 C CA . LEU A 1 426 ? 11.292 -16.822 -12.122 1.00 90.38 426 LEU A CA 1
ATOM 3381 C C . LEU A 1 426 ? 11.940 -18.199 -12.207 1.00 90.38 426 LEU A C 1
ATOM 3383 O O . LEU A 1 426 ? 11.496 -19.126 -11.528 1.00 90.38 426 LEU A O 1
ATOM 3387 N N . HIS A 1 427 ? 12.953 -18.346 -13.062 1.00 86.94 427 HIS A N 1
ATOM 3388 C CA . HIS A 1 427 ? 13.723 -19.593 -13.205 1.00 86.94 427 HIS A CA 1
ATOM 3389 C C . HIS A 1 427 ? 12.859 -20.841 -13.442 1.00 86.94 427 HIS A C 1
ATOM 3391 O O . HIS A 1 427 ? 13.113 -21.917 -12.911 1.00 86.94 427 HIS A O 1
ATOM 3397 N N . GLY A 1 428 ? 11.776 -20.691 -14.213 1.00 84.88 428 GLY A N 1
ATOM 3398 C CA . GLY A 1 428 ? 10.832 -21.772 -14.519 1.00 84.88 428 GLY A CA 1
ATOM 3399 C C . GLY A 1 428 ? 9.790 -22.044 -13.428 1.00 84.88 428 GLY A C 1
ATOM 3400 O O . GLY A 1 428 ? 8.848 -22.802 -13.669 1.00 84.88 428 GLY A O 1
ATOM 3401 N N . LYS A 1 429 ? 9.894 -21.396 -12.262 1.00 90.56 429 LYS A N 1
ATOM 3402 C CA . LYS A 1 429 ? 8.910 -21.473 -11.181 1.00 90.56 429 LYS A CA 1
ATOM 3403 C C . LYS A 1 429 ? 7.943 -20.293 -11.242 1.00 90.56 429 LYS A C 1
ATOM 3405 O O . LYS A 1 429 ? 8.335 -19.135 -11.364 1.00 90.56 429 LYS A O 1
ATOM 3410 N N . LYS A 1 430 ? 6.649 -20.597 -11.133 1.00 92.50 430 LYS A N 1
ATOM 3411 C CA . LYS A 1 430 ? 5.577 -19.598 -11.103 1.00 92.50 430 LYS A CA 1
ATOM 3412 C C . LYS A 1 430 ? 5.242 -19.242 -9.658 1.00 92.50 430 LYS A C 1
ATOM 3414 O O . LYS A 1 430 ? 4.907 -20.131 -8.884 1.00 92.50 430 LYS A O 1
ATOM 3419 N N . TYR A 1 431 ? 5.285 -17.955 -9.341 1.00 94.62 431 TYR A N 1
ATOM 3420 C CA . TYR A 1 431 ? 4.901 -17.396 -8.050 1.00 94.62 431 TYR A CA 1
ATOM 3421 C C . TYR A 1 431 ? 3.649 -16.538 -8.197 1.00 94.62 431 TYR A C 1
ATOM 3423 O O . TYR A 1 431 ? 3.545 -15.742 -9.135 1.00 94.62 431 TYR A O 1
ATOM 3431 N N . ARG A 1 432 ? 2.712 -16.662 -7.262 1.00 93.81 432 ARG A N 1
ATOM 3432 C CA . ARG A 1 432 ? 1.609 -15.709 -7.123 1.00 93.81 432 ARG A CA 1
ATOM 3433 C C . ARG A 1 432 ? 2.104 -14.435 -6.416 1.00 93.81 432 ARG A C 1
ATOM 3435 O O . ARG A 1 432 ? 3.019 -14.517 -5.590 1.00 93.81 432 ARG A O 1
ATOM 3442 N N . PRO A 1 433 ? 1.530 -13.252 -6.702 1.00 94.44 433 PRO A N 1
ATOM 3443 C CA . PRO A 1 433 ? 1.912 -12.010 -6.030 1.00 94.44 433 PRO A CA 1
ATOM 3444 C C . PRO A 1 433 ? 1.844 -12.095 -4.498 1.00 94.44 433 PRO A C 1
ATOM 3446 O O . PRO A 1 433 ? 2.738 -11.590 -3.824 1.00 94.44 433 PRO A O 1
ATOM 3449 N N . GLU A 1 434 ? 0.827 -12.760 -3.945 1.00 92.12 434 GLU A N 1
ATOM 3450 C CA . GLU A 1 434 ? 0.665 -12.951 -2.501 1.00 92.12 434 GLU A CA 1
ATOM 3451 C C . GLU A 1 434 ? 1.759 -13.831 -1.875 1.00 92.12 434 GLU A C 1
ATOM 3453 O O . GLU A 1 434 ? 2.162 -13.571 -0.746 1.00 92.12 434 GLU A O 1
ATOM 3458 N N . GLU A 1 435 ? 2.326 -14.792 -2.613 1.00 93.62 435 GLU A N 1
ATOM 3459 C CA . GLU A 1 435 ? 3.433 -15.628 -2.123 1.00 93.62 435 GLU A CA 1
ATOM 3460 C C . GLU A 1 435 ? 4.718 -14.802 -1.978 1.00 93.62 435 GLU A C 1
ATOM 3462 O O . GLU A 1 435 ? 5.415 -14.880 -0.966 1.00 93.62 435 GLU A O 1
ATOM 3467 N N . LEU A 1 436 ? 5.018 -13.954 -2.969 1.00 96.56 436 LEU A N 1
ATOM 3468 C CA . LEU A 1 436 ? 6.154 -13.029 -2.894 1.00 96.56 436 LEU A CA 1
ATOM 3469 C C . LEU A 1 436 ? 5.937 -11.963 -1.815 1.00 96.56 436 LEU A C 1
ATOM 3471 O O . LEU A 1 436 ? 6.887 -11.573 -1.135 1.00 96.56 436 LEU A O 1
ATOM 3475 N N . MET A 1 437 ? 4.689 -11.521 -1.630 1.00 96.38 437 MET A N 1
ATOM 3476 C CA . MET A 1 437 ? 4.333 -10.610 -0.547 1.00 96.38 437 MET A CA 1
ATOM 3477 C C . MET A 1 437 ? 4.556 -11.261 0.822 1.00 96.38 437 MET A C 1
ATOM 3479 O O . MET A 1 437 ? 5.146 -10.624 1.686 1.00 96.38 437 MET A O 1
ATOM 3483 N N . ALA A 1 438 ? 4.171 -12.525 1.016 1.00 95.81 438 ALA A N 1
ATOM 3484 C CA . ALA A 1 438 ? 4.395 -13.245 2.270 1.00 95.81 438 ALA A CA 1
ATOM 3485 C C . ALA A 1 438 ? 5.890 -13.356 2.613 1.00 95.81 438 ALA A C 1
ATOM 3487 O O . ALA A 1 438 ? 6.296 -13.103 3.749 1.00 95.81 438 ALA A O 1
ATOM 3488 N N . LEU A 1 439 ? 6.737 -13.654 1.618 1.00 96.75 439 LEU A N 1
ATOM 3489 C CA . LEU A 1 439 ? 8.195 -13.677 1.789 1.00 96.75 439 LEU A CA 1
ATOM 3490 C C . LEU A 1 439 ? 8.746 -12.306 2.206 1.00 96.75 439 LEU A C 1
ATOM 3492 O O . LEU A 1 439 ? 9.560 -12.216 3.126 1.00 96.75 439 LEU A O 1
ATOM 3496 N N . TYR A 1 440 ? 8.278 -11.238 1.558 1.00 97.88 440 TYR A N 1
ATOM 3497 C CA . TYR A 1 440 ? 8.666 -9.873 1.899 1.00 97.88 440 TYR A CA 1
ATOM 3498 C C . TYR A 1 440 ? 8.190 -9.460 3.301 1.00 97.88 440 TYR A C 1
ATOM 3500 O O . TYR A 1 440 ? 8.964 -8.904 4.079 1.00 97.88 440 TYR A O 1
ATOM 3508 N N . VAL A 1 441 ? 6.944 -9.777 3.664 1.00 96.81 441 VAL A N 1
ATOM 3509 C CA . VAL A 1 441 ? 6.402 -9.520 5.005 1.00 96.81 441 VAL A CA 1
ATOM 3510 C C . VAL A 1 441 ? 7.217 -10.266 6.054 1.00 96.81 441 VAL A C 1
ATOM 3512 O O . VAL A 1 441 ? 7.613 -9.667 7.048 1.00 96.81 441 VAL A O 1
ATOM 3515 N N . LYS A 1 442 ? 7.568 -11.533 5.817 1.00 95.81 442 LYS A N 1
ATOM 3516 C CA . LYS A 1 442 ? 8.433 -12.298 6.724 1.00 95.81 442 LYS A CA 1
ATOM 3517 C C . LYS A 1 442 ? 9.779 -11.605 6.966 1.00 95.81 442 LYS A C 1
ATOM 3519 O O . LYS A 1 442 ? 10.271 -11.609 8.093 1.00 95.81 442 LYS A O 1
ATOM 3524 N N . HIS A 1 443 ? 10.356 -10.966 5.945 1.00 96.50 443 HIS A N 1
ATOM 3525 C CA . HIS A 1 443 ? 11.557 -10.143 6.105 1.00 96.50 443 HIS A CA 1
ATOM 3526 C C . HIS A 1 443 ? 11.308 -8.891 6.966 1.00 96.50 443 HIS A C 1
ATOM 3528 O O . HIS A 1 443 ? 12.100 -8.614 7.864 1.00 96.50 443 HIS A O 1
ATOM 3534 N N . LEU A 1 444 ? 10.201 -8.169 6.755 1.00 96.06 444 LEU A N 1
ATOM 3535 C CA . LEU A 1 444 ? 9.830 -7.025 7.601 1.00 96.06 444 LEU A CA 1
ATOM 3536 C C . LEU A 1 444 ? 9.661 -7.427 9.073 1.00 96.06 444 LEU A C 1
ATOM 3538 O O . LEU A 1 444 ? 10.140 -6.743 9.973 1.00 96.06 444 LEU A O 1
ATOM 3542 N N . ILE A 1 445 ? 9.003 -8.551 9.334 1.00 94.88 445 ILE A N 1
ATOM 3543 C CA . ILE A 1 445 ? 8.789 -9.060 10.693 1.00 94.88 445 ILE A CA 1
ATOM 3544 C C . ILE A 1 445 ? 10.094 -9.479 11.350 1.00 94.88 445 ILE A C 1
ATOM 3546 O O . ILE A 1 445 ? 10.296 -9.211 12.534 1.00 94.88 445 ILE A O 1
ATOM 3550 N N . ARG A 1 446 ? 11.003 -10.084 10.584 1.00 93.31 446 ARG A N 1
ATOM 3551 C CA . ARG A 1 446 ? 12.350 -10.382 11.062 1.00 93.31 446 ARG A CA 1
ATOM 3552 C C . ARG A 1 446 ? 13.081 -9.106 11.479 1.00 93.31 446 ARG A C 1
ATOM 3554 O O . ARG A 1 446 ? 13.597 -9.070 12.587 1.00 93.31 446 ARG A O 1
ATOM 3561 N N . ASN A 1 447 ? 13.067 -8.060 10.647 1.00 91.06 447 ASN A N 1
ATOM 3562 C CA . ASN A 1 447 ? 13.682 -6.772 10.991 1.00 91.06 447 ASN A CA 1
ATOM 3563 C C . ASN A 1 447 ? 13.067 -6.184 12.272 1.00 91.06 447 ASN A C 1
ATOM 3565 O O . ASN A 1 447 ? 13.791 -5.713 13.141 1.00 91.06 447 ASN A O 1
ATOM 3569 N N . ALA A 1 448 ? 11.739 -6.253 12.408 1.00 92.56 448 ALA A N 1
ATOM 3570 C CA . ALA A 1 448 ? 11.047 -5.784 13.604 1.00 92.56 448 ALA A CA 1
ATOM 3571 C C . ALA A 1 448 ? 11.423 -6.576 14.859 1.00 92.56 448 ALA A C 1
ATOM 3573 O O . ALA A 1 448 ? 11.660 -5.983 15.907 1.00 92.56 448 ALA A O 1
ATOM 3574 N N . SER A 1 449 ? 11.515 -7.899 14.743 1.00 90.56 449 SER A N 1
ATOM 3575 C CA . SER A 1 449 ? 11.862 -8.767 15.869 1.00 90.56 449 SER A CA 1
ATOM 3576 C C . SER A 1 449 ? 13.324 -8.586 16.293 1.00 90.56 449 SER A C 1
ATOM 3578 O O . SER A 1 449 ? 13.620 -8.534 17.482 1.00 90.56 449 SER A O 1
ATOM 3580 N N . GLU A 1 450 ? 14.237 -8.412 15.327 1.00 90.62 450 GLU A N 1
ATOM 3581 C CA . GLU A 1 450 ? 15.646 -8.070 15.577 1.00 90.62 450 GLU A CA 1
ATOM 3582 C C . GLU A 1 450 ? 15.775 -6.701 16.270 1.00 90.62 450 GLU A C 1
ATOM 3584 O O . GLU A 1 450 ? 16.518 -6.579 17.240 1.00 90.62 450 GLU A O 1
ATOM 3589 N N . PHE A 1 451 ? 15.024 -5.688 15.821 1.00 89.12 451 PHE A N 1
ATOM 3590 C CA . PHE A 1 451 ? 15.032 -4.346 16.415 1.00 89.12 451 PHE A CA 1
ATOM 3591 C C . PHE A 1 451 ? 14.510 -4.338 17.858 1.00 89.12 451 PHE A C 1
ATOM 3593 O O . PHE A 1 451 ? 15.091 -3.690 18.724 1.00 89.12 451 PHE A O 1
ATOM 3600 N N . LEU A 1 452 ? 13.415 -5.058 18.114 1.00 87.81 452 LEU A N 1
ATOM 3601 C CA . LEU A 1 452 ? 12.774 -5.125 19.430 1.00 87.81 452 LEU A CA 1
ATOM 3602 C C . LEU A 1 452 ? 13.449 -6.121 20.380 1.00 87.81 452 LEU A C 1
ATOM 3604 O O . LEU A 1 452 ? 13.146 -6.117 21.570 1.00 87.81 452 LEU A O 1
ATOM 3608 N N . ASN A 1 453 ? 14.343 -6.972 19.864 1.00 87.56 453 ASN A N 1
ATOM 3609 C CA . ASN A 1 453 ? 14.916 -8.113 20.577 1.00 87.56 453 ASN A CA 1
ATOM 3610 C C . ASN A 1 453 ? 13.841 -9.064 21.158 1.00 87.56 453 ASN A C 1
ATOM 3612 O O . ASN A 1 453 ? 14.040 -9.683 22.203 1.00 87.56 453 ASN A O 1
ATOM 3616 N N . GLU A 1 454 ? 12.692 -9.167 20.480 1.00 84.00 454 GLU A N 1
ATOM 3617 C CA . GLU A 1 454 ? 11.514 -9.945 20.885 1.00 84.00 454 GLU A CA 1
ATOM 3618 C C . GLU A 1 454 ? 10.714 -10.411 19.657 1.00 84.00 454 GLU A C 1
ATOM 3620 O O . GLU A 1 454 ? 10.708 -9.745 18.623 1.00 84.00 454 GLU A O 1
ATOM 3625 N N . ASP A 1 455 ? 9.983 -11.525 19.770 1.00 82.81 455 ASP A N 1
ATOM 3626 C CA . ASP A 1 455 ? 9.133 -12.023 18.681 1.00 82.81 455 ASP A CA 1
ATOM 3627 C C . ASP A 1 455 ? 7.911 -11.118 18.447 1.00 82.81 455 ASP A C 1
ATOM 3629 O O . ASP A 1 455 ? 7.047 -10.965 19.323 1.00 82.81 455 ASP A O 1
ATOM 3633 N N . VAL A 1 456 ? 7.781 -10.599 17.222 1.00 86.50 456 VAL A N 1
ATOM 3634 C CA . VAL A 1 456 ? 6.584 -9.881 16.759 1.00 86.50 456 VAL A CA 1
ATOM 3635 C C . VAL A 1 456 ? 5.597 -10.861 16.134 1.00 86.50 456 VAL A C 1
ATOM 3637 O O . VAL A 1 456 ? 5.892 -11.483 15.117 1.00 86.50 456 VAL A O 1
ATOM 3640 N N . ILE A 1 457 ? 4.399 -10.960 16.714 1.00 84.44 457 ILE A N 1
ATOM 3641 C CA . ILE A 1 457 ? 3.350 -11.895 16.259 1.00 84.44 457 ILE A CA 1
ATOM 3642 C C . ILE A 1 457 ? 2.035 -11.210 15.865 1.00 84.44 457 ILE A C 1
ATOM 3644 O O . ILE A 1 457 ? 1.166 -11.848 15.274 1.00 84.44 457 ILE A O 1
ATOM 3648 N N . ASN A 1 458 ? 1.878 -9.919 16.169 1.00 86.44 458 ASN A N 1
ATOM 3649 C CA . ASN A 1 458 ? 0.662 -9.149 15.910 1.00 86.44 458 ASN A CA 1
ATOM 3650 C C . ASN A 1 458 ? 0.979 -7.883 15.105 1.00 86.44 458 ASN A C 1
ATOM 3652 O O . ASN A 1 458 ? 1.991 -7.224 15.348 1.00 86.44 458 ASN A O 1
ATOM 3656 N N . ALA A 1 459 ? 0.091 -7.500 14.186 1.00 91.69 459 ALA A N 1
ATOM 3657 C CA . ALA A 1 459 ? 0.233 -6.242 13.458 1.00 91.69 459 ALA A CA 1
ATOM 3658 C C . ALA A 1 459 ? -1.107 -5.592 13.094 1.00 91.69 459 ALA A C 1
ATOM 3660 O O . ALA A 1 459 ? -2.097 -6.272 12.811 1.00 91.69 459 ALA A O 1
ATOM 3661 N N . VAL A 1 460 ? -1.107 -4.261 13.035 1.00 91.56 460 VAL A N 1
ATOM 3662 C CA . VAL A 1 460 ? -2.084 -3.478 12.269 1.00 91.56 460 VAL A CA 1
ATOM 3663 C C . VAL A 1 460 ? -1.435 -3.106 10.945 1.00 91.56 460 VAL A C 1
ATOM 3665 O O . VAL A 1 460 ? -0.331 -2.564 10.921 1.00 91.56 460 VAL A O 1
ATOM 3668 N N . VAL A 1 461 ? -2.113 -3.406 9.841 1.00 94.94 461 VAL A N 1
ATOM 3669 C CA . VAL A 1 461 ? -1.551 -3.282 8.490 1.00 94.94 461 VAL A CA 1
ATOM 3670 C C . VAL A 1 461 ? -2.351 -2.265 7.695 1.00 94.94 461 VAL A C 1
ATOM 3672 O O . VAL A 1 461 ? -3.579 -2.363 7.630 1.00 94.94 461 VAL A O 1
ATOM 3675 N N . THR A 1 462 ? -1.670 -1.304 7.073 1.00 89.25 462 THR A N 1
ATOM 3676 C CA . THR A 1 462 ? -2.335 -0.303 6.235 1.00 89.25 462 THR A CA 1
ATOM 3677 C C . THR A 1 462 ? -2.629 -0.822 4.832 1.00 89.25 462 THR A C 1
ATOM 3679 O O . THR A 1 462 ? -1.898 -1.641 4.267 1.00 89.25 462 THR A O 1
ATOM 3682 N N . ILE A 1 463 ? -3.733 -0.344 4.266 1.00 85.50 463 ILE A N 1
ATOM 3683 C CA . ILE A 1 463 ? -4.164 -0.640 2.903 1.00 85.50 463 ILE A CA 1
ATOM 3684 C C . ILE A 1 463 ? -4.810 0.596 2.258 1.00 85.50 463 ILE A C 1
ATOM 3686 O O . ILE A 1 463 ? -5.433 1.396 2.960 1.00 85.50 463 ILE A O 1
ATOM 3690 N N . PRO A 1 464 ? -4.757 0.735 0.924 1.00 76.88 464 PRO A N 1
ATOM 3691 C CA . PRO A 1 464 ? -5.453 1.805 0.224 1.00 76.88 464 PRO A CA 1
ATOM 3692 C C . PRO A 1 464 ? -6.964 1.683 0.412 1.00 76.88 464 PRO A C 1
ATOM 3694 O O . PRO A 1 464 ? -7.508 0.573 0.465 1.00 76.88 464 PRO A O 1
ATOM 3697 N N . THR A 1 465 ? -7.675 2.809 0.430 1.00 74.00 465 THR A N 1
ATOM 3698 C CA . THR A 1 465 ? -9.137 2.802 0.617 1.00 74.00 465 THR A CA 1
ATOM 3699 C C . THR A 1 465 ? -9.843 1.966 -0.451 1.00 74.00 465 THR A C 1
ATOM 3701 O O . THR A 1 465 ? -10.769 1.210 -0.144 1.00 74.00 465 THR A O 1
ATOM 3704 N N . TYR A 1 466 ? -9.354 2.045 -1.691 1.00 72.88 466 TYR A N 1
ATOM 3705 C CA . TYR A 1 466 ? -9.914 1.388 -2.874 1.00 72.88 466 TYR A CA 1
ATOM 3706 C C . TYR A 1 466 ? -9.550 -0.094 -3.017 1.00 72.88 466 TYR A C 1
ATOM 3708 O O . TYR A 1 466 ? -9.876 -0.706 -4.035 1.00 72.88 466 TYR A O 1
ATOM 3716 N N . PHE A 1 467 ? -8.875 -0.696 -2.032 1.00 75.56 467 PHE A N 1
ATOM 3717 C CA . PHE A 1 467 ? -8.645 -2.138 -2.050 1.00 75.56 467 PHE A CA 1
ATOM 3718 C C . PHE A 1 467 ? -9.967 -2.908 -2.026 1.00 75.56 467 PHE A C 1
ATOM 3720 O O . PHE A 1 467 ? -10.770 -2.780 -1.095 1.00 75.56 467 PHE A O 1
ATOM 3727 N N . THR A 1 468 ? -10.143 -3.751 -3.043 1.00 74.69 468 THR A N 1
ATOM 3728 C CA . THR A 1 468 ? -11.269 -4.682 -3.176 1.00 74.69 468 THR A CA 1
ATOM 3729 C C . THR A 1 468 ? -11.256 -5.734 -2.059 1.00 74.69 468 THR A C 1
ATOM 3731 O O . THR A 1 468 ? -10.193 -6.003 -1.489 1.00 74.69 468 THR A O 1
ATOM 3734 N N . PRO A 1 469 ? -12.392 -6.392 -1.758 1.00 77.69 469 PRO A N 1
ATOM 3735 C CA . PRO A 1 469 ? -12.432 -7.485 -0.782 1.00 77.69 469 PRO A CA 1
ATOM 3736 C C . PRO A 1 469 ? -11.377 -8.569 -1.044 1.00 77.69 469 PRO A C 1
ATOM 3738 O O . PRO A 1 469 ? -10.681 -8.978 -0.119 1.00 77.69 469 PRO A O 1
ATOM 3741 N N . THR A 1 470 ? -11.169 -8.947 -2.310 1.00 78.50 470 THR A N 1
ATOM 3742 C CA . THR A 1 470 ? -10.125 -9.901 -2.714 1.00 78.50 470 THR A CA 1
ATOM 3743 C C . THR A 1 470 ? -8.723 -9.413 -2.342 1.00 78.50 470 THR A C 1
ATOM 3745 O O . THR A 1 470 ? -7.942 -10.162 -1.767 1.00 78.50 470 THR A O 1
ATOM 3748 N N . GLN A 1 471 ? -8.393 -8.147 -2.606 1.00 81.12 471 GLN A N 1
ATOM 3749 C CA . GLN A 1 471 ? -7.083 -7.579 -2.261 1.00 81.12 471 GLN A CA 1
ATOM 3750 C C . GLN A 1 471 ? -6.859 -7.485 -0.750 1.00 81.12 471 GLN A C 1
ATOM 3752 O O . GLN A 1 471 ? -5.757 -7.759 -0.276 1.00 81.12 471 GLN A O 1
ATOM 3757 N N . ARG A 1 472 ? -7.901 -7.132 0.012 1.00 84.56 472 ARG A N 1
ATOM 3758 C CA . ARG A 1 472 ? -7.873 -7.127 1.483 1.00 84.56 472 ARG A CA 1
ATOM 3759 C C . ARG A 1 472 ? -7.614 -8.530 2.026 1.00 84.56 472 ARG A C 1
ATOM 3761 O O . ARG A 1 472 ? -6.733 -8.701 2.865 1.00 84.56 472 ARG A O 1
ATOM 3768 N N . HIS A 1 473 ? -8.334 -9.523 1.507 1.00 81.69 473 HIS A N 1
ATOM 3769 C CA . HIS A 1 473 ? -8.165 -10.921 1.885 1.00 81.69 473 HIS A CA 1
ATOM 3770 C C . HIS A 1 473 ? -6.747 -11.418 1.585 1.00 81.69 473 HIS A C 1
ATOM 3772 O O . HIS A 1 473 ? -6.049 -11.815 2.510 1.00 81.69 473 HIS A O 1
ATOM 3778 N N . LEU A 1 474 ? -6.275 -11.285 0.341 1.00 85.88 474 LEU A N 1
ATOM 3779 C CA . LEU A 1 474 ? -4.936 -11.740 -0.061 1.00 85.88 474 LEU A CA 1
ATOM 3780 C C . LEU A 1 474 ? -3.812 -11.035 0.705 1.00 85.88 474 LEU A C 1
ATOM 3782 O O . LEU A 1 474 ? -2.772 -11.630 0.971 1.00 85.88 474 LEU A O 1
ATOM 3786 N N . THR A 1 475 ? -4.018 -9.771 1.089 1.00 87.69 475 THR A N 1
ATOM 3787 C CA . THR A 1 475 ? -3.079 -9.074 1.976 1.00 87.69 475 THR A CA 1
ATOM 3788 C C . THR A 1 475 ? -3.054 -9.761 3.339 1.00 87.69 475 THR A C 1
ATOM 3790 O O . THR A 1 475 ? -1.982 -10.124 3.806 1.00 87.69 475 THR A O 1
ATOM 3793 N N . LYS A 1 476 ? -4.215 -10.005 3.964 1.00 87.19 476 LYS A N 1
ATOM 3794 C CA . LYS A 1 476 ? -4.300 -10.711 5.253 1.00 87.19 476 LYS A CA 1
ATOM 3795 C C . LYS A 1 476 ? -3.673 -12.108 5.189 1.00 87.19 476 LYS A C 1
ATOM 3797 O O . LYS A 1 476 ? -2.965 -12.484 6.118 1.00 87.19 476 LYS A O 1
ATOM 3802 N N . GLU A 1 477 ? -3.888 -12.840 4.098 1.00 86.00 477 GLU A N 1
ATOM 3803 C CA . GLU A 1 477 ? -3.276 -14.154 3.884 1.00 86.00 477 GLU A CA 1
ATOM 3804 C C . GLU A 1 477 ? -1.751 -14.084 3.806 1.00 86.00 477 GLU A C 1
ATOM 3806 O O . GLU A 1 477 ? -1.080 -14.847 4.490 1.00 86.00 477 GLU A O 1
ATOM 3811 N N . ALA A 1 478 ? -1.187 -13.115 3.078 1.00 91.12 478 ALA A N 1
ATOM 3812 C CA . ALA A 1 478 ? 0.264 -12.949 3.010 1.00 91.12 478 ALA A CA 1
ATOM 3813 C C . ALA A 1 478 ? 0.899 -12.709 4.397 1.00 91.12 478 ALA A C 1
ATOM 3815 O O . ALA A 1 478 ? 1.996 -13.195 4.673 1.00 91.12 478 ALA A O 1
ATOM 3816 N N . PHE A 1 479 ? 0.210 -11.990 5.292 1.00 91.75 479 PHE A N 1
ATOM 3817 C CA . PHE A 1 479 ? 0.649 -11.821 6.683 1.00 91.75 479 PHE A CA 1
ATOM 3818 C C . PHE A 1 479 ? 0.487 -13.095 7.513 1.00 91.75 479 PHE A C 1
ATOM 3820 O O . PHE A 1 479 ? 1.388 -13.439 8.278 1.00 91.75 479 PHE A O 1
ATOM 3827 N N . HIS A 1 480 ? -0.625 -13.807 7.342 1.00 84.88 480 HIS A N 1
ATOM 3828 C CA . HIS A 1 480 ? -0.849 -15.089 8.001 1.00 84.88 480 HIS A CA 1
ATOM 3829 C C . HIS A 1 480 ? 0.244 -16.105 7.631 1.00 84.88 480 HIS A C 1
ATOM 3831 O O . HIS A 1 480 ? 0.832 -16.730 8.514 1.00 84.88 480 HIS A O 1
ATOM 3837 N N . ASP A 1 481 ? 0.595 -16.201 6.348 1.00 84.69 481 ASP A N 1
ATOM 3838 C CA . ASP A 1 481 ? 1.656 -17.079 5.842 1.00 84.69 481 ASP A CA 1
ATOM 3839 C C . ASP A 1 481 ? 3.052 -16.664 6.337 1.00 84.69 481 ASP A C 1
ATOM 3841 O O . ASP A 1 481 ? 3.951 -17.498 6.479 1.00 84.69 481 ASP A O 1
ATOM 3845 N N . ALA A 1 482 ? 3.232 -15.383 6.670 1.00 87.44 482 ALA A N 1
ATOM 3846 C CA . ALA A 1 482 ? 4.423 -14.875 7.346 1.00 87.44 482 ALA A CA 1
ATOM 3847 C C . ALA A 1 482 ? 4.434 -15.139 8.868 1.00 87.44 482 ALA A C 1
ATOM 3849 O O . ALA A 1 482 ? 5.416 -14.802 9.530 1.00 87.44 482 ALA A O 1
ATOM 3850 N N . GLY A 1 483 ? 3.387 -15.758 9.425 1.00 82.56 483 GLY A N 1
ATOM 3851 C CA . GLY A 1 483 ? 3.260 -16.071 10.851 1.00 82.56 483 GLY A CA 1
ATOM 3852 C C . GLY A 1 483 ? 2.697 -14.933 11.704 1.00 82.56 483 GLY A C 1
ATOM 3853 O O . GLY A 1 483 ? 2.851 -14.967 12.923 1.00 82.56 483 GLY A O 1
ATOM 3854 N N . ILE A 1 484 ? 2.057 -13.937 11.085 1.00 87.12 484 ILE A N 1
ATOM 3855 C CA . ILE A 1 484 ? 1.515 -12.758 11.766 1.00 87.12 484 ILE A CA 1
ATOM 3856 C C . ILE A 1 484 ? -0.000 -12.794 11.840 1.00 87.12 484 ILE A C 1
ATOM 3858 O O . ILE A 1 484 ? -0.701 -12.950 10.840 1.00 87.12 484 ILE A O 1
ATOM 3862 N N . ASN A 1 485 ? -0.509 -12.527 13.036 1.00 83.94 485 ASN A N 1
ATOM 3863 C CA . ASN A 1 485 ? -1.906 -12.219 13.252 1.00 83.94 485 ASN A CA 1
ATOM 3864 C C . ASN A 1 485 ? -2.190 -10.747 12.906 1.00 83.94 485 ASN A C 1
ATOM 3866 O O . ASN A 1 485 ? -1.735 -9.821 13.586 1.00 83.94 485 ASN A O 1
ATOM 3870 N N . VAL A 1 486 ? -2.962 -10.523 11.842 1.00 84.94 486 VAL A N 1
ATOM 3871 C CA . VAL A 1 486 ? -3.435 -9.183 11.473 1.00 84.94 486 VAL A CA 1
ATOM 3872 C C . VAL A 1 486 ? -4.603 -8.805 12.378 1.00 84.94 486 VAL A C 1
ATOM 3874 O O . VAL A 1 486 ? -5.735 -9.231 12.143 1.00 84.94 486 VAL A O 1
ATOM 3877 N N . LEU A 1 487 ? -4.326 -7.969 13.381 1.00 83.31 487 LEU A N 1
ATOM 3878 C CA . LEU A 1 487 ? -5.325 -7.448 14.317 1.00 83.31 487 LEU A CA 1
ATOM 3879 C C . LEU A 1 487 ? -6.384 -6.621 13.587 1.00 83.31 487 LEU A C 1
ATOM 3881 O O . LEU A 1 487 ? -7.578 -6.736 13.856 1.00 83.31 487 LEU A O 1
ATOM 3885 N N . ARG A 1 488 ? -5.937 -5.774 12.652 1.00 84.62 488 ARG A N 1
ATOM 3886 C CA . ARG A 1 488 ? -6.811 -4.933 11.836 1.00 84.62 488 ARG A CA 1
ATOM 3887 C C . ARG A 1 488 ? -6.130 -4.527 10.536 1.00 84.62 488 ARG A C 1
ATOM 3889 O O . ARG A 1 488 ? -4.969 -4.122 10.533 1.00 84.62 488 ARG A O 1
ATOM 3896 N N . LEU A 1 489 ? -6.889 -4.587 9.445 1.00 85.38 489 LEU A N 1
ATOM 3897 C CA . LEU A 1 489 ? -6.569 -3.844 8.231 1.00 85.38 489 LEU A CA 1
ATOM 3898 C C . LEU A 1 489 ? -7.088 -2.414 8.399 1.00 85.38 489 LEU A C 1
ATOM 3900 O O . LEU A 1 489 ? -8.263 -2.216 8.718 1.00 85.38 489 LEU A O 1
ATOM 3904 N N . LEU A 1 490 ? -6.218 -1.432 8.203 1.00 84.81 490 LEU A N 1
ATOM 3905 C CA . LEU A 1 490 ? -6.512 -0.020 8.412 1.00 84.81 490 LEU A CA 1
ATOM 3906 C C . LEU A 1 490 ? -6.407 0.727 7.085 1.00 84.81 490 LEU A C 1
ATOM 3908 O O . LEU A 1 490 ? -5.400 0.616 6.394 1.00 84.81 490 LEU A O 1
ATOM 3912 N N . ASN A 1 491 ? -7.433 1.488 6.709 1.00 84.00 491 ASN A N 1
ATOM 3913 C CA . ASN A 1 491 ? -7.323 2.318 5.511 1.00 84.00 491 ASN A CA 1
ATOM 3914 C C . ASN A 1 491 ? -6.251 3.397 5.748 1.00 84.00 491 ASN A C 1
ATOM 3916 O O . ASN A 1 491 ? -6.240 4.022 6.808 1.00 84.00 491 ASN A O 1
ATOM 3920 N N . GLU A 1 492 ? -5.377 3.625 4.772 1.00 82.88 492 GLU A N 1
ATOM 3921 C CA . GLU A 1 492 ? -4.302 4.628 4.819 1.00 82.88 492 GLU A CA 1
ATOM 3922 C C . GLU A 1 492 ? -4.786 6.028 5.268 1.00 82.88 492 GLU A C 1
ATOM 3924 O O . GLU A 1 492 ? -4.211 6.554 6.227 1.00 82.88 492 GLU A O 1
ATOM 3929 N N . PRO A 1 493 ? -5.889 6.607 4.740 1.00 78.38 493 PRO A N 1
ATOM 3930 C CA . PRO A 1 493 ? -6.380 7.897 5.236 1.00 78.38 493 PRO A CA 1
ATOM 3931 C C . PRO A 1 493 ? -6.906 7.840 6.676 1.00 78.38 493 PRO A C 1
ATOM 3933 O O . PRO A 1 493 ? -6.747 8.805 7.421 1.00 78.38 493 PRO A O 1
ATOM 3936 N N . THR A 1 494 ? -7.480 6.712 7.109 1.00 82.88 494 THR A N 1
ATOM 3937 C CA . THR A 1 494 ? -7.906 6.512 8.505 1.00 82.88 494 THR A CA 1
ATOM 3938 C C . THR A 1 494 ? -6.691 6.420 9.434 1.00 82.88 494 THR A C 1
ATOM 3940 O O . THR A 1 494 ? -6.705 6.977 10.531 1.00 82.88 494 THR A O 1
ATOM 3943 N N . ALA A 1 495 ? -5.608 5.772 8.993 1.00 86.00 495 ALA A N 1
ATOM 3944 C CA . ALA A 1 495 ? -4.340 5.759 9.718 1.00 86.00 495 ALA A CA 1
ATOM 3945 C C . ALA A 1 495 ? -3.771 7.175 9.845 1.00 86.00 495 ALA A C 1
ATOM 3947 O O . ALA A 1 495 ? -3.403 7.616 10.932 1.00 86.00 495 ALA A O 1
ATOM 3948 N N . ALA A 1 496 ? -3.771 7.928 8.753 1.00 84.00 496 ALA A N 1
ATOM 3949 C CA . ALA A 1 496 ? -3.278 9.289 8.771 1.00 84.00 496 ALA A CA 1
ATOM 3950 C C . ALA A 1 496 ? -4.125 10.218 9.662 1.00 84.00 496 ALA A C 1
ATOM 3952 O O . ALA A 1 496 ? -3.571 11.036 10.397 1.00 84.00 496 ALA A O 1
ATOM 3953 N N . ALA A 1 497 ? -5.448 10.030 9.687 1.00 84.00 497 ALA A N 1
ATOM 3954 C CA . ALA A 1 497 ? -6.348 10.710 10.615 1.00 84.00 497 ALA A CA 1
ATOM 3955 C C . ALA A 1 497 ? -6.030 10.376 12.084 1.00 84.00 497 ALA A C 1
ATOM 3957 O O . ALA A 1 497 ? -5.959 11.279 12.916 1.00 84.00 497 ALA A O 1
ATOM 3958 N N . LEU A 1 498 ? -5.773 9.099 12.395 1.00 84.75 498 LEU A N 1
ATOM 3959 C CA . LEU A 1 498 ? -5.370 8.646 13.731 1.00 84.75 498 LEU A CA 1
ATOM 3960 C C . LEU A 1 498 ? -4.051 9.260 14.198 1.00 84.75 498 LEU A C 1
ATOM 3962 O O . LEU A 1 498 ? -3.918 9.620 15.365 1.00 84.75 498 LEU A O 1
ATOM 3966 N N . ALA A 1 499 ? -3.081 9.390 13.297 1.00 86.19 499 ALA A N 1
ATOM 3967 C CA . ALA A 1 499 ? -1.842 10.089 13.601 1.00 86.19 499 ALA A CA 1
ATOM 3968 C C . ALA A 1 499 ? -2.069 11.594 13.778 1.00 86.19 499 ALA A C 1
ATOM 3970 O O . ALA A 1 499 ? -1.451 12.200 14.644 1.00 86.19 499 ALA A O 1
ATOM 3971 N N . TYR A 1 500 ? -2.951 12.209 12.986 1.00 84.19 500 TYR A N 1
ATOM 3972 C CA . TYR A 1 500 ? -3.231 13.642 13.078 1.00 84.19 500 TYR A CA 1
ATOM 3973 C C . TYR A 1 500 ? -3.870 14.039 14.414 1.00 84.19 500 TYR A C 1
ATOM 3975 O O . TYR A 1 500 ? -3.484 15.035 15.011 1.00 84.19 500 TYR A O 1
ATOM 3983 N N . ILE A 1 501 ? -4.829 13.274 14.915 1.00 83.19 501 ILE A N 1
ATOM 3984 C CA . ILE A 1 501 ? -5.497 13.595 16.186 1.00 83.19 501 ILE A CA 1
ATOM 3985 C C . ILE A 1 501 ? -4.637 13.326 17.423 1.00 83.19 501 ILE A C 1
ATOM 3987 O O . ILE A 1 501 ? -4.904 13.875 18.491 1.00 83.19 501 ILE A O 1
ATOM 3991 N N . ASP A 1 502 ? -3.567 12.546 17.274 1.00 81.75 502 ASP A N 1
ATOM 3992 C CA . ASP A 1 502 ? -2.548 12.403 18.307 1.00 81.75 502 ASP A CA 1
ATOM 3993 C C . ASP A 1 502 ? -1.901 13.770 18.600 1.00 81.75 502 ASP A C 1
ATOM 3995 O O . ASP A 1 502 ? -1.402 14.463 17.705 1.00 81.75 502 ASP A O 1
ATOM 3999 N N . GLY A 1 503 ? -1.970 14.201 19.861 1.00 77.31 503 GLY A N 1
ATOM 4000 C CA . GLY A 1 503 ? -1.491 15.513 20.303 1.00 77.31 503 GLY A CA 1
ATOM 4001 C C . GLY A 1 503 ? -2.366 16.714 19.907 1.00 77.31 503 GLY A C 1
ATOM 4002 O O . GLY A 1 503 ? -1.883 17.846 19.952 1.00 77.31 503 GLY A O 1
ATOM 4003 N N . ILE A 1 504 ? -3.625 16.514 19.496 1.00 83.44 504 ILE A N 1
ATOM 4004 C CA . ILE A 1 504 ? -4.588 17.617 19.319 1.00 83.44 504 ILE A CA 1
ATOM 4005 C C . ILE A 1 504 ? -5.155 18.059 20.685 1.00 83.44 504 ILE A C 1
ATOM 4007 O O . ILE A 1 504 ? -5.571 17.204 21.463 1.00 83.44 504 ILE A O 1
ATOM 4011 N N . PRO A 1 505 ? -5.204 19.371 21.003 1.00 84.75 505 PRO A N 1
ATOM 4012 C CA . PRO A 1 505 ? -5.764 19.850 22.268 1.00 84.75 505 PRO A CA 1
ATOM 4013 C C . PRO A 1 505 ? -7.250 19.516 22.445 1.00 84.75 505 PRO A C 1
ATOM 4015 O O . PRO A 1 505 ? -8.021 19.508 21.477 1.00 84.75 505 PRO A O 1
ATOM 4018 N N . GLU A 1 506 ? -7.677 19.343 23.697 1.00 84.94 506 GLU A N 1
ATOM 4019 C CA . GLU A 1 506 ? -9.100 19.330 24.044 1.00 84.94 506 GLU A CA 1
ATOM 4020 C C . GLU A 1 506 ? -9.800 20.618 23.583 1.00 84.94 506 GLU A C 1
ATOM 4022 O O . GLU A 1 506 ? -9.199 21.689 23.507 1.00 84.94 506 GLU A O 1
ATOM 4027 N N . GLY A 1 507 ? -11.081 20.503 23.223 1.00 84.44 507 GLY A N 1
ATOM 4028 C CA . GLY A 1 507 ? -11.867 21.618 22.686 1.00 84.44 507 GLY A CA 1
ATOM 4029 C C . GLY A 1 507 ? -11.588 21.963 21.217 1.00 84.44 507 GLY A C 1
ATOM 4030 O O . GLY A 1 507 ? -12.261 22.835 20.671 1.00 84.44 507 GLY A O 1
ATOM 4031 N N . THR A 1 508 ? -10.649 21.282 20.549 1.00 87.88 508 THR A N 1
ATOM 4032 C CA . THR A 1 508 ? -10.450 21.442 19.099 1.00 87.88 508 THR A CA 1
ATOM 4033 C C . THR A 1 508 ? -11.699 20.998 18.341 1.00 87.88 508 THR A C 1
ATOM 4035 O O . THR A 1 508 ? -12.192 19.898 18.565 1.00 87.88 508 THR A O 1
ATOM 4038 N N . ASN A 1 509 ? -12.181 21.827 17.418 1.00 91.44 509 ASN A N 1
ATOM 4039 C CA . ASN A 1 509 ? -13.218 21.470 16.454 1.00 91.44 509 ASN A CA 1
ATOM 4040 C C . ASN A 1 509 ? -12.809 22.028 15.087 1.00 91.44 509 ASN A C 1
ATOM 4042 O O . ASN A 1 509 ? -12.760 23.248 14.918 1.00 91.44 509 ASN A O 1
ATOM 4046 N N . LYS A 1 510 ? -12.423 21.147 14.161 1.00 91.44 510 LYS A N 1
ATOM 4047 C CA . LYS A 1 510 ? -11.875 21.523 12.851 1.00 91.44 510 LYS A CA 1
ATOM 4048 C C . LYS A 1 510 ? -12.320 20.567 11.757 1.00 91.44 510 LYS A C 1
ATOM 4050 O O . LYS A 1 510 ? -12.391 19.358 11.976 1.00 91.44 510 LYS A O 1
ATOM 4055 N N . THR A 1 511 ? -12.505 21.114 10.560 1.00 92.94 511 THR A N 1
ATOM 4056 C CA . THR A 1 511 ? -12.632 20.336 9.327 1.00 92.94 511 THR A CA 1
ATOM 4057 C C . THR A 1 511 ? -11.301 20.331 8.583 1.00 92.94 511 THR A C 1
ATOM 4059 O O . THR A 1 511 ? -10.840 21.370 8.108 1.00 92.94 511 THR A O 1
ATOM 4062 N N . CYS A 1 512 ? -10.673 19.166 8.461 1.00 91.94 512 CYS A N 1
ATOM 4063 C CA . CYS A 1 512 ? -9.367 19.009 7.831 1.00 91.94 512 CYS A CA 1
ATOM 4064 C C . CYS A 1 512 ? -9.480 18.257 6.500 1.00 91.94 512 CYS A C 1
ATOM 4066 O O . CYS A 1 512 ? -10.197 17.263 6.404 1.00 91.94 512 CYS A O 1
ATOM 4068 N N . LEU A 1 513 ? -8.723 18.681 5.489 1.00 92.75 513 LEU A N 1
ATOM 4069 C CA . LEU A 1 513 ? -8.493 17.901 4.275 1.00 92.75 513 LEU A CA 1
ATOM 4070 C C . LEU A 1 513 ? -7.185 17.126 4.425 1.00 92.75 513 LEU A C 1
ATOM 4072 O O . LEU A 1 513 ? -6.109 17.719 4.480 1.00 92.75 513 LEU A O 1
ATOM 4076 N N . LEU A 1 514 ? -7.268 15.804 4.440 1.00 90.06 514 LEU A N 1
ATOM 4077 C CA . LEU A 1 514 ? -6.119 14.931 4.284 1.00 90.06 514 LEU A CA 1
ATOM 4078 C C . LEU A 1 514 ? -5.768 14.821 2.797 1.00 90.06 514 LEU A C 1
ATOM 4080 O O . LEU A 1 514 ? -6.615 14.424 1.999 1.00 90.06 514 LEU A O 1
ATOM 4084 N N . PHE A 1 515 ? -4.538 15.176 2.436 1.00 91.94 515 PHE A N 1
ATOM 4085 C CA . PHE A 1 515 ? -4.006 15.096 1.078 1.00 91.94 515 PHE A CA 1
ATOM 4086 C C . PHE A 1 515 ? -2.854 14.089 1.046 1.00 91.94 515 PHE A C 1
ATOM 4088 O O . PHE A 1 515 ? -1.736 14.430 1.434 1.00 91.94 515 PHE A O 1
ATOM 4095 N N . ASP A 1 516 ? -3.115 12.858 0.604 1.00 87.31 516 ASP A N 1
ATOM 4096 C CA . ASP A 1 516 ? -2.112 11.796 0.504 1.00 87.31 516 ASP A CA 1
ATOM 4097 C C . ASP A 1 516 ? -1.685 11.568 -0.946 1.00 87.31 516 ASP A C 1
ATOM 4099 O O . ASP A 1 516 ? -2.440 11.036 -1.756 1.00 87.31 516 ASP A O 1
ATOM 4103 N N . LEU A 1 517 ? -0.458 11.971 -1.281 1.00 88.62 517 LEU A N 1
ATOM 4104 C CA . L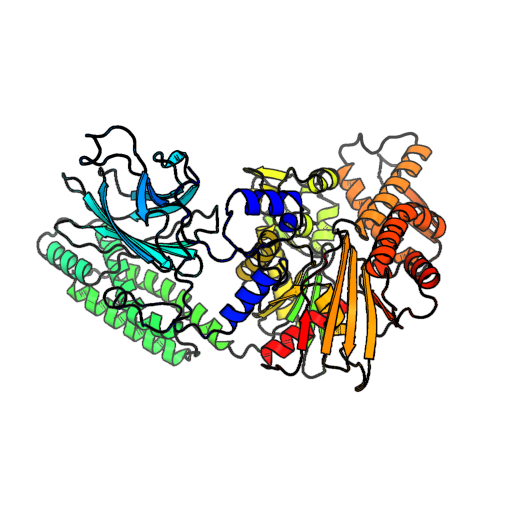EU A 1 517 ? 0.152 11.703 -2.582 1.00 88.62 517 LEU A CA 1
ATOM 4105 C C . LEU A 1 517 ? 1.363 10.788 -2.395 1.00 88.62 517 LEU A C 1
ATOM 4107 O O . LEU A 1 517 ? 2.497 11.224 -2.142 1.00 88.62 517 LEU A O 1
ATOM 4111 N N . GLY A 1 518 ? 1.106 9.490 -2.530 1.00 85.44 518 GLY A N 1
ATOM 4112 C CA . GLY A 1 518 ? 2.075 8.428 -2.322 1.00 85.44 518 GLY A CA 1
ATOM 4113 C C . GLY A 1 518 ? 2.969 8.149 -3.534 1.00 85.44 518 GLY A C 1
ATOM 4114 O O . GLY A 1 518 ? 3.154 8.959 -4.450 1.00 85.44 518 GLY A O 1
ATOM 4115 N N . GLY A 1 519 ? 3.571 6.957 -3.536 1.00 81.06 519 GLY A N 1
ATOM 4116 C CA . GLY A 1 519 ? 4.389 6.463 -4.651 1.00 81.06 519 GLY A CA 1
ATOM 4117 C C . GLY A 1 519 ? 3.568 5.915 -5.822 1.00 81.06 519 GLY A C 1
ATOM 4118 O O . GLY A 1 519 ? 4.056 5.888 -6.953 1.00 81.06 519 GLY A O 1
ATOM 4119 N N . GLY A 1 520 ? 2.323 5.503 -5.581 1.00 80.19 520 GLY A N 1
ATOM 4120 C CA . GLY A 1 520 ? 1.504 4.890 -6.623 1.00 80.19 520 GLY A CA 1
ATOM 4121 C C . GLY A 1 520 ? -0.001 5.092 -6.525 1.00 80.19 520 GLY A C 1
ATOM 4122 O O . GLY A 1 520 ? -0.676 4.605 -7.428 1.00 80.19 520 GLY A O 1
ATOM 4123 N N . THR A 1 521 ? -0.482 5.768 -5.482 1.00 82.44 521 THR A N 1
ATOM 4124 C CA . THR A 1 521 ? -1.882 6.144 -5.265 1.00 82.44 521 THR A CA 1
ATOM 4125 C C . THR A 1 521 ? -1.949 7.594 -4.789 1.00 82.44 521 THR A C 1
ATOM 4127 O O . THR A 1 521 ? -0.977 8.125 -4.231 1.00 82.44 521 THR A O 1
ATOM 4130 N N . PHE A 1 522 ? -3.096 8.213 -5.041 1.00 87.94 522 PHE A N 1
ATOM 4131 C CA . PHE A 1 522 ? -3.480 9.524 -4.555 1.00 87.94 522 PHE A CA 1
ATOM 4132 C C . PHE A 1 522 ? -4.809 9.383 -3.818 1.00 87.94 522 PHE A C 1
ATOM 4134 O O . PHE A 1 522 ? -5.791 8.956 -4.419 1.00 87.94 522 PHE A O 1
ATOM 4141 N N . ASP A 1 523 ? -4.854 9.739 -2.542 1.00 86.19 523 ASP A N 1
ATOM 4142 C CA . ASP A 1 523 ? -6.022 9.571 -1.684 1.00 86.19 523 ASP A CA 1
ATOM 4143 C C . ASP A 1 523 ? -6.331 10.894 -0.959 1.00 86.19 523 ASP A C 1
ATOM 4145 O O . ASP A 1 523 ? -5.442 11.589 -0.462 1.00 86.19 523 ASP A O 1
ATOM 4149 N N . LEU A 1 524 ? -7.611 11.261 -0.899 1.00 89.31 524 LEU A N 1
ATOM 4150 C CA . LEU A 1 524 ? -8.121 12.438 -0.200 1.00 89.31 524 LEU A CA 1
ATOM 4151 C C . LEU A 1 524 ? -9.162 12.026 0.829 1.00 89.31 524 LEU A C 1
ATOM 4153 O O . LEU A 1 524 ? -10.010 11.185 0.539 1.00 89.31 524 LEU A O 1
ATOM 4157 N N . ALA A 1 525 ? -9.163 12.669 1.994 1.00 88.44 525 ALA A N 1
ATOM 4158 C CA . ALA A 1 525 ? -10.232 12.496 2.973 1.00 88.44 525 ALA A CA 1
ATOM 4159 C C . ALA A 1 525 ? -10.599 13.814 3.654 1.00 88.44 525 ALA A C 1
ATOM 4161 O O . ALA A 1 525 ? -9.722 14.594 4.015 1.00 88.44 525 ALA A O 1
ATOM 4162 N N . ILE A 1 526 ? -11.893 14.046 3.871 1.00 91.12 526 ILE A N 1
ATOM 4163 C CA . ILE A 1 526 ? -12.377 15.143 4.716 1.00 91.12 526 ILE A CA 1
ATOM 4164 C C . ILE A 1 526 ? -12.624 14.594 6.115 1.00 91.12 526 ILE A C 1
ATOM 4166 O O . ILE A 1 526 ? -13.398 13.651 6.288 1.00 91.12 526 ILE A O 1
ATOM 4170 N N . LEU A 1 527 ? -11.967 15.194 7.101 1.00 88.94 527 LEU A N 1
ATOM 4171 C CA . LEU A 1 527 ? -12.014 14.812 8.505 1.00 88.94 527 LEU A CA 1
ATOM 4172 C C . LEU A 1 527 ? -12.719 15.904 9.311 1.00 88.94 527 LEU A C 1
ATOM 4174 O O . LEU A 1 527 ? -12.322 17.060 9.247 1.00 88.94 527 LEU A O 1
ATOM 4178 N N . GLU A 1 528 ? -13.708 15.536 10.112 1.00 89.44 528 GLU A N 1
ATOM 4179 C CA . GLU A 1 528 ? -14.211 16.355 11.215 1.00 89.44 528 GLU A CA 1
ATOM 4180 C C . GLU A 1 528 ? -13.528 15.879 12.500 1.00 89.44 528 GLU A C 1
ATOM 4182 O O . GLU A 1 528 ? -13.732 14.749 12.950 1.00 89.44 528 GLU A O 1
ATOM 4187 N N . VAL A 1 529 ? -12.667 16.723 13.062 1.00 86.94 529 VAL A N 1
ATOM 4188 C CA . VAL A 1 529 ? -11.866 16.421 14.252 1.00 86.94 529 VAL A CA 1
ATOM 4189 C C . VAL A 1 529 ? -12.467 17.143 15.447 1.00 86.94 529 VAL A C 1
ATOM 4191 O O . VAL A 1 529 ? -12.547 18.371 15.444 1.00 86.94 529 VAL A O 1
ATOM 4194 N N . THR A 1 530 ? -12.856 16.378 16.470 1.00 85.81 530 THR A N 1
ATOM 4195 C CA . THR A 1 530 ? -13.392 16.892 17.737 1.00 85.81 530 THR A CA 1
ATOM 4196 C C . THR A 1 530 ? -12.517 16.417 18.898 1.00 85.81 530 THR A C 1
ATOM 4198 O O . THR A 1 530 ? -12.622 15.289 19.376 1.00 85.81 530 THR A O 1
ATOM 4201 N N . GLY A 1 531 ? -11.628 17.293 19.361 1.00 83.00 531 GLY A N 1
ATOM 4202 C CA . GLY A 1 531 ? -10.679 17.008 20.434 1.00 83.00 531 GLY A CA 1
ATOM 4203 C C . GLY A 1 531 ? -9.667 15.898 20.098 1.00 83.00 531 GLY A C 1
ATOM 4204 O O . GLY A 1 531 ? -9.440 15.592 18.926 1.00 83.00 531 GLY A O 1
ATOM 4205 N N . PRO A 1 532 ? -9.035 15.300 21.126 1.00 78.69 532 PRO A N 1
ATOM 4206 C CA . PRO A 1 532 ? -7.979 14.302 20.949 1.00 78.69 532 PRO A CA 1
ATOM 4207 C C . PRO A 1 532 ? -8.483 12.891 20.631 1.00 78.69 532 PRO A C 1
ATOM 4209 O O . PRO A 1 532 ? -7.664 12.042 20.295 1.00 78.69 532 PRO A O 1
ATOM 4212 N N . THR A 1 533 ? -9.785 12.605 20.777 1.00 73.38 533 THR A N 1
ATOM 4213 C CA . THR A 1 533 ? -10.321 11.226 20.761 1.00 73.38 533 THR A CA 1
ATOM 4214 C C . THR A 1 533 ? -11.379 10.933 19.707 1.00 73.38 533 THR A C 1
ATOM 4216 O O . THR A 1 533 ? -11.727 9.765 19.511 1.00 73.38 533 THR A O 1
ATOM 4219 N N . GLN A 1 534 ? -11.894 11.956 19.021 1.00 79.38 534 GLN A N 1
ATOM 4220 C CA . GLN A 1 534 ? -12.963 11.785 18.043 1.00 79.38 534 GLN A CA 1
ATOM 4221 C C . GLN A 1 534 ? -12.546 12.336 16.687 1.00 79.38 534 GLN A C 1
ATOM 4223 O O . GLN A 1 534 ? -12.254 13.524 16.525 1.00 79.38 534 GLN A O 1
ATOM 4228 N N . VAL A 1 535 ? -12.559 11.451 15.695 1.00 82.06 535 VAL A N 1
ATOM 4229 C CA . VAL A 1 535 ? -12.422 11.824 14.291 1.00 82.06 535 VAL A CA 1
ATOM 4230 C C . VAL A 1 535 ? -13.514 11.158 13.482 1.00 82.06 535 VAL A C 1
ATOM 4232 O O . VAL A 1 535 ? -13.816 9.975 13.651 1.00 82.06 535 VAL A O 1
ATOM 4235 N N . LYS A 1 536 ? -14.101 11.938 12.585 1.00 83.94 536 LYS A N 1
ATOM 4236 C CA . LYS A 1 536 ? -15.171 11.503 11.707 1.00 83.94 536 LYS A CA 1
ATOM 4237 C C . LYS A 1 536 ? -14.767 11.730 10.266 1.00 83.94 536 LYS A C 1
ATOM 4239 O O . LYS A 1 536 ? -14.419 12.844 9.887 1.00 83.94 536 LYS A O 1
ATOM 4244 N N . ILE A 1 537 ? -14.805 10.679 9.457 1.00 83.44 537 ILE A N 1
ATOM 4245 C CA . ILE A 1 537 ? -14.490 10.792 8.030 1.00 83.44 537 ILE A CA 1
ATOM 4246 C C . ILE A 1 537 ? -15.783 11.115 7.282 1.00 83.44 537 ILE A C 1
ATOM 4248 O O . ILE A 1 537 ? -16.736 10.337 7.313 1.00 83.44 537 ILE A O 1
ATOM 4252 N N . LYS A 1 538 ? -15.825 12.279 6.629 1.00 85.12 538 LYS A N 1
ATOM 4253 C CA . LYS A 1 538 ? -17.011 12.806 5.936 1.00 85.12 538 LYS A CA 1
ATOM 4254 C C . LYS A 1 538 ? -17.073 12.422 4.468 1.00 85.12 538 LYS A C 1
ATOM 4256 O O . LYS A 1 538 ? -18.155 12.177 3.945 1.00 85.12 538 LYS A O 1
ATOM 4261 N N . ALA A 1 539 ? -15.923 12.396 3.811 1.00 84.81 539 ALA A N 1
ATOM 4262 C CA . ALA A 1 539 ? -15.804 12.070 2.400 1.00 84.81 539 ALA A CA 1
ATOM 4263 C C . ALA A 1 539 ? -14.423 11.481 2.124 1.00 84.81 539 ALA A C 1
ATOM 4265 O O . ALA A 1 539 ? -13.456 11.841 2.800 1.00 84.81 539 ALA A O 1
ATOM 4266 N N . ILE A 1 540 ? -14.342 10.601 1.126 1.00 84.25 540 ILE A N 1
ATOM 4267 C CA . ILE A 1 540 ? -13.090 10.064 0.591 1.00 84.25 540 ILE A CA 1
ATOM 4268 C C . ILE A 1 540 ? -13.170 10.107 -0.936 1.00 84.25 540 ILE A C 1
ATOM 4270 O O . ILE A 1 540 ? -14.205 9.765 -1.509 1.00 84.25 540 ILE A O 1
ATOM 4274 N N . ASP A 1 541 ? -12.080 10.511 -1.577 1.00 86.88 541 ASP A N 1
ATOM 4275 C CA . ASP A 1 541 ? -11.915 10.533 -3.033 1.00 86.88 541 ASP A CA 1
ATOM 4276 C C . ASP A 1 541 ? -10.435 10.260 -3.383 1.00 86.88 541 ASP A C 1
ATOM 4278 O O . ASP A 1 541 ? -9.608 10.135 -2.481 1.00 86.88 541 ASP A O 1
ATOM 4282 N N . GLY A 1 542 ? -10.075 10.050 -4.648 1.00 87.06 542 GLY A N 1
ATOM 4283 C CA . GLY A 1 542 ? -8.699 9.729 -5.031 1.00 87.06 542 GLY A CA 1
ATOM 4284 C C . GLY A 1 542 ? -8.526 9.083 -6.405 1.00 87.06 542 GLY A C 1
ATOM 4285 O O . GLY A 1 542 ? -9.480 8.844 -7.140 1.00 87.06 542 GLY A O 1
ATOM 4286 N N . ASP A 1 543 ? -7.272 8.778 -6.737 1.00 83.62 543 ASP A N 1
ATOM 4287 C CA . ASP A 1 543 ? -6.868 8.014 -7.915 1.00 83.62 543 ASP A CA 1
ATOM 4288 C C . ASP A 1 543 ? -5.881 6.894 -7.511 1.00 83.62 543 ASP A C 1
ATOM 4290 O O . ASP A 1 543 ? -4.723 7.162 -7.167 1.00 83.62 543 ASP A O 1
ATOM 4294 N N . PRO A 1 544 ? -6.291 5.613 -7.581 1.00 77.88 544 PRO A N 1
ATOM 4295 C CA . PRO A 1 544 ? -5.439 4.478 -7.223 1.00 77.88 544 PRO A CA 1
ATOM 4296 C C . PRO A 1 544 ? -4.278 4.206 -8.202 1.00 77.88 544 PRO A C 1
ATOM 4298 O O . PRO A 1 544 ? -3.552 3.224 -8.021 1.00 77.88 544 PRO A O 1
ATOM 4301 N N . PHE A 1 545 ? -4.105 5.025 -9.245 1.00 78.12 545 PHE A N 1
ATOM 4302 C CA . PHE A 1 545 ? -3.072 4.876 -10.279 1.00 78.12 545 PHE A CA 1
ATOM 4303 C C . PHE A 1 545 ? -2.309 6.166 -10.559 1.00 78.12 545 PHE A C 1
ATOM 4305 O O . PHE A 1 545 ? -1.707 6.304 -11.623 1.00 78.12 545 PHE A O 1
ATOM 4312 N N . LEU A 1 546 ? -2.322 7.099 -9.613 1.00 84.62 546 LEU A N 1
ATOM 4313 C CA . LEU A 1 546 ? -1.583 8.344 -9.715 1.00 84.62 546 LEU A CA 1
ATOM 4314 C C . LEU A 1 546 ? -0.658 8.473 -8.510 1.00 84.62 546 LEU A C 1
ATOM 4316 O O . LEU A 1 546 ? -1.115 8.552 -7.378 1.00 84.62 546 LEU A O 1
ATOM 4320 N N . GLY A 1 547 ? 0.652 8.529 -8.735 1.00 88.25 547 GLY A N 1
ATOM 4321 C CA . GLY A 1 547 ? 1.603 8.832 -7.671 1.00 88.25 547 GLY A CA 1
ATOM 4322 C C . GLY A 1 547 ? 3.014 9.128 -8.163 1.00 88.25 547 GLY A C 1
ATOM 4323 O O . GLY A 1 547 ? 3.273 9.378 -9.339 1.00 88.25 547 GLY A O 1
ATOM 4324 N N . GLY A 1 548 ? 3.965 9.080 -7.232 1.00 89.06 548 GLY A N 1
ATOM 4325 C CA . GLY A 1 548 ? 5.362 9.427 -7.485 1.00 89.06 548 GLY A CA 1
ATOM 4326 C C . GLY A 1 548 ? 6.045 8.625 -8.597 1.00 89.06 548 GLY A C 1
ATOM 4327 O O . GLY A 1 548 ? 6.929 9.169 -9.257 1.00 89.06 548 GLY A O 1
ATOM 4328 N N . SER A 1 549 ? 5.647 7.370 -8.810 1.00 85.75 549 SER A N 1
ATOM 4329 C CA . SER A 1 549 ? 6.191 6.499 -9.863 1.00 85.75 549 SER A CA 1
ATOM 4330 C C . SER A 1 549 ? 5.772 6.922 -11.274 1.00 85.75 549 SER A C 1
ATOM 4332 O O . SER A 1 549 ? 6.504 6.680 -12.239 1.00 85.75 549 SER A O 1
ATOM 4334 N N . ASP A 1 550 ? 4.630 7.593 -11.403 1.00 88.00 550 ASP A N 1
ATOM 4335 C CA . ASP A 1 550 ? 4.162 8.153 -12.668 1.00 88.00 550 ASP A CA 1
ATOM 4336 C C . ASP A 1 550 ? 4.987 9.396 -13.030 1.00 88.00 550 ASP A C 1
ATOM 4338 O O . ASP A 1 550 ? 5.416 9.540 -14.174 1.00 88.00 550 ASP A O 1
ATOM 4342 N N . PHE A 1 551 ? 5.344 10.211 -12.030 1.00 94.31 551 PHE A N 1
ATOM 4343 C CA . PHE A 1 551 ? 6.276 11.336 -12.190 1.00 94.31 551 PHE A CA 1
ATOM 4344 C C . PHE A 1 551 ? 7.683 10.872 -12.585 1.00 94.31 551 PHE A C 1
ATOM 4346 O O . PHE A 1 551 ? 8.316 11.469 -13.456 1.00 94.31 551 PHE A O 1
ATOM 4353 N N . ASP A 1 552 ? 8.163 9.777 -11.982 1.00 93.12 552 ASP A N 1
ATOM 4354 C CA . ASP A 1 552 ? 9.439 9.160 -12.369 1.00 93.12 552 ASP A CA 1
ATOM 4355 C C . ASP A 1 552 ? 9.404 8.720 -13.833 1.00 93.12 552 ASP A C 1
ATOM 4357 O O . ASP A 1 552 ? 10.368 8.913 -14.569 1.00 93.12 552 ASP A O 1
ATOM 4361 N N . THR A 1 553 ? 8.275 8.163 -14.273 1.00 90.25 553 THR A N 1
ATOM 4362 C CA . THR A 1 553 ? 8.088 7.682 -15.645 1.00 90.25 553 THR A CA 1
ATOM 4363 C C . THR A 1 553 ? 8.132 8.821 -16.665 1.00 90.25 553 THR A C 1
ATOM 4365 O O . THR A 1 553 ? 8.718 8.653 -17.736 1.00 90.25 553 THR A O 1
ATOM 4368 N N . ASP A 1 554 ? 7.560 9.987 -16.361 1.00 94.25 554 ASP A N 1
ATOM 4369 C CA . ASP A 1 554 ? 7.641 11.147 -17.258 1.00 94.25 554 ASP A CA 1
ATOM 4370 C C . ASP A 1 554 ? 9.062 11.707 -17.348 1.00 94.25 554 ASP A C 1
ATOM 4372 O O . ASP A 1 554 ? 9.535 12.022 -18.444 1.00 94.25 554 ASP A O 1
ATOM 4376 N N . LEU A 1 555 ? 9.785 11.740 -16.225 1.00 96.56 555 LEU A N 1
ATOM 4377 C CA . LEU A 1 555 ? 11.189 12.140 -16.211 1.00 96.56 555 LEU A CA 1
ATOM 4378 C C . LEU A 1 555 ? 12.073 11.155 -16.995 1.00 96.56 555 LEU A C 1
ATOM 4380 O O . LEU A 1 555 ? 12.930 11.580 -17.768 1.00 96.56 555 LEU A O 1
ATOM 4384 N N . VAL A 1 556 ? 11.829 9.846 -16.867 1.00 94.62 556 VAL A N 1
ATOM 4385 C CA . VAL A 1 556 ? 12.501 8.804 -17.664 1.00 94.62 556 VAL A CA 1
ATOM 4386 C C . VAL A 1 556 ? 12.279 9.034 -19.159 1.00 94.62 556 VAL A C 1
ATOM 4388 O O . VAL A 1 556 ? 13.244 9.031 -19.924 1.00 94.62 556 VAL A O 1
ATOM 4391 N N . LYS A 1 557 ? 11.030 9.266 -19.586 1.00 93.62 557 LYS A N 1
ATOM 4392 C CA . LYS A 1 557 ? 10.704 9.534 -20.998 1.00 93.62 557 LYS A CA 1
ATOM 4393 C C . LYS A 1 557 ? 11.442 10.766 -21.516 1.00 93.62 557 LYS A C 1
ATOM 4395 O O . LYS A 1 557 ? 12.012 10.704 -22.602 1.00 93.62 557 LYS A O 1
ATOM 4400 N N . TYR A 1 558 ? 11.469 11.846 -20.736 1.00 96.94 558 TYR A N 1
ATOM 4401 C CA . TYR A 1 558 ? 12.215 13.057 -21.077 1.00 96.94 558 TYR A CA 1
ATOM 4402 C C . TYR A 1 558 ? 13.716 12.775 -21.245 1.00 96.94 558 TYR A C 1
ATOM 4404 O O . TYR A 1 558 ? 14.311 13.149 -22.254 1.00 96.94 558 TYR A O 1
ATOM 4412 N N . CYS A 1 559 ? 14.330 12.046 -20.308 1.00 96.56 559 CYS A N 1
ATOM 4413 C CA . CYS A 1 559 ? 15.747 11.692 -20.390 1.00 96.56 559 CYS A CA 1
ATOM 4414 C C . CYS A 1 559 ? 16.076 10.811 -21.607 1.00 96.56 559 CYS A C 1
ATOM 4416 O O . CYS A 1 559 ? 17.103 11.030 -22.250 1.00 96.56 559 CYS A O 1
ATOM 4418 N N . ILE A 1 560 ? 15.210 9.846 -21.941 1.00 93.88 560 ILE A N 1
ATOM 4419 C CA . ILE A 1 560 ? 15.348 9.027 -23.155 1.00 93.88 560 ILE A CA 1
ATOM 4420 C C . ILE A 1 560 ? 15.288 9.925 -24.394 1.00 93.88 560 ILE A C 1
ATOM 4422 O O . ILE A 1 560 ? 16.182 9.856 -25.231 1.00 93.88 560 ILE A O 1
ATOM 4426 N N . GLN A 1 561 ? 14.297 10.814 -24.490 1.00 95.06 561 GLN A N 1
ATOM 4427 C CA . GLN A 1 561 ? 14.141 11.714 -25.637 1.00 95.06 561 GLN A CA 1
ATOM 4428 C C . GLN A 1 561 ? 15.356 12.625 -25.842 1.00 95.06 561 GLN A C 1
ATOM 4430 O O . GLN A 1 561 ? 15.840 12.754 -26.967 1.00 95.06 561 GLN A O 1
ATOM 4435 N N . GLU A 1 562 ? 15.888 13.223 -24.774 1.00 96.06 562 GLU A N 1
ATOM 4436 C CA . GLU A 1 562 ? 17.075 14.081 -24.860 1.00 96.06 562 GLU A CA 1
ATOM 4437 C C . GLU A 1 562 ? 18.323 13.295 -25.289 1.00 96.06 562 GLU A C 1
ATOM 4439 O O . GLU A 1 562 ? 19.109 13.769 -26.115 1.00 96.06 562 GLU A O 1
ATOM 4444 N N . PHE A 1 563 ? 18.478 12.062 -24.801 1.00 94.69 563 PHE A N 1
ATOM 4445 C CA . PHE A 1 563 ? 19.556 11.171 -25.223 1.00 94.69 563 PHE A CA 1
ATOM 4446 C C . PHE A 1 563 ? 19.449 10.797 -26.709 1.00 94.69 563 PHE A C 1
ATOM 4448 O O . PHE A 1 563 ? 20.399 10.993 -27.471 1.00 94.69 563 PHE A O 1
ATOM 4455 N N . GLU A 1 564 ? 18.286 10.302 -27.139 1.00 93.62 564 GLU A N 1
ATOM 4456 C CA . GLU A 1 564 ? 18.033 9.886 -28.523 1.00 93.62 564 GLU A CA 1
ATOM 4457 C C . GLU A 1 564 ? 18.186 11.066 -29.494 1.00 93.62 564 GLU A C 1
ATOM 4459 O O . GLU A 1 564 ? 18.777 10.939 -30.569 1.00 93.62 564 GLU A O 1
ATOM 4464 N N . LYS A 1 565 ? 17.745 12.264 -29.091 1.00 95.25 565 LYS A N 1
ATOM 4465 C CA . LYS A 1 565 ? 17.913 13.498 -29.867 1.00 95.25 565 LYS A CA 1
ATOM 4466 C C . LYS A 1 565 ? 19.378 13.900 -30.021 1.00 95.25 565 LYS A C 1
ATOM 4468 O O . LYS A 1 565 ? 19.746 14.350 -31.114 1.00 95.25 565 LYS A O 1
ATOM 4473 N N . LYS A 1 566 ? 20.183 13.763 -28.961 1.00 95.19 566 LYS A N 1
ATOM 4474 C CA . LYS A 1 566 ? 21.611 14.117 -28.937 1.00 95.19 566 LYS A CA 1
ATOM 4475 C C . LYS A 1 566 ? 22.449 13.163 -29.783 1.00 95.19 566 LYS A C 1
ATOM 4477 O O . LYS A 1 566 ? 23.262 13.622 -30.577 1.00 95.19 566 LYS A O 1
ATOM 4482 N N . TYR A 1 567 ? 22.237 11.859 -29.626 1.00 92.19 567 TYR A N 1
ATOM 4483 C CA . TYR A 1 567 ? 23.078 10.833 -30.249 1.00 92.19 567 TYR A CA 1
ATOM 4484 C C . TYR A 1 567 ? 22.494 10.239 -31.535 1.00 92.19 567 TYR A C 1
ATOM 4486 O O . TYR A 1 567 ? 23.183 9.487 -32.213 1.00 92.19 567 TYR A O 1
ATOM 4494 N N . LYS A 1 568 ? 21.253 10.593 -31.901 1.00 92.38 568 LYS A N 1
ATOM 4495 C CA . LYS A 1 568 ? 20.543 10.077 -33.088 1.00 92.38 568 LYS A CA 1
ATOM 4496 C C . LYS A 1 568 ? 20.423 8.546 -33.104 1.00 92.38 568 LYS A C 1
ATOM 4498 O O . LYS A 1 568 ? 20.425 7.932 -34.165 1.00 92.38 568 LYS A O 1
ATOM 4503 N N . VAL A 1 569 ? 20.282 7.943 -31.925 1.00 89.25 569 VAL A N 1
ATOM 4504 C CA . VAL A 1 569 ? 20.069 6.500 -31.722 1.00 89.25 569 VAL A CA 1
ATOM 4505 C C . VAL A 1 569 ? 18.722 6.257 -31.047 1.00 89.25 569 VAL A C 1
ATOM 4507 O O . VAL A 1 569 ? 18.184 7.175 -30.436 1.00 89.25 569 VAL A O 1
ATOM 4510 N N . ARG A 1 570 ? 18.191 5.032 -31.131 1.00 85.81 570 ARG A N 1
ATOM 4511 C CA . ARG A 1 570 ? 17.003 4.595 -30.380 1.00 85.81 570 ARG A CA 1
ATOM 4512 C C . ARG A 1 570 ? 17.403 3.597 -29.302 1.00 85.81 570 ARG A C 1
ATOM 4514 O O . ARG A 1 570 ? 18.042 2.590 -29.602 1.00 85.81 570 ARG A O 1
ATOM 4521 N N . LEU A 1 571 ? 17.038 3.869 -28.051 1.00 80.94 571 LEU A N 1
ATOM 4522 C CA . LEU A 1 571 ? 17.383 3.003 -26.915 1.00 80.94 571 LEU A CA 1
ATOM 4523 C C . LEU A 1 571 ? 16.541 1.724 -26.879 1.00 80.94 571 LEU A C 1
ATOM 4525 O O . LEU A 1 571 ? 17.015 0.695 -26.405 1.00 80.94 571 LEU A O 1
ATOM 4529 N N . GLN A 1 572 ? 15.315 1.790 -27.398 1.00 76.75 572 GLN A N 1
ATOM 4530 C CA . GLN A 1 572 ? 14.334 0.699 -27.360 1.00 76.75 572 GLN A CA 1
ATOM 4531 C C . GLN A 1 572 ? 14.764 -0.535 -28.168 1.00 76.75 572 GLN A C 1
ATOM 4533 O O . GLN A 1 572 ? 14.330 -1.643 -27.870 1.00 76.75 572 GLN A O 1
ATOM 4538 N N . ASP A 1 573 ? 15.653 -0.360 -29.147 1.00 71.88 573 ASP A N 1
ATOM 4539 C CA . ASP A 1 573 ? 16.046 -1.409 -30.095 1.00 71.88 573 ASP A CA 1
ATOM 4540 C C . ASP A 1 573 ? 17.188 -2.306 -29.568 1.00 71.88 573 ASP A C 1
ATOM 4542 O O . ASP A 1 573 ? 17.756 -3.107 -30.313 1.00 71.88 573 ASP A O 1
ATOM 4546 N N . LYS A 1 574 ? 17.582 -2.169 -28.293 1.00 73.00 574 LYS A N 1
ATOM 4547 C CA . LYS A 1 574 ? 18.752 -2.853 -27.720 1.00 73.00 574 LYS A CA 1
ATOM 4548 C C . LYS A 1 574 ? 18.387 -3.920 -26.694 1.00 73.00 574 LYS A C 1
ATOM 4550 O O . LYS A 1 574 ? 17.495 -3.747 -25.870 1.00 73.00 574 LYS A O 1
ATOM 4555 N N . ALA A 1 575 ? 19.174 -4.997 -26.687 1.00 66.19 575 ALA A N 1
ATOM 4556 C CA . ALA A 1 575 ? 19.000 -6.137 -25.785 1.00 66.19 575 ALA A CA 1
ATOM 4557 C C . ALA A 1 575 ? 19.059 -5.759 -24.290 1.00 66.19 575 ALA A C 1
ATOM 4559 O O . ALA A 1 575 ? 18.399 -6.387 -23.473 1.00 66.19 575 ALA A O 1
ATOM 4560 N N . ASN A 1 576 ? 19.799 -4.705 -23.927 1.00 76.56 576 ASN A N 1
ATOM 4561 C CA . ASN A 1 576 ? 19.929 -4.216 -22.549 1.00 76.56 576 ASN A CA 1
ATOM 4562 C C . ASN A 1 576 ? 18.924 -3.104 -22.183 1.00 76.56 576 ASN A C 1
ATOM 4564 O O . ASN A 1 576 ? 19.068 -2.476 -21.131 1.00 76.56 576 ASN A O 1
ATOM 4568 N N . TYR A 1 577 ? 17.918 -2.838 -23.026 1.00 81.56 577 TYR A N 1
ATOM 4569 C CA . TYR A 1 577 ? 16.954 -1.759 -22.802 1.00 81.56 577 TYR A CA 1
ATOM 4570 C C . TYR A 1 577 ? 16.237 -1.887 -21.452 1.00 81.56 577 TYR A C 1
ATOM 4572 O O . TYR A 1 577 ? 16.148 -0.906 -20.720 1.00 81.56 577 TYR A O 1
ATOM 4580 N N . ALA A 1 578 ? 15.801 -3.093 -21.074 1.00 77.56 578 ALA A N 1
ATOM 4581 C CA . ALA A 1 578 ? 15.130 -3.336 -19.794 1.00 77.56 578 ALA A CA 1
ATOM 4582 C C . ALA A 1 578 ? 16.021 -2.980 -18.586 1.00 77.56 578 ALA A C 1
ATOM 4584 O O . ALA A 1 578 ? 15.582 -2.283 -17.668 1.00 77.56 578 ALA A O 1
ATOM 4585 N N . THR A 1 579 ? 17.296 -3.379 -18.619 1.00 83.00 579 THR A N 1
ATOM 4586 C CA . THR A 1 579 ? 18.299 -3.038 -17.597 1.00 83.00 579 THR A CA 1
ATOM 4587 C C . THR A 1 579 ? 18.527 -1.538 -17.511 1.00 83.00 579 THR A C 1
ATOM 4589 O O . THR A 1 579 ? 18.492 -0.953 -16.427 1.00 83.00 579 THR A O 1
ATOM 4592 N N . ASN A 1 580 ? 18.714 -0.885 -18.656 1.00 86.88 580 ASN A N 1
ATOM 4593 C CA . ASN A 1 580 ? 18.930 0.554 -18.703 1.00 86.88 580 ASN A CA 1
ATOM 4594 C C . ASN A 1 580 ? 17.698 1.341 -18.254 1.00 86.88 580 ASN A C 1
ATOM 4596 O O . ASN A 1 580 ? 17.848 2.349 -17.568 1.00 86.88 580 ASN A O 1
ATOM 4600 N N . LEU A 1 581 ? 16.492 0.859 -18.554 1.00 87.31 581 LEU A N 1
ATOM 4601 C CA . LEU A 1 581 ? 15.247 1.466 -18.101 1.00 87.31 581 LEU A CA 1
ATOM 4602 C C . LEU A 1 581 ? 15.113 1.405 -16.575 1.00 87.31 581 LEU A C 1
ATOM 4604 O O . LEU A 1 581 ? 14.753 2.406 -15.958 1.00 87.31 581 LEU A O 1
ATOM 4608 N N . LEU A 1 582 ? 15.459 0.275 -15.952 1.00 86.38 582 LEU A N 1
ATOM 4609 C CA . LEU A 1 582 ? 15.444 0.135 -14.494 1.00 86.38 582 LEU A CA 1
ATOM 4610 C C . LEU A 1 582 ? 16.499 1.030 -13.821 1.00 86.38 582 LEU A C 1
ATOM 4612 O O . LEU A 1 582 ? 16.186 1.748 -12.866 1.00 86.38 582 LEU A O 1
ATOM 4616 N N . ARG A 1 583 ? 17.730 1.042 -14.357 1.00 88.94 583 ARG A N 1
ATOM 4617 C CA . ARG A 1 583 ? 18.806 1.954 -13.923 1.00 88.94 583 ARG A CA 1
ATOM 4618 C C . ARG A 1 583 ? 18.353 3.411 -14.012 1.00 88.94 583 ARG A C 1
ATOM 4620 O O . ARG A 1 583 ? 18.567 4.179 -13.074 1.00 88.94 583 ARG A O 1
ATOM 4627 N N . LEU A 1 584 ? 17.698 3.779 -15.115 1.00 91.06 584 LEU A N 1
ATOM 4628 C CA . LEU A 1 584 ? 17.252 5.145 -15.378 1.00 91.06 584 LEU A CA 1
ATOM 4629 C C . LEU A 1 584 ? 16.107 5.535 -14.456 1.00 91.06 584 LEU A C 1
ATOM 4631 O O . LEU A 1 584 ? 16.178 6.594 -13.848 1.00 91.06 584 LEU A O 1
ATOM 4635 N N . LYS A 1 585 ? 15.122 4.655 -14.252 1.00 89.88 585 LYS A N 1
ATOM 4636 C CA . LYS A 1 585 ? 14.021 4.880 -13.307 1.00 89.88 585 LYS A CA 1
ATOM 4637 C C . LYS A 1 585 ? 14.539 5.171 -11.897 1.00 89.88 585 LYS A C 1
ATOM 4639 O O . LYS A 1 585 ? 14.098 6.140 -11.287 1.00 89.88 585 LYS A O 1
ATOM 4644 N N . LYS A 1 586 ? 15.529 4.411 -11.411 1.00 89.06 586 LYS A N 1
ATOM 4645 C CA . LYS A 1 586 ? 16.149 4.652 -10.095 1.00 89.06 586 LYS A CA 1
ATOM 4646 C C . LYS A 1 586 ? 16.879 5.998 -10.024 1.00 89.06 586 LYS A C 1
ATOM 4648 O O . LYS A 1 586 ? 16.772 6.701 -9.020 1.00 89.06 586 LYS A O 1
ATOM 4653 N N . GLN A 1 587 ? 17.615 6.371 -11.074 1.00 94.06 587 GLN A N 1
ATOM 4654 C CA . GLN A 1 587 ? 18.280 7.679 -11.114 1.00 94.06 587 GLN A CA 1
ATOM 4655 C C . GLN A 1 587 ? 17.280 8.834 -11.205 1.00 94.06 587 GLN A C 1
ATOM 4657 O O . GLN A 1 587 ? 17.445 9.831 -10.507 1.00 94.06 587 GLN A O 1
ATOM 4662 N N . CYS A 1 588 ? 16.221 8.696 -12.002 1.00 95.56 588 CYS A N 1
ATOM 4663 C CA . CYS A 1 588 ? 15.146 9.678 -12.099 1.00 95.56 588 CYS A CA 1
ATOM 4664 C C . CYS A 1 588 ? 14.419 9.850 -10.760 1.00 95.56 588 CYS A C 1
ATOM 4666 O O . CYS A 1 588 ? 14.210 10.985 -10.345 1.00 95.56 588 CYS A O 1
ATOM 4668 N N . GLU A 1 589 ? 14.124 8.766 -10.036 1.00 93.31 589 GLU A N 1
ATOM 4669 C CA . GLU A 1 589 ? 13.532 8.848 -8.695 1.00 93.31 589 GLU A CA 1
ATOM 4670 C C . GLU A 1 589 ? 14.442 9.610 -7.719 1.00 93.31 589 GLU A C 1
ATOM 4672 O O . GLU A 1 589 ? 13.978 10.477 -6.972 1.00 93.31 589 GLU A O 1
ATOM 4677 N N . LYS A 1 590 ? 15.751 9.325 -7.738 1.00 93.50 590 LYS A N 1
ATOM 4678 C CA . LYS A 1 590 ? 16.743 10.040 -6.923 1.00 93.50 590 LYS A CA 1
ATOM 4679 C C . LYS A 1 590 ? 16.779 11.531 -7.270 1.00 93.50 590 LYS A C 1
ATOM 4681 O O . LYS A 1 590 ? 16.700 12.366 -6.374 1.00 93.50 590 LYS A O 1
ATOM 4686 N N . VAL A 1 591 ? 16.859 11.863 -8.557 1.00 96.88 591 VAL A N 1
ATOM 4687 C CA . VAL A 1 591 ? 16.881 13.251 -9.039 1.00 96.88 591 VAL A CA 1
ATOM 4688 C C . VAL A 1 591 ? 15.588 13.984 -8.683 1.00 96.88 591 VAL A C 1
ATOM 4690 O O . VAL A 1 591 ? 15.655 15.096 -8.167 1.00 96.88 591 VAL A O 1
ATOM 4693 N N . LYS A 1 592 ? 14.421 13.355 -8.852 1.00 96.19 592 LYS A N 1
ATOM 4694 C CA . LYS A 1 592 ? 13.126 13.898 -8.420 1.00 96.19 592 LYS A CA 1
ATOM 4695 C C . LYS A 1 592 ? 13.144 14.272 -6.937 1.00 96.19 592 LYS A C 1
ATOM 4697 O O . LYS A 1 592 ? 12.757 15.384 -6.587 1.00 96.19 592 LYS A O 1
ATOM 4702 N N . LYS A 1 593 ? 13.598 13.357 -6.070 1.00 92.25 593 LYS A N 1
ATOM 4703 C CA . LYS A 1 593 ? 13.694 13.598 -4.618 1.00 92.25 593 LYS A CA 1
ATOM 4704 C C . LYS A 1 593 ? 14.640 14.761 -4.302 1.00 92.25 593 LYS A C 1
ATOM 4706 O O . LYS A 1 593 ? 14.309 15.593 -3.464 1.00 92.25 593 LYS A O 1
ATOM 4711 N N . ASN A 1 594 ? 15.777 14.857 -4.991 1.00 94.81 594 ASN A N 1
ATOM 4712 C CA . ASN A 1 594 ? 16.717 15.966 -4.814 1.00 94.81 594 ASN A CA 1
ATOM 4713 C C . ASN A 1 594 ? 16.118 17.312 -5.252 1.00 94.81 594 ASN A C 1
ATOM 4715 O O . ASN A 1 594 ? 16.247 18.293 -4.522 1.00 94.81 594 ASN A O 1
ATOM 4719 N N . LEU A 1 595 ? 15.397 17.350 -6.380 1.00 95.44 595 LEU A N 1
ATOM 4720 C CA . LEU A 1 595 ? 14.758 18.560 -6.921 1.00 95.44 595 LEU A CA 1
ATOM 4721 C C . LEU A 1 595 ? 13.669 19.150 -6.008 1.00 95.44 595 LEU A C 1
ATOM 4723 O O . LEU A 1 595 ? 13.279 20.307 -6.175 1.00 95.44 595 LEU A O 1
ATOM 4727 N N . THR A 1 596 ? 13.197 18.400 -5.009 1.00 91.50 596 THR A N 1
ATOM 4728 C CA . THR A 1 596 ? 12.369 18.942 -3.924 1.00 91.50 596 THR A CA 1
ATOM 4729 C C . THR A 1 596 ? 13.119 19.977 -3.074 1.00 91.50 596 THR A C 1
ATOM 4731 O O . THR A 1 596 ? 12.496 20.883 -2.525 1.00 91.50 596 THR A O 1
ATOM 4734 N N . ILE A 1 597 ? 14.447 19.873 -2.992 1.00 91.00 597 ILE A N 1
ATOM 4735 C CA . ILE A 1 597 ? 15.321 20.744 -2.197 1.00 91.00 597 ILE A CA 1
ATOM 4736 C C . ILE A 1 597 ? 16.140 21.649 -3.125 1.00 91.00 597 ILE A C 1
ATOM 4738 O O . ILE A 1 597 ? 16.153 22.870 -2.964 1.00 91.00 597 ILE A O 1
ATOM 4742 N N . THR A 1 598 ? 16.784 21.070 -4.138 1.00 95.19 598 THR A N 1
ATOM 4743 C CA . THR A 1 598 ? 17.660 21.771 -5.084 1.00 95.19 598 THR A CA 1
ATOM 4744 C C . THR A 1 598 ? 16.888 22.259 -6.312 1.00 95.19 598 THR A C 1
ATOM 4746 O O . THR A 1 598 ? 15.801 21.773 -6.621 1.00 95.19 598 THR A O 1
ATOM 4749 N N . ASN A 1 599 ? 17.416 23.266 -7.013 1.00 95.56 599 ASN A N 1
ATOM 4750 C CA . ASN A 1 599 ? 16.771 23.808 -8.218 1.00 95.56 599 ASN A CA 1
ATOM 4751 C C . ASN A 1 599 ? 17.203 23.094 -9.504 1.00 95.56 599 ASN A C 1
ATOM 4753 O O . ASN A 1 599 ? 16.527 23.233 -10.519 1.00 95.56 599 ASN A O 1
ATOM 4757 N N . ILE A 1 600 ? 18.346 22.405 -9.494 1.00 97.19 600 ILE A N 1
ATOM 4758 C CA . ILE A 1 600 ? 18.963 21.787 -10.670 1.00 97.19 600 ILE A CA 1
ATOM 4759 C C . ILE A 1 600 ? 19.693 20.524 -10.230 1.00 97.19 600 ILE A C 1
ATOM 4761 O O . ILE A 1 600 ? 20.458 20.562 -9.272 1.00 97.19 600 ILE A O 1
ATOM 4765 N N . GLU A 1 601 ? 19.516 19.448 -10.985 1.00 97.88 601 GLU A N 1
ATOM 4766 C CA . GLU A 1 601 ? 20.185 18.160 -10.807 1.00 97.88 601 GLU A CA 1
ATOM 4767 C C . GLU A 1 601 ? 20.594 17.588 -12.172 1.00 97.88 601 GLU A C 1
ATOM 4769 O O . GLU A 1 601 ? 20.239 18.117 -13.229 1.00 97.88 601 GLU A O 1
ATOM 4774 N N . THR A 1 602 ? 21.368 16.504 -12.172 1.00 97.38 602 THR A N 1
ATOM 4775 C CA . THR A 1 602 ? 21.754 15.799 -13.403 1.00 97.38 602 THR A CA 1
ATOM 4776 C C . THR A 1 602 ? 21.405 14.324 -13.290 1.00 97.38 602 THR A C 1
ATOM 4778 O O . THR A 1 602 ? 21.857 13.638 -12.376 1.00 97.38 602 THR A O 1
ATOM 4781 N N . VAL A 1 603 ? 20.627 13.828 -14.249 1.00 97.25 603 VAL A N 1
ATOM 4782 C CA . VAL A 1 603 ? 20.418 12.395 -14.451 1.00 97.25 603 VAL A CA 1
ATOM 4783 C C . VAL A 1 603 ? 21.604 11.880 -15.256 1.00 97.25 603 VAL A C 1
ATOM 4785 O O . VAL A 1 603 ? 21.804 12.298 -16.399 1.00 97.25 603 VAL A O 1
ATOM 4788 N N . SER A 1 604 ? 22.400 10.999 -14.649 1.00 94.25 604 SER A N 1
ATOM 4789 C CA . SER A 1 604 ? 23.583 10.415 -15.280 1.00 94.25 604 SER A CA 1
ATOM 4790 C C . SER A 1 604 ? 23.546 8.894 -15.223 1.00 94.25 604 SER A C 1
ATOM 4792 O O . SER A 1 604 ? 23.288 8.315 -14.167 1.00 94.25 604 SER A O 1
ATOM 4794 N N . LEU A 1 605 ? 23.834 8.252 -16.352 1.00 92.38 605 LEU A N 1
ATOM 4795 C CA . LEU A 1 605 ? 24.053 6.816 -16.464 1.00 92.38 605 LEU A CA 1
ATOM 4796 C C . LEU A 1 605 ? 25.157 6.517 -17.469 1.00 92.38 605 LEU A C 1
ATOM 4798 O O . LEU A 1 605 ? 25.139 7.013 -18.595 1.00 92.38 605 LEU A O 1
ATOM 4802 N N . ASP A 1 606 ? 26.057 5.624 -17.082 1.00 90.12 606 ASP A N 1
ATOM 4803 C CA . ASP A 1 606 ? 27.147 5.190 -17.945 1.00 90.12 606 ASP A CA 1
ATOM 4804 C C . ASP A 1 606 ? 26.726 4.036 -18.858 1.00 90.12 606 ASP A C 1
ATOM 4806 O O . ASP A 1 606 ? 25.934 3.169 -18.454 1.00 90.12 606 ASP A O 1
ATOM 4810 N N . ALA A 1 607 ? 27.291 4.026 -20.069 1.00 86.81 607 ALA A N 1
ATOM 4811 C CA . ALA A 1 607 ? 27.147 2.969 -21.070 1.00 86.81 607 ALA A CA 1
ATOM 4812 C C . ALA A 1 607 ? 25.679 2.571 -21.329 1.00 86.81 607 ALA A C 1
ATOM 4814 O O . ALA A 1 607 ? 25.300 1.399 -21.279 1.00 86.81 607 ALA A O 1
ATOM 4815 N N . VAL A 1 608 ? 24.820 3.565 -21.578 1.00 87.06 608 VAL A N 1
ATOM 4816 C CA . VAL A 1 608 ? 23.398 3.333 -21.896 1.00 87.06 608 VAL A CA 1
ATOM 4817 C C . VAL A 1 608 ? 23.237 2.833 -23.335 1.00 87.06 608 VAL A C 1
ATOM 4819 O O . VAL A 1 608 ? 22.319 2.073 -23.632 1.00 87.06 608 VAL A O 1
ATOM 4822 N N . TYR A 1 609 ? 24.160 3.207 -24.222 1.00 86.06 609 TYR A N 1
ATOM 4823 C CA . TYR A 1 609 ? 24.228 2.704 -25.592 1.00 86.06 609 TYR A CA 1
ATOM 4824 C C . TYR A 1 609 ? 25.693 2.533 -25.994 1.00 86.06 609 TYR A C 1
ATOM 4826 O O . TYR A 1 609 ? 26.385 3.529 -26.176 1.00 86.06 609 TYR A O 1
ATOM 4834 N N . GLU A 1 610 ? 26.173 1.295 -26.143 1.00 84.50 610 GLU A N 1
ATOM 4835 C CA . GLU A 1 610 ? 27.594 1.009 -26.416 1.00 84.50 610 GLU A CA 1
ATOM 4836 C C . GLU A 1 610 ? 28.492 1.747 -25.399 1.00 84.50 610 GLU A C 1
ATOM 4838 O O . GLU A 1 610 ? 28.363 1.511 -24.200 1.00 84.50 610 GLU A O 1
ATOM 4843 N N . ASN A 1 611 ? 29.332 2.686 -25.841 1.00 85.69 611 ASN A N 1
ATOM 4844 C CA . ASN A 1 611 ? 30.193 3.498 -24.970 1.00 85.69 611 ASN A CA 1
ATOM 4845 C C . ASN A 1 611 ? 29.607 4.892 -24.655 1.00 85.69 611 ASN A C 1
ATOM 4847 O O . ASN A 1 611 ? 30.310 5.767 -24.152 1.00 85.69 611 ASN A O 1
ATOM 4851 N N . LEU A 1 612 ? 28.339 5.139 -25.000 1.00 90.25 612 LEU A N 1
ATOM 4852 C CA . LEU A 1 612 ? 27.672 6.426 -24.814 1.00 90.25 612 LEU A CA 1
ATOM 4853 C C . LEU A 1 612 ? 26.977 6.499 -23.455 1.00 90.25 612 LEU A C 1
ATOM 4855 O O . LEU A 1 612 ? 26.151 5.652 -23.098 1.00 90.25 612 LEU A O 1
ATOM 4859 N N . ASN A 1 613 ? 27.260 7.584 -22.739 1.00 93.12 613 ASN A N 1
ATOM 4860 C CA . ASN A 1 613 ? 26.661 7.889 -21.445 1.00 93.12 613 ASN A CA 1
ATOM 4861 C C . ASN A 1 613 ? 25.438 8.796 -21.621 1.00 93.12 613 ASN A C 1
ATOM 4863 O O . ASN A 1 613 ? 25.448 9.739 -22.420 1.00 93.12 613 ASN A O 1
ATOM 4867 N N . LEU A 1 614 ? 24.391 8.543 -20.840 1.00 94.88 614 LEU A N 1
ATOM 4868 C CA . LEU A 1 614 ? 23.263 9.454 -20.696 1.00 94.88 614 LEU A CA 1
ATOM 4869 C C . LEU A 1 614 ? 23.619 10.481 -19.632 1.00 94.88 614 LEU A C 1
ATOM 4871 O O . LEU A 1 614 ? 23.855 10.118 -18.489 1.00 94.88 614 LEU A O 1
ATOM 4875 N N . VAL A 1 615 ? 23.644 11.757 -20.013 1.00 96.56 615 VAL A N 1
ATOM 4876 C CA . VAL A 1 615 ? 23.867 12.884 -19.101 1.00 96.56 615 VAL A CA 1
ATOM 4877 C C . VAL A 1 615 ? 22.862 13.970 -19.458 1.00 96.56 615 VAL A C 1
ATOM 4879 O O . VAL A 1 615 ? 23.000 14.628 -20.491 1.00 96.56 615 VAL A O 1
ATOM 4882 N N . VAL A 1 616 ? 21.835 14.128 -18.625 1.00 97.62 616 VAL A N 1
ATOM 4883 C CA . VAL A 1 616 ? 20.733 15.074 -18.836 1.00 97.62 616 VAL A CA 1
ATOM 4884 C C . VAL A 1 616 ? 20.612 15.969 -17.612 1.00 97.62 616 VAL A C 1
ATOM 4886 O O . VAL A 1 616 ? 20.320 15.503 -16.511 1.00 97.62 616 VAL A O 1
ATOM 4889 N N . ARG A 1 617 ? 20.838 17.269 -17.803 1.00 97.56 617 ARG A N 1
ATOM 4890 C CA . ARG A 1 617 ? 20.637 18.282 -16.764 1.00 97.56 617 ARG A CA 1
ATOM 4891 C C . ARG A 1 617 ? 19.155 18.647 -16.704 1.00 97.56 617 ARG A C 1
ATOM 4893 O O . ARG A 1 617 ? 18.558 18.938 -17.737 1.00 97.56 617 ARG A O 1
ATOM 4900 N N . VAL A 1 618 ? 18.581 18.636 -15.506 1.00 97.75 618 VAL A N 1
ATOM 4901 C CA . VAL A 1 618 ? 17.154 18.880 -15.268 1.00 97.75 618 VAL A CA 1
ATOM 4902 C C . VAL A 1 618 ? 17.020 19.933 -14.179 1.00 97.75 618 VAL A C 1
ATOM 4904 O O . VAL A 1 618 ? 17.523 19.750 -13.072 1.00 97.75 618 VAL A O 1
ATOM 4907 N N . ASP A 1 619 ? 16.361 21.045 -14.489 1.00 97.75 619 ASP A N 1
ATOM 4908 C CA . ASP A 1 619 ? 15.940 22.020 -13.485 1.00 97.75 619 ASP A CA 1
ATOM 4909 C C . ASP A 1 619 ? 14.526 21.716 -12.964 1.00 97.75 619 ASP A C 1
ATOM 4911 O O . ASP A 1 619 ? 13.734 21.030 -13.618 1.00 97.75 619 ASP A O 1
ATOM 4915 N N . ARG A 1 620 ? 14.201 22.244 -11.778 1.00 97.25 620 ARG A N 1
ATOM 4916 C CA . ARG A 1 620 ? 12.906 22.040 -11.118 1.00 97.25 620 ARG A CA 1
ATOM 4917 C C . ARG A 1 620 ? 11.738 22.487 -11.995 1.00 97.25 620 ARG A C 1
ATOM 4919 O O . ARG A 1 620 ? 10.752 21.767 -12.070 1.00 97.25 620 ARG A O 1
ATOM 4926 N N . GLY A 1 621 ? 11.848 23.624 -12.682 1.00 97.44 621 GLY A N 1
ATOM 4927 C CA . GLY A 1 621 ? 10.775 24.137 -13.536 1.00 97.44 621 GLY A CA 1
ATOM 4928 C C . GLY A 1 621 ? 10.508 23.235 -14.741 1.00 97.44 621 GLY A C 1
ATOM 4929 O O . GLY A 1 621 ? 9.356 23.031 -15.118 1.00 97.44 621 GLY A O 1
ATOM 4930 N N . THR A 1 622 ? 11.555 22.649 -15.324 1.00 97.69 622 THR A N 1
ATOM 4931 C CA . THR A 1 622 ? 11.423 21.618 -16.359 1.00 97.69 622 THR A CA 1
ATOM 4932 C C . THR A 1 622 ? 10.722 20.378 -15.808 1.00 97.69 622 THR A C 1
ATOM 4934 O O . THR A 1 622 ? 9.757 19.923 -16.415 1.00 97.69 622 THR A O 1
ATOM 4937 N N . PHE A 1 623 ? 11.132 19.866 -14.643 1.00 98.06 623 PHE A N 1
ATOM 4938 C CA . PHE A 1 623 ? 10.462 18.723 -14.013 1.00 98.06 623 PHE A CA 1
ATOM 4939 C C . PHE A 1 623 ? 8.983 19.002 -13.700 1.00 98.06 623 PHE A C 1
ATOM 4941 O O . PHE A 1 623 ? 8.127 18.197 -14.049 1.00 98.06 623 PHE A O 1
ATOM 4948 N N . GLU A 1 624 ? 8.667 20.153 -13.103 1.00 97.62 624 GLU A N 1
ATOM 4949 C CA . GLU A 1 624 ? 7.291 20.537 -12.764 1.00 97.62 624 GLU A CA 1
ATOM 4950 C C . GLU A 1 624 ? 6.397 20.612 -14.009 1.00 97.62 624 GLU A C 1
ATOM 4952 O O . GLU A 1 624 ? 5.275 20.113 -13.984 1.00 97.62 624 GLU A O 1
ATOM 4957 N N . LYS A 1 625 ? 6.914 21.120 -15.137 1.00 98.00 625 LYS A N 1
ATOM 4958 C CA . LYS A 1 625 ? 6.192 21.108 -16.422 1.00 98.00 625 LYS A CA 1
ATOM 4959 C C . LYS A 1 625 ? 5.896 19.698 -16.933 1.00 98.00 625 LYS A C 1
ATOM 4961 O O . LYS A 1 625 ? 4.844 19.498 -17.532 1.00 98.00 625 LYS A O 1
ATOM 4966 N N . LEU A 1 626 ? 6.801 18.738 -16.723 1.00 97.88 626 LEU A N 1
ATOM 4967 C CA . LEU A 1 626 ? 6.606 17.351 -17.167 1.00 97.88 626 LEU A CA 1
ATOM 4968 C C . LEU A 1 626 ? 5.452 16.657 -16.432 1.00 97.88 626 LEU A C 1
ATOM 4970 O O . LEU A 1 626 ? 4.844 15.756 -17.001 1.00 97.88 626 LEU A O 1
ATOM 4974 N N . ILE A 1 627 ? 5.162 17.070 -15.195 1.00 97.19 627 ILE A N 1
ATOM 4975 C CA . ILE A 1 627 ? 4.164 16.427 -14.325 1.00 97.19 627 ILE A CA 1
ATOM 4976 C C . ILE A 1 627 ? 2.886 17.255 -14.130 1.00 97.19 627 ILE A C 1
ATOM 4978 O O . ILE A 1 627 ? 1.976 16.820 -13.423 1.00 97.19 627 ILE A O 1
ATOM 4982 N N . GLU A 1 628 ? 2.812 18.450 -14.721 1.00 97.25 628 GLU A N 1
ATOM 4983 C CA . GLU A 1 628 ? 1.718 19.406 -14.511 1.00 97.25 628 GLU A CA 1
ATOM 4984 C C . GLU A 1 628 ? 0.350 18.792 -14.856 1.00 97.25 628 GLU A C 1
ATOM 4986 O O . GLU A 1 628 ? -0.617 19.003 -14.130 1.00 97.25 628 GLU A O 1
ATOM 4991 N N . ASP A 1 629 ? 0.265 17.962 -15.902 1.00 96.56 629 ASP A N 1
ATOM 4992 C CA . ASP A 1 629 ? -0.973 17.282 -16.304 1.00 96.56 629 ASP A CA 1
ATOM 4993 C C . ASP A 1 629 ? -1.565 16.421 -15.174 1.00 96.56 629 ASP A C 1
ATOM 4995 O O . ASP A 1 629 ? -2.773 16.438 -14.930 1.00 96.56 629 ASP A O 1
ATOM 4999 N N . LYS A 1 630 ? -0.713 15.691 -14.451 1.00 95.81 630 LYS A N 1
ATOM 5000 C CA . LYS A 1 630 ? -1.103 14.825 -13.332 1.00 95.81 630 LYS A CA 1
ATOM 5001 C C . LYS A 1 630 ? -1.384 15.631 -12.074 1.00 95.81 630 LYS A C 1
ATOM 5003 O O . LYS A 1 630 ? -2.343 15.324 -11.374 1.00 95.81 630 LYS A O 1
ATOM 5008 N N . LEU A 1 631 ? -0.622 16.693 -11.817 1.00 96.81 631 LEU A N 1
ATOM 5009 C CA . LEU A 1 631 ? -0.917 17.598 -10.704 1.00 96.81 631 LEU A CA 1
ATOM 5010 C C . LEU A 1 631 ? -2.276 18.287 -10.882 1.00 96.81 631 LEU A C 1
ATOM 5012 O O . LEU A 1 631 ? -3.042 18.394 -9.925 1.00 96.81 631 LEU A O 1
ATOM 5016 N N . MET A 1 632 ? -2.627 18.682 -12.107 1.00 97.50 632 MET A N 1
ATOM 5017 C CA . MET A 1 632 ? -3.944 19.248 -12.400 1.00 97.50 632 MET A CA 1
ATOM 5018 C C . MET A 1 632 ? -5.072 18.225 -12.232 1.00 97.50 632 MET A C 1
ATOM 5020 O O . MET A 1 632 ? -6.145 18.592 -11.753 1.00 97.50 632 MET A O 1
ATOM 5024 N N . LYS A 1 633 ? -4.834 16.939 -12.535 1.00 96.25 633 LYS A N 1
ATOM 5025 C CA . LYS A 1 633 ? -5.778 15.860 -12.187 1.00 96.25 633 LYS A CA 1
ATOM 5026 C C . LYS A 1 633 ? -5.980 15.748 -10.676 1.00 96.25 633 LYS A C 1
ATOM 5028 O O . LYS A 1 633 ? -7.127 15.698 -10.244 1.00 96.25 633 LYS A O 1
ATOM 5033 N N . CYS A 1 634 ? -4.910 15.793 -9.874 1.00 95.50 634 CYS A N 1
ATOM 5034 C CA . CYS A 1 634 ? -5.045 15.833 -8.413 1.00 95.50 634 CYS A CA 1
ATOM 5035 C C . CYS A 1 634 ? -5.917 17.013 -7.973 1.00 95.50 634 CYS A C 1
ATOM 5037 O O . CYS A 1 634 ? -6.860 16.828 -7.211 1.00 95.50 634 CYS A O 1
ATOM 5039 N N . MET A 1 635 ? -5.653 18.216 -8.492 1.00 97.31 635 MET A N 1
ATOM 5040 C CA . MET A 1 635 ? -6.418 19.414 -8.130 1.00 97.31 635 MET A CA 1
ATOM 5041 C C . MET A 1 635 ? -7.887 19.347 -8.563 1.00 97.31 635 MET A C 1
ATOM 5043 O O . MET A 1 635 ? -8.740 19.894 -7.867 1.00 97.31 635 MET A O 1
ATOM 5047 N N . ALA A 1 636 ? -8.209 18.661 -9.662 1.00 96.62 636 ALA A N 1
ATOM 5048 C CA . ALA A 1 636 ? -9.594 18.422 -10.065 1.00 96.62 636 ALA A CA 1
ATOM 5049 C C . ALA A 1 636 ? -10.349 17.566 -9.033 1.00 96.62 636 ALA A C 1
ATOM 5051 O O . ALA A 1 636 ? -11.458 17.923 -8.642 1.00 96.62 636 ALA A O 1
ATOM 5052 N N . ILE A 1 637 ? -9.722 16.498 -8.531 1.00 94.19 637 ILE A N 1
ATOM 5053 C CA . ILE A 1 637 ? -10.289 15.645 -7.473 1.00 94.19 637 ILE A CA 1
ATOM 5054 C C . ILE A 1 637 ? -10.406 16.437 -6.158 1.00 94.19 637 ILE A C 1
ATOM 5056 O O . ILE A 1 637 ? -11.436 16.382 -5.492 1.00 94.19 637 ILE A O 1
ATOM 5060 N N . VAL A 1 638 ? -9.404 17.261 -5.819 1.00 95.81 638 VAL A N 1
ATOM 5061 C CA . VAL A 1 638 ? -9.485 18.167 -4.657 1.00 95.81 638 VAL A CA 1
ATOM 5062 C C . VAL A 1 638 ? -10.664 19.128 -4.793 1.00 95.81 638 VAL A C 1
ATOM 5064 O O . VAL A 1 638 ? -11.372 19.351 -3.821 1.00 95.81 638 VAL A O 1
ATOM 5067 N N . ASN A 1 639 ? -10.890 19.714 -5.971 1.00 95.31 639 ASN A N 1
ATOM 5068 C CA . ASN A 1 639 ? -12.024 20.612 -6.197 1.00 95.31 639 ASN A CA 1
ATOM 5069 C C . ASN A 1 639 ? -13.362 19.900 -5.999 1.00 95.31 639 ASN A C 1
ATOM 5071 O O . ASN A 1 639 ? -14.255 20.486 -5.398 1.00 95.31 639 ASN A O 1
ATOM 5075 N N . ARG A 1 640 ? -13.462 18.656 -6.471 1.00 93.19 640 ARG A N 1
ATOM 5076 C CA . ARG A 1 640 ? -14.663 17.828 -6.379 1.00 93.19 640 ARG A CA 1
ATOM 5077 C C . ARG A 1 640 ? -14.997 17.433 -4.942 1.00 93.19 640 ARG A C 1
ATOM 5079 O O . ARG A 1 640 ? -16.139 17.577 -4.529 1.00 93.19 640 ARG A O 1
ATOM 5086 N N . ILE A 1 641 ? -14.021 16.958 -4.164 1.00 91.25 641 ILE A N 1
ATOM 5087 C CA . ILE A 1 641 ? -14.299 16.484 -2.797 1.00 91.25 641 ILE A CA 1
ATOM 5088 C C . ILE A 1 641 ? -14.669 17.631 -1.843 1.00 91.25 641 ILE A C 1
ATOM 5090 O O . ILE A 1 641 ? -15.430 17.416 -0.906 1.00 91.25 641 ILE A O 1
ATOM 5094 N N . VAL A 1 642 ? -14.151 18.845 -2.077 1.00 94.12 642 VAL A N 1
ATOM 5095 C CA . VAL A 1 642 ? -14.404 20.025 -1.224 1.00 94.12 642 VAL A CA 1
ATOM 5096 C C . VAL A 1 642 ? -15.529 20.928 -1.735 1.00 94.12 642 VAL A C 1
ATOM 5098 O O . VAL A 1 642 ? -15.733 22.005 -1.174 1.00 94.12 642 VAL A O 1
ATOM 5101 N N . GLU A 1 643 ? -16.228 20.532 -2.801 1.00 86.31 643 GLU A N 1
ATOM 5102 C CA . GLU A 1 643 ? -17.409 21.232 -3.310 1.00 86.31 643 GLU A CA 1
ATOM 5103 C C . GLU A 1 643 ? -18.438 21.291 -2.163 1.00 86.31 643 GLU A C 1
ATOM 5105 O O . GLU A 1 643 ? -18.932 20.264 -1.710 1.00 86.31 643 GLU A O 1
ATOM 5110 N N . ASP A 1 644 ? -18.652 22.487 -1.605 1.00 84.44 644 ASP A N 1
ATOM 5111 C CA . ASP A 1 644 ? -19.511 22.785 -0.442 1.00 84.44 644 ASP A CA 1
ATOM 5112 C C . ASP A 1 644 ? -18.970 22.469 0.966 1.00 84.44 644 ASP A C 1
ATOM 5114 O O . ASP A 1 644 ? -19.713 22.553 1.948 1.00 84.44 644 ASP A O 1
ATOM 5118 N N . VAL A 1 645 ? -17.672 22.189 1.118 1.00 90.75 645 VAL A N 1
ATOM 5119 C CA . VAL A 1 645 ? -17.060 21.989 2.444 1.00 90.75 645 VAL A CA 1
ATOM 5120 C C . VAL A 1 645 ? -16.028 23.070 2.745 1.00 90.75 645 VAL A C 1
ATOM 5122 O O . VAL A 1 645 ? -15.042 23.243 2.028 1.00 90.75 645 VAL A O 1
ATOM 5125 N N . LYS A 1 646 ? -16.217 23.786 3.860 1.00 92.94 646 LYS A N 1
ATOM 5126 C CA . LYS A 1 646 ? -15.202 24.704 4.383 1.00 92.94 646 LYS A CA 1
ATOM 5127 C C . LYS A 1 646 ? -14.080 23.897 5.039 1.00 92.94 646 LYS A C 1
ATOM 5129 O O . LYS A 1 646 ? -14.323 23.175 5.998 1.00 92.94 646 LYS A O 1
ATOM 5134 N N . ILE A 1 647 ? -12.859 24.057 4.534 1.00 95.69 647 ILE A N 1
ATOM 5135 C CA . ILE A 1 647 ? -11.657 23.423 5.082 1.00 95.69 647 ILE A CA 1
ATOM 5136 C C . ILE A 1 647 ? -10.929 24.423 5.980 1.00 95.69 647 ILE A C 1
ATOM 5138 O O . ILE A 1 647 ? -10.608 25.528 5.544 1.00 95.69 647 ILE A O 1
ATOM 5142 N N . ASP A 1 648 ? -10.664 24.025 7.221 1.00 94.06 648 ASP A N 1
ATOM 5143 C CA . ASP A 1 648 ? -9.910 24.815 8.197 1.00 94.06 648 ASP A CA 1
ATOM 5144 C C . ASP A 1 648 ? -8.406 24.512 8.135 1.00 94.06 648 ASP A C 1
ATOM 5146 O O . ASP A 1 648 ? -7.591 25.368 8.475 1.00 94.06 648 ASP A O 1
ATOM 5150 N N . GLU A 1 649 ? -8.026 23.303 7.706 1.00 92.06 649 GLU A N 1
ATOM 5151 C CA . GLU A 1 649 ? -6.630 22.861 7.662 1.00 92.06 649 GLU A CA 1
ATOM 5152 C C . GLU A 1 649 ? -6.390 21.801 6.574 1.00 92.06 649 GLU A C 1
ATOM 5154 O O . GLU A 1 649 ? -7.209 20.905 6.376 1.00 92.06 649 GLU A O 1
ATOM 5159 N N . VAL A 1 650 ? -5.252 21.865 5.875 1.00 92.44 650 VAL A N 1
ATOM 5160 C CA . VAL A 1 650 ? -4.828 20.836 4.906 1.00 92.44 650 VAL A CA 1
ATOM 5161 C C . VAL A 1 650 ? -3.626 20.072 5.454 1.00 92.44 650 VAL A C 1
ATOM 5163 O O . VAL A 1 650 ? -2.572 20.657 5.694 1.00 92.44 650 VAL A O 1
ATOM 5166 N N . VAL A 1 651 ? -3.762 18.758 5.619 1.00 89.06 651 VAL A N 1
ATOM 5167 C CA . VAL A 1 651 ? -2.729 17.864 6.157 1.00 89.06 651 VAL A CA 1
ATOM 5168 C C . VAL A 1 651 ? -2.084 17.093 5.010 1.00 89.06 651 VAL A C 1
ATOM 5170 O O . VAL A 1 651 ? -2.758 16.344 4.308 1.00 89.06 651 VAL A O 1
ATOM 5173 N N . LEU A 1 652 ? -0.774 17.267 4.818 1.00 88.88 652 LEU A N 1
ATOM 5174 C CA . LEU A 1 652 ? -0.029 16.593 3.752 1.00 88.88 652 LEU A CA 1
ATOM 5175 C C . LEU A 1 652 ? 0.490 15.228 4.212 1.00 88.88 652 LEU A C 1
ATOM 5177 O O . LEU A 1 652 ? 1.171 15.118 5.231 1.00 88.88 652 LEU A O 1
ATOM 5181 N N . VAL A 1 653 ? 0.229 14.207 3.406 1.00 86.44 653 VAL A N 1
ATOM 5182 C CA . VAL A 1 653 ? 0.650 12.818 3.603 1.00 86.44 653 VAL A CA 1
ATOM 5183 C C . VAL A 1 653 ? 1.292 12.313 2.310 1.00 86.44 653 VAL A C 1
ATOM 5185 O O . VAL A 1 653 ? 1.047 12.846 1.224 1.00 86.44 653 VAL A O 1
ATOM 5188 N N . GLY A 1 654 ? 2.197 11.347 2.428 1.00 83.88 654 GLY A N 1
ATOM 5189 C CA . GLY A 1 654 ? 2.873 10.747 1.288 1.00 83.88 654 GLY A CA 1
ATOM 5190 C C . GLY A 1 654 ? 4.115 11.522 0.841 1.00 83.88 654 GLY A C 1
ATOM 5191 O O . GLY A 1 654 ? 4.251 12.743 0.985 1.00 83.88 654 GLY A O 1
ATOM 5192 N N . GLY A 1 655 ? 5.091 10.785 0.311 1.00 83.69 655 GLY A N 1
ATOM 5193 C CA . GLY A 1 655 ? 6.391 11.347 -0.060 1.00 83.69 655 GLY A CA 1
ATOM 5194 C C . GLY A 1 655 ? 6.322 12.338 -1.221 1.00 83.69 655 GLY A C 1
ATOM 5195 O O . GLY A 1 655 ? 7.091 13.299 -1.254 1.00 83.69 655 GLY A O 1
ATOM 5196 N N . SER A 1 656 ? 5.385 12.149 -2.152 1.00 89.88 656 SER A N 1
ATOM 5197 C CA . SER A 1 656 ? 5.259 13.008 -3.332 1.00 89.88 656 SER A CA 1
ATOM 5198 C C . SER A 1 656 ? 4.590 14.350 -3.012 1.00 89.88 656 SER A C 1
ATOM 5200 O O . SER A 1 656 ? 4.808 15.318 -3.737 1.00 89.88 656 SER A O 1
ATOM 5202 N N . SER A 1 657 ? 3.881 14.470 -1.883 1.00 90.19 657 SER A N 1
ATOM 5203 C CA . SER A 1 657 ? 3.363 15.755 -1.375 1.00 90.19 657 SER A CA 1
ATOM 5204 C C . SER A 1 657 ? 4.465 16.763 -1.025 1.00 90.19 657 SER A C 1
ATOM 5206 O O . SER A 1 657 ? 4.200 17.954 -0.863 1.00 90.19 657 SER A O 1
ATOM 5208 N N . ARG A 1 658 ? 5.725 16.314 -0.933 1.00 89.12 658 ARG A N 1
ATOM 5209 C CA . ARG A 1 658 ? 6.883 17.189 -0.712 1.00 89.12 658 ARG A CA 1
ATOM 5210 C C . ARG A 1 658 ? 7.271 17.997 -1.952 1.00 89.12 658 ARG A C 1
ATOM 5212 O O . ARG A 1 658 ? 8.005 18.970 -1.810 1.00 89.12 658 ARG A O 1
ATOM 5219 N N . ILE A 1 659 ? 6.795 17.635 -3.148 1.00 93.31 659 ILE A N 1
ATOM 5220 C CA . ILE A 1 659 ? 7.083 18.371 -4.387 1.00 93.31 659 ILE A CA 1
ATOM 5221 C C . ILE A 1 659 ? 6.634 19.843 -4.227 1.00 93.31 659 ILE A C 1
ATOM 5223 O O . ILE A 1 659 ? 5.459 20.084 -3.943 1.00 93.31 659 ILE A O 1
ATOM 5227 N N . PRO A 1 660 ? 7.516 20.845 -4.432 1.00 93.75 660 PRO A N 1
ATOM 5228 C CA . PRO A 1 660 ? 7.189 22.257 -4.189 1.00 93.75 660 PRO A CA 1
ATOM 5229 C C . PRO A 1 660 ? 5.961 22.767 -4.957 1.00 93.75 660 PRO A C 1
ATOM 5231 O O . PRO A 1 660 ? 5.157 23.538 -4.420 1.00 93.75 660 PRO A O 1
ATOM 5234 N N . ARG A 1 661 ? 5.764 22.289 -6.192 1.00 95.94 661 ARG A N 1
ATOM 5235 C CA . ARG A 1 661 ? 4.574 22.593 -6.997 1.00 95.94 661 ARG A CA 1
ATOM 5236 C C . ARG A 1 661 ? 3.264 22.176 -6.325 1.00 95.94 661 ARG A C 1
ATOM 5238 O O . ARG A 1 661 ? 2.308 22.939 -6.398 1.00 95.94 661 ARG A O 1
ATOM 5245 N N . VAL A 1 662 ? 3.225 21.040 -5.618 1.00 94.75 662 VAL A N 1
ATOM 5246 C CA . VAL A 1 662 ? 2.031 20.574 -4.882 1.00 94.75 662 VAL A CA 1
ATOM 5247 C C . VAL A 1 662 ? 1.646 21.587 -3.806 1.00 94.75 662 VAL A C 1
ATOM 5249 O O . VAL A 1 662 ? 0.517 22.076 -3.795 1.00 94.75 662 VAL A O 1
ATOM 5252 N N . LYS A 1 663 ? 2.605 21.984 -2.956 1.00 91.50 663 LYS A N 1
ATOM 5253 C CA . LYS A 1 663 ? 2.387 23.009 -1.919 1.00 91.50 663 LYS A CA 1
ATOM 5254 C C . LYS A 1 663 ? 1.922 24.335 -2.531 1.00 91.50 663 LYS A C 1
ATOM 5256 O O . LYS A 1 663 ? 1.028 24.980 -1.993 1.00 91.50 663 LYS A O 1
ATOM 5261 N N . THR A 1 664 ? 2.488 24.718 -3.677 1.00 94.81 664 THR A N 1
ATOM 5262 C CA . THR A 1 664 ? 2.105 25.943 -4.398 1.00 94.81 664 THR A CA 1
ATOM 5263 C C . THR A 1 664 ? 0.655 25.894 -4.882 1.00 94.81 664 THR A C 1
ATOM 5265 O O . THR A 1 664 ? -0.089 26.842 -4.651 1.00 94.81 664 THR A O 1
ATOM 5268 N N . LEU A 1 665 ? 0.237 24.794 -5.516 1.00 96.56 665 LEU A N 1
ATOM 5269 C CA . LEU A 1 665 ? -1.131 24.612 -6.014 1.00 96.56 665 LEU A CA 1
ATOM 5270 C C . LEU A 1 665 ? -2.157 24.593 -4.874 1.00 96.56 665 LEU A C 1
ATOM 5272 O O . LEU A 1 665 ? -3.199 25.243 -4.959 1.00 96.56 665 LEU A O 1
ATOM 5276 N N . LEU A 1 666 ? -1.842 23.906 -3.775 1.00 95.31 666 LEU A N 1
ATOM 5277 C CA . LEU A 1 666 ? -2.704 23.878 -2.594 1.00 95.31 666 LEU A CA 1
ATOM 5278 C C . LEU A 1 666 ? -2.809 25.258 -1.938 1.00 95.31 666 LEU A C 1
ATOM 5280 O O . LEU A 1 666 ? -3.910 25.675 -1.590 1.00 95.31 666 LEU A O 1
ATOM 5284 N N . LYS A 1 667 ? -1.705 26.010 -1.849 1.00 94.38 667 LYS A N 1
ATOM 5285 C CA . LYS A 1 667 ? -1.707 27.379 -1.314 1.00 94.38 667 LYS A CA 1
ATOM 5286 C C . LYS A 1 667 ? -2.494 28.344 -2.201 1.00 94.38 667 LYS A C 1
ATOM 5288 O O . LYS A 1 667 ? -3.182 29.217 -1.689 1.00 94.38 667 LYS A O 1
ATOM 5293 N N . GLN A 1 668 ? -2.450 28.171 -3.521 1.00 95.44 668 GLN A N 1
ATOM 5294 C CA . GLN A 1 668 ? -3.285 28.943 -4.448 1.00 95.44 668 GLN A CA 1
ATOM 5295 C C . GLN A 1 668 ? -4.782 28.681 -4.237 1.00 95.44 668 GLN A C 1
ATOM 5297 O O . GLN A 1 668 ? -5.577 29.607 -4.362 1.00 95.44 668 GLN A O 1
ATOM 5302 N N . LYS A 1 669 ? -5.168 27.441 -3.906 1.00 94.81 669 LYS A N 1
ATOM 5303 C CA . LYS A 1 669 ? -6.571 27.070 -3.673 1.00 94.81 669 LYS A CA 1
ATOM 5304 C C . LYS A 1 669 ? -7.077 27.458 -2.282 1.00 94.81 669 LYS A C 1
ATOM 5306 O O . LYS A 1 669 ? -8.199 27.935 -2.163 1.00 94.81 669 LYS A O 1
ATOM 5311 N N . PHE A 1 670 ? -6.281 27.207 -1.248 1.00 94.44 670 PHE A N 1
ATOM 5312 C CA . PHE A 1 670 ? -6.726 27.259 0.146 1.00 94.44 670 PHE A CA 1
ATOM 5313 C C . PHE A 1 670 ? -6.089 28.389 0.971 1.00 94.44 670 PHE A C 1
ATOM 5315 O O . PHE A 1 670 ? -6.488 28.617 2.109 1.00 94.44 670 PHE A O 1
ATOM 5322 N N . GLY A 1 671 ? -5.108 29.112 0.426 1.00 91.94 671 GLY A N 1
ATOM 5323 C CA . GLY A 1 671 ? -4.334 30.100 1.176 1.00 91.94 671 GLY A CA 1
ATOM 5324 C C . GLY A 1 671 ? -3.354 29.451 2.158 1.00 91.94 671 GLY A C 1
ATOM 5325 O O . GLY A 1 671 ? -2.793 28.386 1.895 1.00 91.94 671 GLY A O 1
ATOM 5326 N N . ASP A 1 672 ? -3.137 30.100 3.301 1.00 89.25 672 ASP A N 1
ATOM 5327 C CA . ASP A 1 672 ? -2.137 29.711 4.307 1.00 89.25 672 ASP A CA 1
ATOM 5328 C C . ASP A 1 672 ? -2.678 28.738 5.376 1.00 89.25 672 ASP A C 1
ATOM 5330 O O . ASP A 1 672 ? -2.306 28.820 6.543 1.00 89.25 672 ASP A O 1
ATOM 5334 N N . ILE A 1 673 ? -3.552 27.801 4.985 1.00 90.19 673 ILE A N 1
ATOM 5335 C CA . ILE A 1 673 ? -4.130 26.780 5.888 1.00 90.19 673 ILE A CA 1
ATOM 5336 C C . ILE A 1 673 ? -3.457 25.402 5.777 1.00 90.19 673 ILE A C 1
ATOM 5338 O O . ILE A 1 673 ? -3.933 24.416 6.340 1.00 90.19 673 ILE A O 1
ATOM 5342 N N . ILE A 1 674 ? -2.368 25.297 5.012 1.00 85.94 674 ILE A N 1
ATOM 5343 C CA . ILE A 1 674 ? -1.579 24.063 4.945 1.00 85.94 674 ILE A CA 1
ATOM 5344 C C . ILE A 1 674 ? -0.894 23.878 6.299 1.00 85.94 674 ILE A C 1
ATOM 5346 O O . ILE A 1 674 ? -0.129 24.744 6.727 1.00 85.94 674 ILE A O 1
ATOM 5350 N N . SER A 1 675 ? -1.188 22.759 6.960 1.00 73.06 675 SER A N 1
ATOM 5351 C CA . SER A 1 675 ? -0.695 22.432 8.295 1.00 73.06 675 SER A CA 1
ATOM 5352 C C . SER A 1 675 ? 0.828 22.536 8.357 1.00 73.06 675 SER A C 1
ATOM 5354 O O . SER A 1 675 ? 1.538 22.094 7.445 1.00 73.06 675 SER A O 1
ATOM 5356 N N . SER A 1 676 ? 1.336 23.116 9.443 1.00 57.25 676 SER A N 1
ATOM 5357 C CA . SER A 1 676 ? 2.760 23.062 9.753 1.00 57.25 676 SER A CA 1
ATOM 5358 C C . SER A 1 676 ? 3.168 21.607 10.010 1.00 57.25 676 SER A C 1
ATOM 5360 O O . SER A 1 676 ? 2.398 20.820 10.555 1.00 57.25 676 SER A O 1
ATOM 5362 N N . GLU A 1 677 ? 4.371 21.226 9.573 1.00 62.69 677 GLU A N 1
ATOM 5363 C CA . GLU A 1 677 ? 4.864 19.840 9.576 1.00 62.69 677 GLU A CA 1
ATOM 5364 C C . GLU A 1 677 ? 5.041 19.295 11.014 1.00 62.69 677 GLU A C 1
ATOM 5366 O O . GLU A 1 677 ? 6.158 19.196 11.511 1.00 62.69 677 GLU A O 1
ATOM 5371 N N . ARG A 1 678 ? 3.949 18.938 11.712 1.00 67.25 678 ARG A N 1
ATOM 5372 C CA . ARG A 1 678 ? 4.019 18.292 13.040 1.00 67.25 678 ARG A CA 1
ATOM 5373 C C . ARG A 1 678 ? 4.659 16.908 12.958 1.00 67.25 678 ARG A C 1
ATOM 5375 O O . ARG A 1 678 ? 5.283 16.459 13.912 1.00 67.25 678 ARG A O 1
ATOM 5382 N N . PHE A 1 679 ? 4.494 16.241 11.816 1.00 70.88 679 PHE A N 1
ATOM 5383 C CA . PHE A 1 679 ? 5.049 14.925 11.531 1.00 70.88 679 PH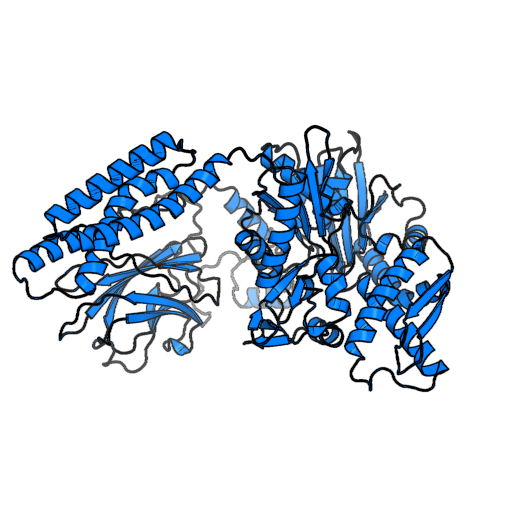E A CA 1
ATOM 5384 C C . PHE A 1 679 ? 5.638 14.889 10.121 1.00 70.88 679 PHE A C 1
ATOM 5386 O O . PHE A 1 679 ? 5.184 15.597 9.219 1.00 70.88 679 PHE A O 1
ATOM 5393 N N . SER A 1 680 ? 6.618 14.011 9.913 1.00 77.94 680 SER A N 1
ATOM 5394 C CA . SER A 1 680 ? 7.121 13.699 8.577 1.00 77.94 680 SER A CA 1
ATOM 5395 C C . SER A 1 680 ? 6.016 13.067 7.731 1.00 77.94 680 SER A C 1
ATOM 5397 O O . SER A 1 680 ? 5.405 12.083 8.142 1.00 77.94 680 SER A O 1
ATOM 5399 N N . THR A 1 681 ? 5.801 13.566 6.509 1.00 79.00 681 THR A N 1
ATOM 5400 C CA . THR A 1 681 ? 4.740 13.076 5.602 1.00 79.00 681 THR A CA 1
ATOM 5401 C C . THR A 1 681 ? 4.819 11.577 5.278 1.00 79.00 681 THR A C 1
ATOM 5403 O O . THR A 1 681 ? 3.818 10.993 4.875 1.00 79.00 681 THR A O 1
ATOM 5406 N N . ASN A 1 682 ? 5.987 10.948 5.460 1.00 74.31 682 ASN A N 1
ATOM 5407 C CA . ASN A 1 682 ? 6.201 9.512 5.235 1.00 74.31 682 ASN A CA 1
ATOM 5408 C C . ASN A 1 682 ? 5.880 8.648 6.466 1.00 74.31 682 ASN A C 1
ATOM 5410 O O . ASN A 1 682 ? 5.728 7.441 6.344 1.00 74.31 682 ASN A O 1
ATOM 5414 N N . GLU A 1 683 ? 5.824 9.248 7.653 1.00 82.31 683 GLU A N 1
ATOM 5415 C CA . GLU A 1 683 ? 5.663 8.539 8.929 1.00 82.31 683 GLU A CA 1
ATOM 5416 C C . GLU A 1 683 ? 4.217 8.562 9.430 1.00 82.31 683 GLU A C 1
ATOM 5418 O O . GLU A 1 683 ? 3.838 7.753 10.273 1.00 82.31 683 GLU A O 1
ATOM 5423 N N . VAL A 1 684 ? 3.397 9.478 8.909 1.00 86.12 684 VAL A N 1
ATOM 5424 C CA . VAL A 1 684 ? 2.012 9.704 9.347 1.00 86.12 684 VAL A CA 1
ATOM 5425 C C . VAL A 1 684 ? 1.177 8.418 9.297 1.00 86.12 684 VAL A C 1
ATOM 5427 O O . VAL A 1 684 ? 0.519 8.071 10.275 1.00 86.12 684 VAL A O 1
ATOM 5430 N N . VAL A 1 685 ? 1.239 7.677 8.190 1.00 88.12 685 VAL A N 1
ATOM 5431 C CA . VAL A 1 685 ? 0.437 6.460 7.990 1.00 88.12 685 VAL A CA 1
ATOM 5432 C C . VAL A 1 685 ? 0.849 5.354 8.970 1.00 88.12 685 VAL A C 1
ATOM 5434 O O . VAL A 1 685 ? 0.003 4.808 9.682 1.00 88.12 685 VAL A O 1
ATOM 5437 N N . VAL A 1 686 ? 2.150 5.062 9.082 1.00 92.12 686 VAL A N 1
ATOM 5438 C CA . VAL A 1 686 ? 2.638 4.019 10.001 1.00 92.12 686 VAL A CA 1
ATOM 5439 C C . VAL A 1 686 ? 2.431 4.400 11.472 1.00 92.12 686 VAL A C 1
ATOM 5441 O O . VAL A 1 686 ? 2.098 3.535 12.282 1.00 92.12 686 VAL A O 1
ATOM 5444 N N . ARG A 1 687 ? 2.536 5.692 11.818 1.00 92.00 687 ARG A N 1
ATOM 5445 C CA . ARG A 1 687 ? 2.254 6.210 13.165 1.00 92.00 687 ARG A CA 1
ATOM 5446 C C . ARG A 1 687 ? 0.813 5.906 13.570 1.00 92.00 687 ARG A C 1
ATOM 5448 O O . ARG A 1 687 ? 0.579 5.400 14.663 1.00 92.00 687 ARG A O 1
ATOM 5455 N N . GLY A 1 688 ? -0.144 6.146 12.676 1.00 90.38 688 GLY A N 1
ATOM 5456 C CA . GLY A 1 688 ? -1.553 5.831 12.910 1.00 90.38 688 GLY A CA 1
ATOM 5457 C C . GLY A 1 688 ? -1.816 4.342 13.109 1.00 90.38 688 GLY A C 1
ATOM 5458 O O . GLY A 1 688 ? -2.555 3.954 14.015 1.00 90.38 688 GLY A O 1
ATOM 5459 N N . ALA A 1 689 ? -1.170 3.500 12.298 1.00 91.25 689 ALA A N 1
ATOM 5460 C CA . ALA A 1 689 ? -1.247 2.050 12.447 1.00 91.25 689 ALA A CA 1
ATOM 5461 C C . ALA A 1 689 ? -0.675 1.580 13.795 1.00 91.25 689 ALA A C 1
ATOM 5463 O O . ALA A 1 689 ? -1.293 0.753 14.462 1.00 91.25 689 ALA A O 1
ATOM 5464 N N . ALA A 1 690 ? 0.459 2.140 14.226 1.00 91.62 690 ALA A N 1
ATOM 5465 C CA . ALA A 1 690 ? 1.098 1.810 15.497 1.00 91.62 690 ALA A CA 1
ATOM 5466 C C . ALA A 1 690 ? 0.269 2.268 16.708 1.00 91.62 690 ALA A C 1
ATOM 5468 O O . ALA A 1 690 ? 0.114 1.509 17.663 1.00 91.62 690 ALA A O 1
ATOM 5469 N N . LEU A 1 691 ? -0.331 3.464 16.648 1.00 89.19 691 LEU A N 1
ATOM 5470 C CA . LEU A 1 691 ? -1.269 3.943 17.670 1.00 89.19 691 LEU A CA 1
ATOM 5471 C C . LEU A 1 691 ? -2.474 3.006 17.805 1.00 89.19 691 LEU A C 1
ATOM 5473 O O . LEU A 1 691 ? -2.866 2.658 18.919 1.00 89.19 691 LEU A O 1
ATOM 5477 N N . LEU A 1 692 ? -3.051 2.563 16.683 1.00 87.44 692 LEU A N 1
ATOM 5478 C CA . LEU A 1 692 ? -4.165 1.617 16.711 1.00 87.44 692 LEU A CA 1
ATOM 5479 C C . LEU A 1 692 ? -3.741 0.247 17.250 1.00 87.44 692 LEU A C 1
ATOM 5481 O O . LEU A 1 692 ? -4.480 -0.345 18.032 1.00 87.44 692 LEU A O 1
ATOM 5485 N N . ALA A 1 693 ? -2.560 -0.239 16.862 1.00 87.88 693 ALA A N 1
ATOM 5486 C CA . ALA A 1 693 ? -2.011 -1.497 17.357 1.00 87.88 693 ALA A CA 1
ATOM 5487 C C . ALA A 1 693 ? -1.884 -1.472 18.887 1.00 87.88 693 ALA A C 1
ATOM 5489 O O . ALA A 1 693 ? -2.443 -2.337 19.559 1.00 87.88 693 ALA A O 1
ATOM 5490 N N . ALA A 1 694 ? -1.261 -0.427 19.436 1.00 85.75 694 ALA A N 1
ATOM 5491 C CA . ALA A 1 694 ? -1.094 -0.251 20.875 1.00 85.75 694 ALA A CA 1
ATOM 5492 C C . ALA A 1 694 ? -2.435 -0.179 21.626 1.00 85.75 694 ALA A C 1
ATOM 5494 O O . ALA A 1 694 ? -2.594 -0.777 22.689 1.00 85.75 694 ALA A O 1
ATOM 5495 N N . ARG A 1 695 ? -3.438 0.503 21.060 1.00 81.62 695 ARG A N 1
ATOM 5496 C CA . ARG A 1 695 ? -4.780 0.591 21.661 1.00 81.62 695 ARG A CA 1
ATOM 5497 C C . ARG A 1 695 ? -5.501 -0.748 21.697 1.00 81.62 695 ARG A C 1
ATOM 5499 O O . ARG A 1 695 ? -6.057 -1.099 22.734 1.00 81.62 695 ARG A O 1
ATOM 5506 N N . ILE A 1 696 ? -5.457 -1.505 20.596 1.00 79.31 696 ILE A N 1
ATOM 5507 C CA . ILE A 1 696 ? -6.039 -2.854 20.536 1.00 79.31 696 ILE A CA 1
ATOM 5508 C C . ILE A 1 696 ? -5.386 -3.749 21.594 1.00 79.31 696 ILE A C 1
ATOM 5510 O O . ILE A 1 696 ? -6.080 -4.496 22.275 1.00 79.31 696 ILE A O 1
ATOM 5514 N N . GLN A 1 697 ? -4.070 -3.645 21.782 1.00 76.38 697 GLN A N 1
ATOM 5515 C CA . GLN A 1 697 ? -3.365 -4.425 22.800 1.00 76.38 697 GLN A CA 1
ATOM 5516 C C . GLN A 1 697 ? -3.723 -4.043 24.234 1.00 76.38 697 GLN A C 1
ATOM 5518 O O . GLN A 1 697 ? -3.780 -4.914 25.099 1.00 76.38 697 GLN A O 1
ATOM 5523 N N . ASN A 1 698 ? -3.981 -2.760 24.480 1.00 74.19 698 ASN A N 1
ATOM 5524 C CA . ASN A 1 698 ? -4.350 -2.250 25.796 1.00 74.19 698 ASN A CA 1
ATOM 5525 C C . ASN A 1 698 ? -5.860 -2.345 26.086 1.00 74.19 698 ASN A C 1
ATOM 5527 O O . ASN A 1 698 ? -6.288 -1.899 27.148 1.00 74.19 698 ASN A O 1
ATOM 5531 N N . ASN A 1 699 ? -6.667 -2.917 25.176 1.00 70.88 699 ASN A N 1
ATOM 5532 C CA . ASN A 1 699 ? -8.137 -2.917 25.238 1.00 70.88 699 ASN A CA 1
ATOM 5533 C C . ASN A 1 699 ? -8.732 -1.512 25.466 1.00 70.88 699 ASN A C 1
ATOM 5535 O O . ASN A 1 699 ? -9.750 -1.356 26.142 1.00 70.88 699 ASN A O 1
ATOM 5539 N N . ASP A 1 700 ? -8.091 -0.481 24.914 1.00 65.75 700 ASP A N 1
ATOM 5540 C CA . ASP A 1 700 ? -8.521 0.904 25.078 1.00 65.75 700 ASP A CA 1
ATOM 5541 C C . ASP A 1 700 ? -9.654 1.239 24.094 1.00 65.75 700 ASP A C 1
ATOM 5543 O O . ASP A 1 700 ? -9.446 1.332 22.881 1.00 65.75 700 ASP A O 1
ATOM 5547 N N . THR A 1 701 ? -10.865 1.421 24.629 1.00 62.00 701 THR A N 1
ATOM 5548 C CA . THR A 1 701 ? -12.076 1.779 23.873 1.00 62.00 701 THR A CA 1
ATOM 5549 C C . THR A 1 701 ? -12.422 3.268 23.946 1.00 62.00 701 THR A C 1
ATOM 5551 O O . THR A 1 701 ? -13.497 3.657 23.498 1.00 62.00 701 THR A O 1
ATOM 5554 N N . SER A 1 702 ? -11.561 4.117 24.520 1.00 58.00 702 SER A N 1
ATOM 5555 C CA . SER A 1 702 ? -11.826 5.558 24.708 1.00 58.00 702 SER A CA 1
ATOM 5556 C C . SER A 1 702 ? -11.932 6.354 23.399 1.00 58.00 702 SER A C 1
ATOM 5558 O O . SER A 1 702 ? -12.304 7.528 23.398 1.00 58.00 702 SER A O 1
ATOM 5560 N N . PHE A 1 703 ? -11.613 5.712 22.278 1.00 55.66 703 PHE A N 1
ATOM 5561 C CA . PHE A 1 703 ? -11.438 6.336 20.985 1.00 55.66 703 PHE A CA 1
ATOM 5562 C C . PHE A 1 703 ? -12.568 5.978 20.020 1.00 55.66 703 PHE A C 1
ATOM 5564 O O . PHE A 1 703 ? -12.792 4.802 19.728 1.00 55.66 703 PHE A O 1
ATOM 5571 N N . CYS A 1 704 ? -13.243 6.993 19.479 1.00 54.97 704 CYS A N 1
ATOM 5572 C CA . CYS A 1 704 ? -14.323 6.803 18.517 1.00 54.97 704 CYS A CA 1
ATOM 5573 C C . CYS A 1 704 ? -13.874 7.289 17.136 1.00 54.97 704 CYS A C 1
ATOM 5575 O O . CYS A 1 704 ? -13.613 8.477 16.936 1.00 54.97 704 CYS A O 1
ATOM 5577 N N . ILE A 1 705 ? -13.774 6.359 16.185 1.00 54.97 705 ILE A N 1
ATOM 5578 C CA . ILE A 1 705 ? -13.673 6.689 14.763 1.00 54.97 705 ILE A CA 1
ATOM 5579 C C . ILE A 1 705 ? -15.022 6.357 14.145 1.00 54.97 705 ILE A C 1
ATOM 5581 O O . ILE A 1 705 ? -15.368 5.183 14.006 1.00 54.97 705 ILE A O 1
ATOM 5585 N N . GLU A 1 706 ? -15.766 7.387 13.764 1.00 54.09 706 GLU A N 1
ATOM 5586 C CA . GLU A 1 706 ? -16.974 7.220 12.965 1.00 54.09 706 GLU A CA 1
ATOM 5587 C C . GLU A 1 706 ? -16.612 7.343 11.480 1.00 54.09 706 GLU A C 1
ATOM 5589 O O . GLU A 1 706 ? -16.350 8.436 10.971 1.00 54.09 706 GLU A O 1
ATOM 5594 N N . GLU A 1 707 ? -16.600 6.219 10.763 1.00 51.69 707 GLU A N 1
ATOM 5595 C CA . GLU A 1 707 ? -16.663 6.230 9.298 1.00 51.69 707 GLU A CA 1
ATOM 5596 C C . GLU A 1 707 ? -18.148 6.288 8.906 1.00 51.69 707 GLU A C 1
ATOM 5598 O O . GLU A 1 707 ? -18.872 5.314 9.098 1.00 51.69 707 GLU A O 1
ATOM 5603 N N . LEU A 1 708 ? -18.632 7.435 8.412 1.00 43.44 708 LEU A N 1
ATOM 5604 C CA . LEU A 1 708 ? -19.992 7.519 7.868 1.00 43.44 708 LEU A CA 1
ATOM 5605 C C . LEU A 1 708 ? -20.081 6.808 6.512 1.00 43.44 708 LEU A C 1
ATOM 5607 O O . LEU A 1 708 ? -19.123 6.821 5.733 1.00 43.44 708 LEU A O 1
ATOM 5611 N N . ASP A 1 709 ? -21.251 6.230 6.222 1.00 37.94 709 ASP A N 1
ATOM 5612 C CA . ASP A 1 709 ? -21.547 5.564 4.951 1.00 37.94 709 ASP A CA 1
ATOM 5613 C C . ASP A 1 709 ? -21.233 6.473 3.749 1.00 37.94 709 ASP A C 1
ATOM 5615 O O . ASP A 1 709 ? -21.647 7.631 3.656 1.00 37.94 709 ASP A O 1
ATOM 5619 N N . LYS A 1 710 ? -20.405 5.933 2.852 1.00 45.44 710 LYS A N 1
ATOM 5620 C CA . LYS A 1 710 ? -19.585 6.677 1.892 1.00 45.44 710 LYS A CA 1
ATOM 5621 C C . LYS A 1 710 ? -20.405 7.252 0.733 1.00 45.44 710 LYS A C 1
ATOM 5623 O O . LYS A 1 710 ? -20.987 6.496 -0.039 1.00 45.44 710 LYS A O 1
ATOM 5628 N N . LYS A 1 711 ? -20.242 8.547 0.445 1.00 38.78 711 LYS A N 1
ATOM 5629 C CA . LYS A 1 711 ? -20.173 9.011 -0.952 1.00 38.78 711 LYS A CA 1
ATOM 5630 C C . LYS A 1 711 ? -18.757 8.723 -1.456 1.00 38.78 711 LYS A C 1
ATOM 5632 O O . LYS A 1 711 ? -17.853 9.516 -1.221 1.00 38.78 711 LYS A O 1
ATOM 5637 N N . ILE A 1 712 ? -18.545 7.585 -2.119 1.00 42.59 712 ILE A N 1
ATOM 5638 C CA . ILE A 1 712 ? -17.395 7.461 -3.027 1.00 42.59 712 ILE A CA 1
ATOM 5639 C C . ILE A 1 712 ? -17.785 8.262 -4.268 1.00 42.59 712 ILE A C 1
ATOM 5641 O O . ILE A 1 712 ? -18.623 7.817 -5.053 1.00 42.59 712 ILE A O 1
ATOM 5645 N N . ILE A 1 713 ? -17.258 9.476 -4.393 1.00 41.19 713 ILE A N 1
ATOM 5646 C CA . ILE A 1 713 ? -17.532 10.345 -5.539 1.00 41.19 713 ILE A CA 1
ATOM 5647 C C . ILE A 1 713 ? -16.599 9.894 -6.671 1.00 41.19 713 ILE A C 1
ATOM 5649 O O . ILE A 1 713 ? -15.461 10.338 -6.742 1.00 41.19 713 ILE A O 1
ATOM 5653 N N . ILE A 1 714 ? -17.049 8.944 -7.502 1.00 35.12 714 ILE A N 1
ATOM 5654 C CA . ILE A 1 714 ? -16.276 8.437 -8.656 1.00 35.12 714 ILE A CA 1
ATOM 5655 C C . ILE A 1 714 ? -16.168 9.511 -9.738 1.00 35.12 714 ILE A C 1
ATOM 5657 O O . ILE A 1 714 ? -17.226 10.030 -10.159 1.00 35.12 714 ILE A O 1
#

Organism: NCBI:txid39272

Secondary structure (DSSP, 8-state):
-GGG-----EEE--SGGGGSHHHHHHHHHHSTT-EEE-SS-TTTHHHHHHHHHHHS-----S---TTSTTS-PPP--S-S-TT-B-SSEEEEE-S--TTTTTS----EEEEE-TT-BSSEEEEEEEEE---SSEEEEEEEEES-SSGGGSEEEEEEEEE-----SSPEEEEEEEEE-TTSEEEEEEEE-SSS-EEEEEEEEETT--------------HHHHHHHHHHHHH-TT--SHHHHHHHHHHHHHHHHHHHHHHHHSSSPPPHHHHHHHHHHHHHHHHHHHHHHS---HHHHHHHHHHHHHHHHHHHHHHHHHHTTT---EEEEE--SSEEEEEEEETTEEEE---TTS-SEEES-EEE-TT--EEEHHHHHHHHTTSGGGEE--HHHHTT-BTT-HHHHHHGGG--SEEEEETTEEEEEETTEEE-HHHHHHHHHHHHHHHHHHHHTS---EEEEEE-TT--HHHHHHHHHHHHHTT-EEEEEEEHHHHHHHHHHTTPPTT-EEEEEEEEE-SS-EEEEEEEEETTTEEEEEEEEEETT-SHHHHHHHHHHHHHHHHHHHH---STTSTTHHHHHHHHHHHHHHHHHHHTT-SEEEEEEEEEETTEEEEEEEEHHHHHHHHHHHHHHHHHHHHHHTTT---SEEEEESGGGGSHHHHHHHHHHH-S-BPP-SS-TTTHHHHHHHHHHHHHHTT----EEEEPPP-B--

Radius of gyration: 31.37 Å; chains: 1; bounding box: 82×95×66 Å

Foldseek 3Di:
DLVPPPDAAEDEAADPVCPPVVNVVVVCVSCVRHHYDPPDPRDCPVVVVVVVVVPPDDPDDPDDPPVCPVPDDDDDDDDDPPFPWAQWFKFWFADDAPVCVVPPFARGGTFRHTRHDPQDKTKDKGWHDDDPFKDKIWMFTHHDSYRVPTATQEIDIDGDDDDDPDIWMWMWMWTAHPQQKIKIWIWTPDPDTDTFDIDITRSPDRDDHDDDDTQPQDPVVLQVVLVVCVVPVPPDDPVVLVSLLSQLVNLLCVQLVVVLVDLAADDPVRLVVSNVVSNVVSVVVSVVRHPDDPVSNVVSVVVSVVVSVVSVVSSVVSVVPVVLDAWFWEPDQFKIAIWAQDPVGIDTFAFPVRHRIFGQKWFQDLVRDIDGGPVLLVVCLVVVQRIDGSLLVQAPAFCPPVLNVVCVVLRSHDWDHDPRHTWTADNNDTHHSLQSLLVHVLSVQVSVCVRVVHHHAEYAYEDAPPDDPRRVVSNCVSQVSSNHDHPYYHYLVRLLVLLVLAPFAAQDWFWEWEWAAAAAWTKIWTWTDHHSFEIETDAIEIGRGDHNLVLLVLQLVVLQVVQCVVPVDHLVVDPCSSSLSSVQSVLSSVVQLVLLPDQKDWRWDACSDNRDIRTDIDGLVNSCVSCVVRLVVSVVRVCVRCVPPDHQAYEAAYPRCSNVVNVVSVCVVNNPRYDDCPDDNDCSSSSSRNVVRSCVSVVPPSHDYHYPDYPHPD

pLDDT: mean 75.84, std 17.99, range [24.31, 98.06]

InterPro domains:
  IPR013126 Heat shock protein 70 family [PF00012] (5-190)
  IPR013126 Heat shock protein 70 family [PF00012] (326-696)
  IPR013126 Heat shock protein 70 family [PTHR19375] (326-698)
  IPR018181 Heat shock protein 70, conserved site [PS00297] (329-336)
  IPR018181 Heat shock protein 70, conserved site [PS01036] (11-25)
  IPR018181 Heat shock protein 70, conserved site [PS01036] (650-664)

Sequence (714 aa):
SVSDVKGVGQVILVGGSTRIPRIEKIVRLLLQNAEIKNTIDVETVVALGAAIQANSKPPFTEHPDASTLSSLEPPLVPVIANGVSTPVAIGIHFTYDWQIQQNNQTNFGIVIPKGKEIPCFAEKNFWFPQDNGEAVIRIFQGDSNDAEKNDEVGPLVLDGIARNKQHCQLKIQMYLSANGELKVRATNMGWLKYDWKFTTLDIFQTRRSSHFLVHRSDPEYLNTFGSQLKTNPVLADQHTRESMTDLAKVYYQEKMDPLVSSLEFVSEKTFNEIHEKALEEAILELRKAFPLTSELIESTLSDLVSLFRKYSQMNNRKKNKHSRNAIGIDLGTSYSYQAFVGQNGMEFISNQVNALNTPTCVNIDDDGEITFGFTAQSKGINIPENFIFDIKRMLGRHIQNPQISQLKRFWPFRIADVQGSIYINLHGKKYRPEELMALYVKHLIRNASEFLNEDVINAVVTIPTYFTPTQRHLTKEAFHDAGINVLRLLNEPTAAALAYIDGIPEGTNKTCLLFDLGGGTFDLAILEVTGPTQVKIKAIDGDPFLGGSDFDTDLVKYCIQEFEKKYKVRLQDKANYATNLLRLKKQCEKVKKNLTITNIETVSLDAVYENLNLVVRVDRGTFEKLIEDKLMKCMAIVNRIVEDVKIDEVVLVGGSSRIPRVKTLLKQKFGDIISSERFSTNEVVVRGAALLAARIQNNDTSFCIEELDKKIII